Protein AF-0000000076885901 (afdb_homodimer)

Solvent-accessible surface area (backbone atoms only — not comparable to full-atom values): 23604 Å² total; per-residue (Å²): 139,82,88,79,82,77,79,57,79,85,94,65,83,49,26,58,53,30,36,16,6,56,40,52,34,79,44,59,99,44,94,60,94,70,81,85,70,75,46,32,21,29,68,31,76,44,76,75,45,66,92,39,36,32,51,44,74,39,58,19,16,53,26,50,41,38,37,37,26,27,72,83,10,44,47,25,21,27,24,39,12,82,37,6,32,51,25,73,66,45,50,65,64,31,70,52,60,34,73,29,66,90,49,65,91,44,43,37,73,46,65,28,55,16,36,42,26,29,40,36,27,34,79,86,13,44,35,34,16,19,4,40,13,78,28,6,30,45,18,59,54,50,59,85,52,48,53,32,24,37,72,38,67,31,69,64,58,48,37,78,45,63,29,25,13,32,54,24,28,38,38,29,22,74,44,83,71,36,42,38,29,22,20,7,50,21,72,34,2,34,52,24,71,67,43,28,48,69,44,67,76,40,93,90,46,94,39,80,44,53,57,56,32,19,50,60,38,58,30,69,90,49,40,89,53,82,74,78,45,67,47,27,24,43,51,26,29,39,33,36,140,82,87,79,78,79,77,58,80,80,89,73,81,49,25,57,54,29,36,16,5,56,40,53,35,77,43,61,100,44,93,57,93,64,80,86,69,74,46,31,21,29,68,32,75,44,76,75,44,65,93,38,36,32,53,45,75,38,59,19,15,50,27,52,41,39,40,38,26,27,72,84,9,46,46,24,23,27,23,39,12,83,37,5,31,49,25,74,66,46,48,67,64,30,72,50,59,35,73,28,67,90,49,64,91,43,43,37,74,47,65,28,55,15,38,43,27,30,40,36,29,31,81,85,13,43,34,36,17,19,4,41,13,78,29,5,31,45,19,59,53,50,58,86,52,47,53,30,24,37,70,38,65,30,68,63,58,47,37,77,45,63,28,24,14,32,54,24,30,37,38,29,20,73,44,84,71,38,43,40,29,23,19,7,50,22,70,36,3,34,52,24,71,67,44,28,47,70,46,68,77,39,93,89,47,95,39,81,43,54,55,56,31,21,50,60,38,59,29,68,91,49,39,89,54,82,74,78,46,68,45,26,24,43,52,27,30,38,32,37

Secondary structure (DSSP, 8-state):
----------S---B--EEEE---TTTTTS--SS---S-EEEEEE-GGGTT--EEEEE------EEEEEETTS-EEEEE--TTSTT-SSS---EEEEEE-GGGTTS-EEEEEE-SSEEEEEETTS-EEEEEE-TTSTT-SS--S-SEEEEEEE-S--SEEEEEE-SSEEEEEE-STT-SEEEEE--TTSTT-SS---EEES-SSS--EEE--EEEEEE-GGGTTS----EEE-SSEEEE-/----------S---B--EEEE---TTTTTS--SS---S-EEEEEE-GGGTT--EEEEE------EEEEEETTS-EEEEE--TTSTT-SSS---EEEEEE-GGGTTS-EEEEEE-SSEEEEEETTS-EEEEEE-TTSTT-SS--S-SEEEEEEE-S--SEEEEEE-SSEEEEEE-STT-SEEEEE--TTSTT-SS---EEES-SSS--EEE--EEEEEE-GGGTTS----EEE-SSEEEE-

pLDDT: mean 86.56, std 16.36, range [19.88, 98.81]

Sequence (480 aa):
MSASAAPEKAAGSGGELLYCGATNFDAINRKLAGGMQGNLVSPTRLRSLMGVDIVSVASGCTACHCVALGADGRCYTWGRNEKGQLGHGDTLQRNLPTVVSELSKYKIIKASVGKNHTVVVTDDGKSFAFGHNKFGQLGTGSLKNEIEASPVPCLVTEVTGVACGGDFTVWLSSVEGSTILSAGLPQYGQLGHGTDNEYNTKDSSVKLSYDPQPRPRAIAALSEKTIVKVACGTNHTGTFMSASAAPEKAAGSGGELLYCGATNFDAINRKLAGGMQGNLVSPTRLRSLMGVDIVSVASGCTACHCVALGADGRCYTWGRNEKGQLGHGDTLQRNLPTVVSELSKYKIIKASVGKNHTVVVTDDGKSFAFGHNKFGQLGTGSLKNEIEASPVPCLVTEVTGVACGGDFTVWLSSVEGSTILSAGLPQYGQLGHGTDNEYNTKDSSVKLSYDPQPRPRAIAALSEKTIVKVACGTNHTGTF

Foldseek 3Di:
DDPDDDDPPDQFFFDFKWKFFAPPVVPPPHPDDDARPDTGLAGDGDPVCVPPGGRDDDAAAQAQKDWDADPQQWIWIFGAFCFLQRAQQDRDGHPDTDTNVVCVVFRWDDKEDAHFKIKTAGPQWWMWMFGACCQQQRQCQDNPDRGGNHIDTHPDGQWPDKYYAHFKIKTAHPPQLQRIWMFGQLCGSQRRQRDRQWDAPDPVDRDIDHHGGNHIDGNNVCNPPDWDDWYYYNIMIMTD/DDDDPDDPPDAAFFDFKWKFFAPPPVPPPHPDPDARPDTGLAGDGDPVCVPPGGRDDDAAAAAQKDWDADPQQWIWIFGAFCFLQRAQQDRDGHPDTDTNVVCVVFRWDDKEDAHFKIKTAGPQWWMWMFGACCQQQRQCQDNPDRGGNHIDTHPDGQWPDKEYAHFKIKTAHPPQLQRIWMFGQLCGSQRRQRDRQWDAPDPVDRDIDHHGGNHIDGNNVCNPPDWRDWYYYNIMIMTD

Radius of gyration: 21.94 Å; Cα contacts (8 Å, |Δi|>4): 1513; chains: 2; bounding box: 50×62×83 Å

Nearest PDB structures (foldseek):
  5gwn-assembly1_A  TM=6.763E-01  e=5.620E-20  Homo sapiens
  4jhn-assembly4_D  TM=7.794E-01  e=2.306E-14  Homo sapiens
  7q40-assembly1_A  TM=5.316E-01  e=1.248E-15  Homo sapiens
  3kci-assembly1_A  TM=4.248E-01  e=5.372E-17  Homo sapiens
  4jhp-assembly1_C  TM=3.604E-01  e=1.459E-14  Homo sapiens

Organism: Aegilops tauschii subsp. strangulata (NCBI:txid200361)

InterPro domains:
  IPR000408 Regulator of 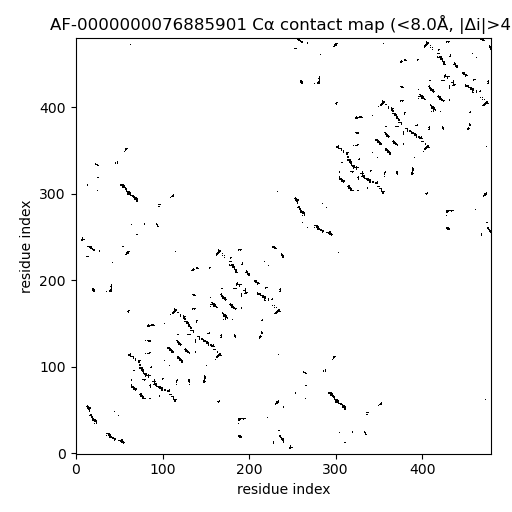chromosome condensation, RCC1 [PF00415] (72-121)
  IPR000408 Regulator of chromosome condensation, RCC1 [PF00415] (124-170)
  IPR000408 Regulator of chromosome condensation, RCC1 [PF00415] (182-237)
  IPR000408 Regulator of chromosome condensation, RCC1 [PR00633] (74-90)
  IPR000408 Regulator of chromosome condensation, RCC1 [PR00633] (108-121)
  IPR000408 Regulator of chromosome condensation, RCC1 [PR00633] (127-143)
  IPR000408 Regulator of chromosome condensation, RCC1 [PR00633] (230-240)
  IPR000408 Regulator of chromosome condensation, RCC1 [PS50012] (73-124)
  IPR000408 Regulator of chromosome condensation, RCC1 [PS50012] (125-175)
  IPR000408 Regulator of chromosome condensation, RCC1 [PS50012] (178-240)
  IPR009091 Regulator of chromosome condensation 1/beta-lactamase-inhibitor protein II [G3DSA:2.130.10.30] (4-239)
  IPR009091 Regulator of chromosome condensation 1/beta-lactamase-inhibitor protein II [SSF50985] (15-237)
  IPR028641 Protein RCC2 [PTHR46207] (8-237)

Structure (mmCIF, N/CA/C/O backbone):
data_AF-0000000076885901-model_v1
#
loop_
_entity.id
_entity.type
_entity.pdbx_description
1 polymer 'Protein RCC2'
#
loop_
_atom_site.group_PDB
_atom_site.id
_atom_site.type_symbol
_atom_site.label_atom_id
_atom_site.label_alt_id
_atom_site.label_comp_id
_atom_site.label_asym_id
_atom_site.label_entity_id
_atom_site.label_seq_id
_atom_site.pdbx_PDB_ins_code
_atom_site.Cartn_x
_atom_site.Cartn_y
_atom_site.Cartn_z
_atom_site.occupancy
_atom_site.B_iso_or_equiv
_atom_site.auth_seq_id
_atom_site.auth_comp_id
_atom_site.auth_asym_id
_atom_site.auth_atom_id
_atom_site.pdbx_PDB_model_num
ATOM 1 N N . MET A 1 1 ? -0.612 12.359 -48.312 1 21.69 1 MET A N 1
ATOM 2 C CA . MET A 1 1 ? -1.671 11.625 -47.625 1 21.69 1 MET A CA 1
ATOM 3 C C . MET A 1 1 ? -1.304 11.375 -46.156 1 21.69 1 MET A C 1
ATOM 5 O O . MET A 1 1 ? -0.338 10.664 -45.875 1 21.69 1 MET A O 1
ATOM 9 N N . SER A 1 2 ? -1.573 12.305 -45.188 1 19.88 2 SER A N 1
ATOM 10 C CA . SER A 1 2 ? -1.013 12.75 -43.906 1 19.88 2 SER A CA 1
ATOM 11 C C . SER A 1 2 ? -1.451 11.836 -42.75 1 19.88 2 SER A C 1
ATOM 13 O O . SER A 1 2 ? -2.646 11.594 -42.594 1 19.88 2 SER A O 1
ATOM 15 N N . ALA A 1 3 ? -0.723 10.828 -42.281 1 23.45 3 ALA A N 1
ATOM 16 C CA . ALA A 1 3 ? -1.012 9.734 -41.344 1 23.45 3 ALA A CA 1
ATOM 17 C C . ALA A 1 3 ? -1.466 10.273 -40 1 23.45 3 ALA A C 1
ATOM 19 O O . ALA A 1 3 ? -0.763 11.07 -39.375 1 23.45 3 ALA A O 1
ATOM 20 N N . SER A 1 4 ? -2.734 10.398 -39.5 1 21.67 4 SER A N 1
ATOM 21 C CA . SER A 1 4 ? -3.568 10.977 -38.469 1 21.67 4 SER A CA 1
ATOM 22 C C . SER A 1 4 ? -3.268 10.352 -37.094 1 21.67 4 SER A C 1
ATOM 24 O O . SER A 1 4 ? -3.258 9.125 -36.969 1 21.67 4 SER A O 1
ATOM 26 N N . ALA A 1 5 ? -2.602 11.039 -36.125 1 21.17 5 ALA A N 1
ATOM 27 C CA . ALA A 1 5 ? -2.035 10.75 -34.812 1 21.17 5 ALA A CA 1
ATOM 28 C C . ALA A 1 5 ? -3.1 10.219 -33.875 1 21.17 5 ALA A C 1
ATOM 30 O O . ALA A 1 5 ? -4.117 10.875 -33.625 1 21.17 5 ALA A O 1
ATOM 31 N N . ALA A 1 6 ? -3.328 8.961 -33.625 1 25.08 6 ALA A N 1
ATOM 32 C CA . ALA A 1 6 ? -4.41 8.406 -32.812 1 25.08 6 ALA A CA 1
ATOM 33 C C . ALA A 1 6 ? -4.387 8.969 -31.391 1 25.08 6 ALA A C 1
ATOM 35 O O . ALA A 1 6 ? -3.316 9.109 -30.797 1 25.08 6 ALA A O 1
ATOM 36 N N . PRO A 1 7 ? -5.43 9.695 -30.719 1 26.31 7 PRO A N 1
ATOM 37 C CA . PRO A 1 7 ? -5.5 10.477 -29.484 1 26.31 7 PRO A CA 1
ATOM 38 C C . PRO A 1 7 ? -5.074 9.68 -28.25 1 26.31 7 PRO A C 1
ATOM 40 O O . PRO A 1 7 ? -5.242 8.453 -28.219 1 26.31 7 PRO A O 1
ATOM 43 N N . GLU A 1 8 ? -3.941 9.914 -27.531 1 27.22 8 GLU A N 1
ATOM 44 C CA . GLU A 1 8 ? -3.523 9.469 -26.203 1 27.22 8 GLU A CA 1
ATOM 45 C C . GLU A 1 8 ? -4.711 9.383 -25.25 1 27.22 8 GLU A C 1
ATOM 47 O O . GLU A 1 8 ? -5.406 10.375 -25.016 1 27.22 8 GLU A O 1
ATOM 52 N N . LYS A 1 9 ? -5.574 8.508 -25.359 1 30.97 9 LYS A N 1
ATOM 53 C CA . LYS A 1 9 ? -6.75 8.406 -24.5 1 30.97 9 LYS A CA 1
ATOM 54 C C . LYS A 1 9 ? -6.438 8.891 -23.078 1 30.97 9 LYS A C 1
ATOM 56 O O . LYS A 1 9 ? -5.367 8.602 -22.547 1 30.97 9 LYS A O 1
ATOM 61 N N . ALA A 1 10 ? -7.016 10.047 -22.406 1 32.66 10 ALA A N 1
ATOM 62 C CA . ALA A 1 10 ? -7.07 10.781 -21.141 1 32.66 10 ALA A CA 1
ATOM 63 C C . ALA A 1 10 ? -6.852 9.844 -19.953 1 32.66 10 ALA A C 1
ATOM 65 O O . ALA A 1 10 ? -7.109 8.641 -20.047 1 32.66 10 ALA A O 1
ATOM 66 N N . ALA A 1 11 ? -6.289 10.031 -18.453 1 41.53 11 ALA A N 1
ATOM 67 C CA . ALA A 1 11 ? -6.109 9.766 -17.031 1 41.53 11 ALA A CA 1
ATOM 68 C C . ALA A 1 11 ? -7.145 8.758 -16.516 1 41.53 11 ALA A C 1
ATOM 70 O O . ALA A 1 11 ? -6.82 7.867 -15.734 1 41.53 11 ALA A O 1
ATOM 71 N N . GLY A 1 12 ? -8.516 8.555 -15.852 1 49.47 12 GLY A N 1
ATOM 72 C CA . GLY A 1 12 ? -9.094 7.488 -15.047 1 49.47 12 GLY A CA 1
ATOM 73 C C . GLY A 1 12 ? -10.484 7.086 -15.5 1 49.47 12 GLY A C 1
ATOM 74 O O . GLY A 1 12 ? -11.461 7.797 -15.242 1 49.47 12 GLY A O 1
ATOM 75 N N . SER A 1 13 ? -10.617 6.504 -16.469 1 64 13 SER A N 1
ATOM 76 C CA . SER A 1 13 ? -11.906 5.84 -16.656 1 64 13 SER A CA 1
ATOM 77 C C . SER A 1 13 ? -12.359 5.156 -15.367 1 64 13 SER A C 1
ATOM 79 O O . SER A 1 13 ? -11.555 4.516 -14.688 1 64 13 SER A O 1
ATOM 81 N N . GLY A 1 14 ? -13.547 5.625 -14.75 1 69.19 14 GLY A N 1
ATOM 82 C CA . GLY A 1 14 ? -14.164 5.062 -13.555 1 69.19 14 GLY A CA 1
ATOM 83 C C . GLY A 1 14 ? -15.086 3.898 -13.859 1 69.19 14 GLY A C 1
ATOM 84 O O . GLY A 1 14 ? -15.211 3.482 -15.016 1 69.19 14 GLY A O 1
ATOM 85 N N . GLY A 1 15 ? -15.43 3.117 -12.906 1 76.88 15 GLY A N 1
ATOM 86 C CA . GLY A 1 15 ? -16.344 1.999 -13 1 76.88 15 GLY A CA 1
ATOM 87 C C . GLY A 1 15 ? -16.953 1.604 -11.664 1 76.88 15 GLY A C 1
ATOM 88 O O . GLY A 1 15 ? -16.75 2.293 -10.664 1 76.88 15 GLY A O 1
ATOM 89 N N . GLU A 1 16 ? -17.719 0.614 -11.742 1 81.81 16 GLU A N 1
ATOM 90 C CA . GLU A 1 16 ? -18.344 0.084 -10.539 1 81.81 16 GLU A CA 1
ATOM 91 C C . GLU A 1 16 ? -17.359 -0.694 -9.688 1 81.81 16 GLU A C 1
ATOM 93 O O . GLU A 1 16 ? -16.609 -1.541 -10.203 1 81.81 16 GLU A O 1
ATOM 98 N N . LEU A 1 17 ? -17.391 -0.359 -8.406 1 81.81 17 LEU A N 1
ATOM 99 C CA . LEU A 1 17 ? -16.516 -1.102 -7.512 1 81.81 17 LEU A CA 1
ATOM 100 C C . LEU A 1 17 ? -17.125 -2.449 -7.145 1 81.81 17 LEU A C 1
ATOM 102 O O . LEU A 1 17 ? -18.266 -2.512 -6.688 1 81.81 17 LEU A O 1
ATOM 106 N N . LEU A 1 18 ? -16.469 -3.494 -7.406 1 85.5 18 LEU A N 1
ATOM 107 C CA . LEU A 1 18 ? -16.766 -4.828 -6.898 1 85.5 18 LEU A CA 1
ATOM 108 C C . LEU A 1 18 ? -15.742 -5.25 -5.844 1 85.5 18 LEU A C 1
ATOM 110 O O . LEU A 1 18 ? -14.547 -5.031 -6.016 1 85.5 18 LEU A O 1
ATOM 114 N N . TYR A 1 19 ? -16.312 -5.746 -4.734 1 84.75 19 TYR A N 1
ATOM 115 C CA . TYR A 1 19 ? -15.508 -6.004 -3.541 1 84.75 19 TYR A CA 1
ATOM 116 C C . TYR A 1 19 ? -15.68 -7.441 -3.066 1 84.75 19 TYR A C 1
ATOM 118 O O . TYR A 1 19 ? -16.797 -7.973 -3.068 1 84.75 19 TYR A O 1
ATOM 126 N N . CYS A 1 20 ? -14.602 -8.133 -2.746 1 85.94 20 CYS A N 1
ATOM 127 C CA . CYS A 1 20 ? -14.688 -9.414 -2.053 1 85.94 20 CYS A CA 1
ATOM 128 C C . CYS A 1 20 ? -13.602 -9.531 -0.99 1 85.94 20 CYS A C 1
ATOM 130 O O . CYS A 1 20 ? -12.578 -8.852 -1.062 1 85.94 20 CYS A O 1
ATOM 132 N N . GLY A 1 21 ? -13.906 -10.375 0.04 1 87.31 21 GLY A N 1
ATOM 133 C CA . GLY A 1 21 ? -12.977 -10.57 1.143 1 87.31 21 GLY A CA 1
ATOM 134 C C . GLY A 1 21 ? -13.555 -10.172 2.486 1 87.31 21 GLY A C 1
ATOM 135 O O . GLY A 1 21 ? -14.766 -10.242 2.693 1 87.31 21 GLY A O 1
ATOM 136 N N . ALA A 1 22 ? -12.625 -9.852 3.377 1 81.88 22 ALA A N 1
ATOM 137 C CA . ALA A 1 22 ? -12.961 -9.578 4.77 1 81.88 22 ALA A CA 1
ATOM 138 C C . ALA A 1 22 ? -13.805 -8.312 4.895 1 81.88 22 ALA A C 1
ATOM 140 O O . ALA A 1 22 ? -13.531 -7.309 4.223 1 81.88 22 ALA A O 1
ATOM 141 N N . THR A 1 23 ? -14.773 -8.461 5.715 1 78.69 23 THR A N 1
ATOM 142 C CA . THR A 1 23 ? -15.586 -7.289 6.012 1 78.69 23 THR A CA 1
ATOM 143 C C . THR A 1 23 ? -15.469 -6.906 7.484 1 78.69 23 THR A C 1
ATOM 145 O O . THR A 1 23 ? -15.891 -5.816 7.883 1 78.69 23 THR A O 1
ATOM 148 N N . ASN A 1 24 ? -14.914 -7.855 8.25 1 79.62 24 ASN A N 1
ATOM 149 C CA . ASN A 1 24 ? -14.648 -7.551 9.656 1 79.62 24 ASN A CA 1
ATOM 150 C C . ASN A 1 24 ? -13.258 -6.953 9.844 1 79.62 24 ASN A C 1
ATOM 152 O O . ASN A 1 24 ? -12.32 -7.664 10.203 1 79.62 24 ASN A O 1
ATOM 156 N N . PHE A 1 25 ? -13.125 -5.699 9.789 1 79.25 25 PHE A N 1
ATOM 157 C CA . PHE A 1 25 ? -11.844 -5.008 9.781 1 79.25 25 PHE A CA 1
ATOM 158 C C . PHE A 1 25 ? -11.242 -4.977 11.18 1 79.25 25 PHE A C 1
ATOM 160 O O . PHE A 1 25 ? -10.031 -4.785 11.336 1 79.25 25 PHE A O 1
ATOM 167 N N . ASP A 1 26 ? -12.031 -5.152 12.18 1 76.81 26 ASP A N 1
ATOM 168 C CA . ASP A 1 26 ? -11.508 -5.195 13.539 1 76.81 26 ASP A CA 1
ATOM 169 C C . ASP A 1 26 ? -10.594 -6.402 13.734 1 76.81 26 ASP A C 1
ATOM 171 O O . ASP A 1 26 ? -9.648 -6.348 14.523 1 76.81 26 ASP A O 1
ATOM 175 N N . ALA A 1 27 ? -10.891 -7.43 12.891 1 74.38 27 ALA A N 1
ATOM 176 C CA . ALA A 1 27 ? -10.156 -8.68 13.062 1 74.38 27 ALA A CA 1
ATOM 177 C C . ALA A 1 27 ? -8.867 -8.68 12.25 1 74.38 27 ALA A C 1
ATOM 179 O O . ALA A 1 27 ? -7.965 -9.477 12.508 1 74.38 27 ALA A O 1
ATOM 180 N N . ILE A 1 28 ? -8.773 -7.805 11.359 1 72.19 28 ILE A N 1
ATOM 181 C CA . ILE A 1 28 ? -7.621 -7.816 10.461 1 72.19 28 ILE A CA 1
ATOM 182 C C . ILE A 1 28 ? -6.352 -7.516 11.258 1 72.19 28 ILE A C 1
ATOM 184 O O . ILE A 1 28 ? -6.281 -6.52 11.984 1 72.19 28 ILE A O 1
ATOM 188 N N . ASN A 1 29 ? -5.301 -8.344 11.133 1 70.88 29 ASN A N 1
ATOM 189 C CA . ASN A 1 29 ? -3.99 -8.227 11.758 1 70.88 29 ASN A CA 1
ATOM 190 C C . ASN A 1 29 ? -4.078 -8.367 13.273 1 70.88 29 ASN A C 1
ATOM 192 O O . ASN A 1 29 ? -3.273 -7.785 14.008 1 70.88 29 ASN A O 1
ATOM 196 N N . ARG A 1 30 ? -5.238 -8.82 13.68 1 73.19 30 ARG A N 1
ATOM 197 C CA . ARG A 1 30 ? -5.387 -9.078 15.109 1 73.19 30 ARG A CA 1
ATOM 198 C C . ARG A 1 30 ? -5.781 -10.523 15.367 1 73.19 30 ARG A C 1
ATOM 200 O O . ARG A 1 30 ? -6.359 -11.18 14.5 1 73.19 30 ARG A O 1
ATOM 207 N N . LYS A 1 31 ? -5.219 -11.133 16.422 1 61.53 31 LYS A N 1
ATOM 208 C CA . LYS A 1 31 ? -5.598 -12.484 16.812 1 61.53 31 LYS A CA 1
ATOM 209 C C . LYS A 1 31 ? -6.977 -12.492 17.484 1 61.53 31 LYS A C 1
ATOM 211 O O . LYS A 1 31 ? -7.125 -12.047 18.625 1 61.53 31 LYS A O 1
ATOM 216 N N . LEU A 1 32 ? -8.078 -12.305 16.797 1 54.81 32 LEU A N 1
ATOM 217 C CA . LEU A 1 32 ? -9.375 -12.305 17.469 1 54.81 32 LEU A CA 1
ATOM 218 C C . LEU A 1 32 ? -9.914 -13.727 17.594 1 54.81 32 LEU A C 1
ATOM 220 O O . LEU A 1 32 ? -9.688 -14.562 16.719 1 54.81 32 LEU A O 1
ATOM 224 N N . ALA A 1 33 ? -10.344 -14.031 18.781 1 48.38 33 ALA A N 1
ATOM 225 C CA . ALA A 1 33 ? -11.117 -15.211 19.156 1 48.38 33 ALA A CA 1
ATOM 226 C C . ALA A 1 33 ? -12.484 -15.211 18.484 1 48.38 33 ALA A C 1
ATOM 228 O O . ALA A 1 33 ? -13.148 -14.172 18.406 1 48.38 33 ALA A O 1
ATOM 229 N N . GLY A 1 34 ? -12.727 -16.25 17.391 1 51.22 34 GLY A N 1
ATOM 230 C CA . GLY A 1 34 ? -14.016 -16.547 16.781 1 51.22 34 GLY A CA 1
ATOM 231 C C . GLY A 1 34 ? -14.016 -16.359 15.273 1 51.22 34 GLY A C 1
ATOM 232 O O . GLY A 1 34 ? -13.125 -15.719 14.719 1 51.22 34 GLY A O 1
ATOM 233 N N . GLY A 1 35 ? -14.609 -17.156 14.625 1 52.09 35 GLY A N 1
ATOM 234 C CA . GLY A 1 35 ? -14.742 -17.281 13.188 1 52.09 35 GLY A CA 1
ATOM 235 C C . GLY A 1 35 ? -15.156 -15.992 12.508 1 52.09 35 GLY A C 1
ATOM 236 O O . GLY A 1 35 ? -15.758 -15.117 13.141 1 52.09 35 GLY A O 1
ATOM 237 N N . MET A 1 36 ? -14.391 -15.547 11.531 1 56.75 36 MET A N 1
ATOM 238 C CA . MET A 1 36 ? -14.672 -14.352 10.75 1 56.75 36 MET A CA 1
ATOM 239 C C . MET A 1 36 ? -16.016 -14.477 10.031 1 56.75 36 MET A C 1
ATOM 241 O O . MET A 1 36 ? -16.203 -15.375 9.211 1 56.75 36 MET A O 1
ATOM 245 N N . GLN A 1 37 ? -17.203 -13.953 10.617 1 62.41 37 GLN A N 1
ATOM 246 C CA . GLN A 1 37 ? -18.5 -13.93 9.961 1 62.41 37 GLN A CA 1
ATOM 247 C C . GLN A 1 37 ? -18.625 -12.727 9.031 1 62.41 37 GLN A C 1
ATOM 249 O O . GLN A 1 37 ? -18 -11.688 9.273 1 62.41 37 GLN A O 1
ATOM 254 N N . GLY A 1 38 ? -19.25 -13.031 7.832 1 75.44 38 GLY A N 1
ATOM 255 C CA . GLY A 1 38 ? -19.719 -11.938 7 1 75.44 38 GLY A CA 1
ATOM 256 C C . GLY A 1 38 ? -18.797 -11.617 5.848 1 75.44 38 GLY A C 1
ATOM 257 O O . GLY A 1 38 ? -18.953 -10.586 5.184 1 75.44 38 GLY A O 1
ATOM 258 N N . ASN A 1 39 ? -17.859 -12.523 5.609 1 81.94 39 ASN A N 1
ATOM 259 C CA . ASN A 1 39 ? -16.953 -12.281 4.484 1 81.94 39 ASN A CA 1
ATOM 260 C C . ASN A 1 39 ? -17.672 -12.445 3.148 1 81.94 39 ASN A C 1
ATOM 262 O O . ASN A 1 39 ? -18.641 -13.211 3.043 1 81.94 39 ASN A O 1
ATOM 266 N N . LEU A 1 40 ? -17.297 -11.617 2.232 1 85.06 40 LEU A N 1
ATOM 267 C CA . LEU A 1 40 ? -17.812 -11.727 0.871 1 85.06 40 LEU A CA 1
ATOM 268 C C . LEU A 1 40 ? -16.891 -12.594 0.012 1 85.06 40 LEU A C 1
ATOM 270 O O . LEU A 1 40 ? -15.789 -12.164 -0.351 1 85.06 40 LEU A O 1
ATOM 274 N N . VAL A 1 41 ? -17.406 -13.766 -0.343 1 88.69 41 VAL A N 1
ATOM 275 C CA . VAL A 1 41 ? -16.516 -14.75 -0.956 1 88.69 41 VAL A CA 1
ATOM 276 C C . VAL A 1 41 ? -16.562 -14.609 -2.477 1 88.69 41 VAL A C 1
ATOM 278 O O . VAL A 1 41 ? -15.891 -15.352 -3.195 1 88.69 41 VAL A O 1
ATOM 281 N N . SER A 1 42 ? -17.344 -13.586 -3.002 1 87.94 42 SER A N 1
ATOM 282 C CA . SER A 1 42 ? -17.422 -13.25 -4.418 1 87.94 42 SER A CA 1
ATOM 283 C C . SER A 1 42 ? -17.453 -11.742 -4.625 1 87.94 42 SER A C 1
ATOM 285 O O . SER A 1 42 ? -17.922 -11 -3.75 1 87.94 42 SER A O 1
ATOM 287 N N . PRO A 1 43 ? -16.922 -11.43 -5.789 1 84.31 43 PRO A N 1
ATOM 288 C CA . PRO A 1 43 ? -17.094 -10 -6.074 1 84.31 43 PRO A CA 1
ATOM 289 C C . PRO A 1 43 ? -18.547 -9.539 -5.91 1 84.31 43 PRO A C 1
ATOM 291 O O . PRO A 1 43 ? -19.453 -10.117 -6.516 1 84.31 43 PRO A O 1
ATOM 294 N N . THR A 1 44 ? -18.703 -8.562 -5.062 1 87.19 44 THR A N 1
ATOM 295 C CA . THR A 1 44 ? -20.016 -8.102 -4.664 1 87.19 44 THR A CA 1
ATOM 296 C C . THR A 1 44 ? -20.141 -6.586 -4.82 1 87.19 44 THR A C 1
ATOM 298 O O . THR A 1 44 ? -19.219 -5.852 -4.469 1 87.19 44 THR A O 1
ATOM 301 N N . ARG A 1 45 ? -21.25 -6.242 -5.43 1 85.75 45 ARG A N 1
ATOM 302 C CA . ARG A 1 45 ? -21.562 -4.816 -5.445 1 85.75 45 ARG A CA 1
ATOM 303 C C . ARG A 1 45 ? -21.906 -4.32 -4.047 1 85.75 45 ARG A C 1
ATOM 305 O O . ARG A 1 45 ? -22.672 -4.961 -3.324 1 85.75 45 ARG A O 1
ATOM 312 N N . LEU A 1 46 ? -21.281 -3.283 -3.768 1 84.06 46 LEU A N 1
ATOM 313 C CA . LEU A 1 46 ? -21.609 -2.674 -2.484 1 84.06 46 LEU A CA 1
ATOM 314 C C . LEU A 1 46 ? -22.734 -1.661 -2.639 1 84.06 46 LEU A C 1
ATOM 316 O O . LEU A 1 46 ? -22.625 -0.724 -3.434 1 84.06 46 LEU A O 1
ATOM 320 N N . ARG A 1 47 ? -23.75 -1.925 -1.936 1 83.69 47 ARG A N 1
ATOM 321 C CA . ARG A 1 47 ? -24.969 -1.14 -2.082 1 83.69 47 ARG A CA 1
ATOM 322 C C . ARG A 1 47 ? -24.672 0.353 -1.982 1 83.69 47 ARG A C 1
ATOM 324 O O . ARG A 1 47 ? -25.219 1.15 -2.75 1 83.69 47 ARG A O 1
ATOM 331 N N . SER A 1 48 ? -23.812 0.714 -1.131 1 82.81 48 SER A N 1
ATOM 332 C CA . SER A 1 48 ? -23.516 2.115 -0.855 1 82.81 48 SER A CA 1
ATOM 333 C C . SER A 1 48 ? -22.812 2.771 -2.037 1 82.81 48 SER A C 1
ATOM 335 O O . SER A 1 48 ? -22.688 3.996 -2.098 1 82.81 48 SER A O 1
ATOM 337 N N . LEU A 1 49 ? -22.359 1.965 -2.963 1 83.88 49 LEU A N 1
ATOM 338 C CA . LEU A 1 49 ? -21.609 2.533 -4.078 1 83.88 49 LEU A CA 1
ATOM 339 C C . LEU A 1 49 ? -22.297 2.232 -5.406 1 83.88 49 LEU A C 1
ATOM 341 O O . LEU A 1 49 ? -21.703 2.4 -6.473 1 83.88 49 LEU A O 1
ATOM 345 N N . MET A 1 50 ? -23.516 1.699 -5.348 1 85.06 50 MET A N 1
ATOM 346 C CA . MET A 1 50 ? -24.25 1.453 -6.578 1 85.06 50 MET A CA 1
ATOM 347 C C . MET A 1 50 ? -24.469 2.75 -7.352 1 85.06 50 MET A C 1
ATOM 349 O O . MET A 1 50 ? -24.891 3.756 -6.781 1 85.06 50 MET A O 1
ATOM 353 N N . GLY A 1 51 ? -24.078 2.812 -8.617 1 82.69 51 GLY A N 1
ATOM 354 C CA . GLY A 1 51 ? -24.266 3.969 -9.484 1 82.69 51 GLY A CA 1
ATOM 355 C C . GLY A 1 51 ? -23.125 4.969 -9.391 1 82.69 51 GLY A C 1
ATOM 356 O O . GLY A 1 51 ? -23.156 6.02 -10.031 1 82.69 51 GLY A O 1
ATOM 357 N N . VAL A 1 52 ? -22.25 4.625 -8.5 1 82.94 52 VAL A N 1
ATOM 358 C CA . VAL A 1 52 ? -21.094 5.516 -8.359 1 82.94 52 VAL A CA 1
ATOM 359 C C . VAL A 1 52 ? -19.984 5.074 -9.297 1 82.94 52 VAL A C 1
ATOM 361 O O . VAL A 1 52 ? -19.625 3.895 -9.344 1 82.94 52 VAL A O 1
ATOM 364 N N . ASP A 1 53 ? -19.531 5.977 -10 1 86.94 53 ASP A N 1
ATOM 365 C CA . ASP A 1 53 ? -18.375 5.73 -10.859 1 86.94 53 ASP A CA 1
ATOM 366 C C . ASP A 1 53 ? -17.062 5.961 -10.102 1 86.94 53 ASP A C 1
ATOM 368 O O . ASP A 1 53 ? -16.641 7.105 -9.906 1 86.94 53 ASP A O 1
ATOM 372 N N . ILE A 1 54 ? -16.422 4.824 -9.695 1 80.25 54 ILE A N 1
ATOM 373 C CA . ILE A 1 54 ? -15.203 4.883 -8.891 1 80.25 54 ILE A CA 1
ATOM 374 C C . ILE A 1 54 ? -13.992 5.105 -9.797 1 80.25 54 ILE A C 1
ATOM 376 O O . ILE A 1 54 ? -13.852 4.445 -10.828 1 80.25 54 ILE A O 1
ATOM 380 N N . VAL A 1 55 ? -13.062 6.035 -9.352 1 80.06 55 VAL A N 1
ATOM 381 C CA . VAL A 1 55 ? -11.906 6.352 -10.18 1 80.06 55 VAL A CA 1
ATOM 382 C C . VAL A 1 55 ? -10.617 6.031 -9.43 1 80.06 55 VAL A C 1
ATOM 384 O O . VAL A 1 55 ? -9.539 5.953 -10.023 1 80.06 55 VAL A O 1
ATOM 387 N N . SER A 1 56 ? -10.797 5.832 -8.094 1 78.31 56 SER A N 1
ATOM 388 C CA . SER A 1 56 ? -9.617 5.527 -7.285 1 78.31 56 SER A CA 1
ATOM 389 C C . SER A 1 56 ? -10 4.758 -6.027 1 78.31 56 SER A C 1
ATOM 391 O O . SER A 1 56 ? -11.062 4.996 -5.441 1 78.31 56 SER A O 1
ATOM 393 N N . VAL A 1 57 ? -9.148 3.768 -5.691 1 78.69 57 VAL A N 1
ATOM 394 C CA . VAL A 1 57 ? -9.234 3.057 -4.422 1 78.69 57 VAL A CA 1
ATOM 395 C C . VAL A 1 57 ? -7.875 3.049 -3.734 1 78.69 57 VAL A C 1
ATOM 397 O O . VAL A 1 57 ? -6.848 2.846 -4.387 1 78.69 57 VAL A O 1
ATOM 400 N N . ALA A 1 58 ? -7.785 3.387 -2.49 1 76.62 58 ALA A N 1
ATOM 401 C CA . ALA A 1 58 ? -6.559 3.312 -1.704 1 76.62 58 ALA A CA 1
ATOM 402 C C . ALA A 1 58 ? -6.723 2.367 -0.517 1 76.62 58 ALA A C 1
ATOM 404 O O . ALA A 1 58 ? -7.727 2.422 0.194 1 76.62 58 ALA A O 1
ATOM 405 N N . SER A 1 59 ? -5.891 1.394 -0.476 1 73.62 59 SER A N 1
ATOM 406 C CA . SER A 1 59 ? -5.715 0.453 0.626 1 73.62 59 SER A CA 1
ATOM 407 C C . SER A 1 59 ? -4.273 -0.035 0.715 1 73.62 59 SER A C 1
ATOM 409 O O . SER A 1 59 ? -3.43 0.356 -0.094 1 73.62 59 SER A O 1
ATOM 411 N N . GLY A 1 60 ? -3.85 -0.745 1.707 1 75.25 60 GLY A N 1
ATOM 412 C CA . GLY A 1 60 ? -2.479 -1.222 1.768 1 75.25 60 GLY A CA 1
ATOM 413 C C . GLY A 1 60 ? -2.324 -2.494 2.58 1 75.25 60 GLY A C 1
ATOM 414 O O . GLY A 1 60 ? -3.098 -2.742 3.506 1 75.25 60 GLY A O 1
ATOM 415 N N . CYS A 1 61 ? -1.284 -3.225 2.189 1 72.94 61 CYS A N 1
ATOM 416 C CA . CYS A 1 61 ? -0.911 -4.414 2.947 1 72.94 61 CYS A CA 1
ATOM 417 C C . CYS A 1 61 ? 0.276 -4.129 3.859 1 72.94 61 CYS A C 1
ATOM 419 O O . CYS A 1 61 ? 0.818 -3.021 3.852 1 72.94 61 CYS A O 1
ATOM 421 N N . THR A 1 62 ? 0.579 -5.047 4.727 1 79.81 62 THR A N 1
ATOM 422 C CA . THR A 1 62 ? 1.695 -4.895 5.652 1 79.81 62 THR A CA 1
ATOM 423 C C . THR A 1 62 ? 3 -5.352 5.008 1 79.81 62 THR A C 1
ATOM 425 O O . THR A 1 62 ? 3.412 -6.5 5.168 1 79.81 62 THR A O 1
ATOM 428 N N . ALA A 1 63 ? 3.592 -4.535 4.113 1 84.75 63 ALA A N 1
ATOM 429 C CA . ALA A 1 63 ? 4.852 -4.914 3.48 1 84.75 63 ALA A CA 1
ATOM 430 C C . ALA A 1 63 ? 6.043 -4.34 4.242 1 84.75 63 ALA A C 1
ATOM 432 O O . ALA A 1 63 ? 5.992 -3.201 4.715 1 84.75 63 ALA A O 1
ATOM 433 N N . CYS A 1 64 ? 7.129 -5.172 4.402 1 87.38 64 CYS A N 1
ATOM 434 C CA . CYS A 1 64 ? 8.375 -4.719 5.016 1 87.38 64 CYS A CA 1
ATOM 435 C C . CYS A 1 64 ? 9.531 -4.805 4.031 1 87.38 64 CYS A C 1
ATOM 437 O O . CYS A 1 64 ? 10.656 -5.117 4.418 1 87.38 64 CYS A O 1
ATOM 439 N N . HIS A 1 65 ? 9.25 -4.68 2.762 1 90.75 65 HIS A N 1
ATOM 440 C CA . HIS A 1 65 ? 10.227 -4.648 1.678 1 90.75 65 HIS A CA 1
ATOM 441 C C . HIS A 1 65 ? 9.758 -3.744 0.542 1 90.75 65 HIS A C 1
ATOM 443 O O . HIS A 1 65 ? 8.602 -3.326 0.514 1 90.75 65 HIS A O 1
ATOM 449 N N . CYS A 1 66 ? 10.742 -3.424 -0.35 1 89.5 66 CYS A N 1
ATOM 450 C CA . CYS A 1 66 ? 10.5 -2.451 -1.408 1 89.5 66 CYS A CA 1
ATOM 451 C C . CYS A 1 66 ? 11 -2.971 -2.752 1 89.5 66 CYS A C 1
ATOM 453 O O . CYS A 1 66 ? 11.906 -3.797 -2.805 1 89.5 66 CYS A O 1
ATOM 455 N N . VAL A 1 67 ? 10.391 -2.453 -3.758 1 92.5 67 VAL A N 1
ATOM 456 C CA . VAL A 1 67 ? 10.797 -2.691 -5.137 1 92.5 67 VAL A CA 1
ATOM 457 C C . VAL A 1 67 ? 10.922 -1.362 -5.879 1 92.5 67 VAL A C 1
ATOM 459 O O . VAL A 1 67 ? 10.078 -0.477 -5.723 1 92.5 67 VAL A O 1
ATOM 462 N N . ALA A 1 68 ? 11.953 -1.172 -6.609 1 89.88 68 ALA A N 1
ATOM 463 C CA . ALA A 1 68 ? 12.117 -0.062 -7.547 1 89.88 68 ALA A CA 1
ATOM 464 C C . ALA A 1 68 ? 12.398 -0.571 -8.961 1 89.88 68 ALA A C 1
ATOM 466 O O . ALA A 1 68 ? 13.156 -1.523 -9.141 1 89.88 68 ALA A O 1
ATOM 467 N N . LEU A 1 69 ? 11.789 0.029 -9.906 1 91.38 69 LEU A N 1
ATOM 468 C CA . LEU A 1 69 ? 11.984 -0.337 -11.305 1 91.38 69 LEU A CA 1
ATOM 469 C C . LEU A 1 69 ? 12.664 0.792 -12.07 1 91.38 69 LEU A C 1
ATOM 471 O O . LEU A 1 69 ? 12.219 1.939 -12.023 1 91.38 69 LEU A O 1
ATOM 475 N N . GLY A 1 70 ? 13.758 0.437 -12.719 1 89.69 70 GLY A N 1
ATOM 476 C CA . GLY A 1 70 ? 14.438 1.383 -13.594 1 89.69 70 GLY A CA 1
ATOM 477 C C . GLY A 1 70 ? 13.789 1.503 -14.961 1 89.69 70 GLY A C 1
ATOM 478 O O . GLY A 1 70 ? 13.141 0.565 -15.43 1 89.69 70 GLY A O 1
ATOM 479 N N . ALA A 1 71 ? 14.047 2.625 -15.586 1 88.62 71 ALA A N 1
ATOM 480 C CA . ALA A 1 71 ? 13.562 2.84 -16.938 1 88.62 71 ALA A CA 1
ATOM 481 C C . ALA A 1 71 ? 14.148 1.811 -17.906 1 88.62 71 ALA A C 1
ATOM 483 O O . ALA A 1 71 ? 13.531 1.475 -18.922 1 88.62 71 ALA A O 1
ATOM 484 N N . ASP A 1 72 ? 15.258 1.248 -17.578 1 89.62 72 ASP A N 1
ATOM 485 C CA . ASP A 1 72 ? 15.922 0.24 -18.406 1 89.62 72 ASP A CA 1
ATOM 486 C C . ASP A 1 72 ? 15.312 -1.142 -18.172 1 89.62 72 ASP A C 1
ATOM 488 O O . ASP A 1 72 ? 15.719 -2.119 -18.812 1 89.62 72 ASP A O 1
ATOM 492 N N . GLY A 1 73 ? 14.398 -1.205 -17.219 1 92.25 73 GLY A N 1
ATOM 493 C CA . GLY A 1 73 ? 13.703 -2.461 -17 1 92.25 73 GLY A CA 1
ATOM 494 C C . GLY A 1 73 ? 14.289 -3.281 -15.867 1 92.25 73 GLY A C 1
ATOM 495 O O . GLY A 1 73 ? 13.766 -4.34 -15.523 1 92.25 73 GLY A O 1
ATOM 496 N N . ARG A 1 74 ? 15.305 -2.803 -15.258 1 93.31 74 ARG A N 1
ATOM 497 C CA . ARG A 1 74 ? 15.906 -3.535 -14.148 1 93.31 74 ARG A CA 1
ATOM 498 C C . ARG A 1 74 ? 15.055 -3.422 -12.891 1 93.31 74 ARG A C 1
ATOM 500 O O . ARG A 1 74 ? 14.43 -2.387 -12.648 1 93.31 74 ARG A O 1
ATOM 507 N N . CYS A 1 75 ? 15.109 -4.461 -12.148 1 95.69 75 CYS A N 1
ATOM 508 C CA . CYS A 1 75 ? 14.352 -4.551 -10.906 1 95.69 75 CYS A CA 1
ATOM 509 C C . CYS A 1 75 ? 15.281 -4.551 -9.695 1 95.69 75 CYS A C 1
ATOM 511 O O . CYS A 1 75 ? 16.234 -5.332 -9.641 1 95.69 75 CYS A O 1
ATOM 513 N N . TYR A 1 76 ? 14.984 -3.66 -8.75 1 93.62 76 TYR A N 1
ATOM 514 C CA . TYR A 1 76 ? 15.734 -3.568 -7.5 1 93.62 76 TYR A CA 1
ATOM 515 C C . TYR A 1 76 ? 14.828 -3.848 -6.305 1 93.62 76 TYR A C 1
ATOM 517 O O . TYR A 1 76 ? 13.688 -3.381 -6.258 1 93.62 76 TYR A O 1
ATOM 525 N N . THR A 1 77 ? 15.391 -4.625 -5.352 1 95.31 77 THR A N 1
ATOM 526 C CA . THR A 1 77 ? 14.633 -4.898 -4.137 1 95.31 77 THR A CA 1
ATOM 527 C C . THR A 1 77 ? 15.5 -4.688 -2.898 1 95.31 77 THR A C 1
ATOM 529 O O . THR A 1 77 ? 16.719 -4.828 -2.959 1 95.31 77 THR A O 1
ATOM 532 N N . TRP A 1 78 ? 14.883 -4.27 -1.794 1 91.62 78 TRP A N 1
ATOM 533 C CA . TRP A 1 78 ? 15.555 -4.168 -0.5 1 91.62 78 TRP A CA 1
ATOM 534 C C . TRP A 1 78 ? 14.539 -4.258 0.64 1 91.62 78 TRP A C 1
ATOM 536 O O . TRP A 1 78 ? 13.336 -4.109 0.423 1 91.62 78 TRP A O 1
ATOM 546 N N . GLY A 1 79 ? 15.133 -4.539 1.81 1 91.38 79 GLY A N 1
ATOM 547 C CA . GLY A 1 79 ? 14.312 -4.719 2.996 1 91.38 79 GLY A CA 1
ATOM 548 C C . GLY A 1 79 ? 14.422 -6.109 3.592 1 91.38 79 GLY A C 1
ATOM 549 O O . GLY A 1 79 ? 15.453 -6.766 3.459 1 91.38 79 GLY A O 1
ATOM 550 N N . ARG A 1 80 ? 13.328 -6.508 4.344 1 93.06 80 ARG A N 1
ATOM 551 C CA . ARG A 1 80 ? 13.273 -7.828 4.965 1 93.06 80 ARG A CA 1
ATOM 552 C C . ARG A 1 80 ? 13.258 -8.93 3.91 1 93.06 80 ARG A C 1
ATOM 554 O O . ARG A 1 80 ? 12.664 -8.773 2.844 1 93.06 80 ARG A O 1
ATOM 561 N N . ASN A 1 81 ? 13.898 -10.086 4.285 1 95.5 81 ASN A N 1
ATOM 562 C CA . ASN A 1 81 ? 14.023 -11.141 3.285 1 95.5 81 ASN A CA 1
ATOM 563 C C . ASN A 1 81 ? 13.914 -12.523 3.916 1 95.5 81 ASN A C 1
ATOM 565 O O . ASN A 1 81 ? 14.391 -13.508 3.344 1 95.5 81 ASN A O 1
ATOM 569 N N . GLU A 1 82 ? 13.258 -12.656 5.016 1 96.31 82 GLU A N 1
ATOM 570 C CA . GLU A 1 82 ? 13.203 -13.922 5.742 1 96.31 82 GLU A CA 1
ATOM 571 C C . GLU A 1 82 ? 12.445 -14.984 4.945 1 96.31 82 GLU A C 1
ATOM 573 O O . GLU A 1 82 ? 12.602 -16.172 5.203 1 96.31 82 GLU A O 1
ATOM 578 N N . LYS A 1 83 ? 11.68 -14.539 3.986 1 97.75 83 LYS A N 1
ATOM 579 C CA . LYS A 1 83 ? 10.906 -15.484 3.176 1 97.75 83 LYS A CA 1
ATOM 580 C C . LYS A 1 83 ? 11.344 -15.438 1.716 1 97.75 83 LYS A C 1
ATOM 582 O O . LYS A 1 83 ? 10.633 -15.922 0.833 1 97.75 83 LYS A O 1
ATOM 587 N N . GLY A 1 84 ? 12.438 -14.758 1.422 1 98.25 84 GLY A N 1
ATOM 588 C CA . GLY A 1 84 ? 12.953 -14.695 0.062 1 98.25 84 GLY A CA 1
ATOM 589 C C . GLY A 1 84 ? 12.234 -13.68 -0.801 1 98.25 84 GLY A C 1
ATOM 590 O O . GLY A 1 84 ? 12.289 -13.75 -2.029 1 98.25 84 GLY A O 1
ATOM 591 N N . GLN A 1 85 ? 11.57 -12.812 -0.159 1 97.75 85 GLN A N 1
ATOM 592 C CA . GLN A 1 85 ? 10.688 -11.898 -0.875 1 97.75 85 GLN A CA 1
ATOM 593 C C . GLN A 1 85 ? 11.484 -10.852 -1.643 1 97.75 85 GLN A C 1
ATOM 595 O O . GLN A 1 85 ? 10.922 -10.078 -2.424 1 97.75 85 GLN A O 1
ATOM 600 N N . LEU A 1 86 ? 12.797 -10.867 -1.611 1 97.25 86 LEU A N 1
ATOM 601 C CA . LEU A 1 86 ? 13.617 -9.938 -2.381 1 97.25 86 LEU A CA 1
ATOM 602 C C . LEU A 1 86 ? 14.094 -10.578 -3.68 1 97.25 86 LEU A C 1
ATOM 604 O O . LEU A 1 86 ? 14.531 -9.883 -4.594 1 97.25 86 LEU A O 1
ATOM 608 N N . GLY A 1 87 ? 14.195 -11.898 -3.803 1 98.69 87 GLY A N 1
ATOM 609 C CA . GLY A 1 87 ? 14.469 -12.57 -5.062 1 98.69 87 GLY A CA 1
ATOM 610 C C . GLY A 1 87 ? 15.953 -12.734 -5.348 1 98.69 87 GLY A C 1
ATOM 611 O O . GLY A 1 87 ? 16.359 -12.844 -6.508 1 98.69 87 GLY A O 1
ATOM 612 N N . HIS A 1 88 ? 16.781 -12.812 -4.34 1 98.56 88 HIS A N 1
ATOM 613 C CA . HIS A 1 88 ? 18.219 -12.82 -4.562 1 98.56 88 HIS A CA 1
ATOM 614 C C . HIS A 1 88 ? 18.797 -14.219 -4.395 1 98.56 88 HIS A C 1
ATOM 616 O O . HIS A 1 88 ? 20.016 -14.383 -4.316 1 98.56 88 HIS A O 1
ATOM 622 N N . GLY A 1 89 ? 18 -15.227 -4.184 1 98.5 89 GLY A N 1
ATOM 623 C CA . GLY A 1 89 ? 18.469 -16.594 -4.055 1 98.5 89 GLY A CA 1
ATOM 624 C C . GLY A 1 89 ? 18.812 -16.984 -2.625 1 98.5 89 GLY A C 1
ATOM 625 O O . GLY A 1 89 ? 19.391 -18.031 -2.381 1 98.5 89 GLY A O 1
ATOM 626 N N . ASP A 1 90 ? 18.516 -16.062 -1.7 1 98.19 90 ASP A N 1
ATOM 627 C CA . ASP A 1 90 ? 18.734 -16.297 -0.276 1 98.19 90 ASP A CA 1
ATOM 628 C C . ASP A 1 90 ? 17.656 -15.641 0.566 1 98.19 90 ASP A C 1
ATOM 630 O O . ASP A 1 90 ? 16.641 -15.164 0.031 1 98.19 90 ASP A O 1
ATOM 634 N N . THR A 1 91 ? 17.812 -15.664 1.881 1 97.62 91 THR A N 1
ATOM 635 C CA . THR A 1 91 ? 16.828 -15.078 2.781 1 97.62 91 THR A CA 1
ATOM 636 C C . THR A 1 91 ? 17.453 -13.984 3.641 1 97.62 91 THR A C 1
ATOM 638 O O . THR A 1 91 ? 16.969 -13.688 4.734 1 97.62 91 THR A O 1
ATOM 641 N N . LEU A 1 92 ? 18.578 -13.422 3.115 1 95.44 92 LEU A N 1
ATOM 642 C CA . LEU A 1 92 ? 19.281 -12.375 3.854 1 95.44 92 LEU A CA 1
ATOM 643 C C . LEU A 1 92 ? 18.688 -11.008 3.559 1 95.44 92 LEU A C 1
ATOM 645 O O . LEU A 1 92 ? 18.422 -10.68 2.402 1 95.44 92 LEU A O 1
ATOM 649 N N . GLN A 1 93 ? 18.594 -10.273 4.527 1 93.5 93 GLN A N 1
ATOM 650 C CA . GLN A 1 93 ? 18.094 -8.914 4.395 1 93.5 93 GLN A CA 1
ATOM 651 C C . GLN A 1 93 ? 19.031 -8.055 3.561 1 93.5 93 GLN A C 1
ATOM 653 O O . GLN A 1 93 ? 20.25 -8.273 3.568 1 93.5 93 GLN A O 1
ATOM 658 N N . ARG A 1 94 ? 18.484 -7.156 2.756 1 91.06 94 ARG A N 1
ATOM 659 C CA . ARG A 1 94 ? 19.234 -6.113 2.066 1 91.06 94 ARG A CA 1
ATOM 660 C C . ARG A 1 94 ? 18.828 -4.727 2.559 1 91.06 94 ARG A C 1
ATOM 662 O O . ARG A 1 94 ? 17.656 -4.363 2.508 1 91.06 94 ARG A O 1
ATOM 669 N N . ASN A 1 95 ? 19.781 -3.955 2.982 1 84.94 95 ASN A N 1
ATOM 670 C CA . ASN A 1 95 ? 19.484 -2.615 3.477 1 84.94 95 ASN A CA 1
ATOM 671 C C . ASN A 1 95 ? 19.516 -1.583 2.354 1 84.94 95 ASN A C 1
ATOM 673 O O . ASN A 1 95 ? 19.047 -0.453 2.527 1 84.94 95 ASN A O 1
ATOM 677 N N . LEU A 1 96 ? 20.062 -2.014 1.179 1 83.75 96 LEU A N 1
ATOM 678 C CA . LEU A 1 96 ? 20.125 -1.164 -0.006 1 83.75 96 LEU A CA 1
ATOM 679 C C . LEU A 1 96 ? 19.5 -1.859 -1.208 1 83.75 96 LEU A C 1
ATOM 681 O O . LEU A 1 96 ? 19.562 -3.086 -1.325 1 83.75 96 LEU A O 1
ATOM 685 N N . PRO A 1 97 ? 18.969 -0.996 -2.092 1 88.81 97 PRO A N 1
ATOM 686 C CA . PRO A 1 97 ? 18.453 -1.627 -3.309 1 88.81 97 PRO A CA 1
ATOM 687 C C . PRO A 1 97 ? 19.5 -2.484 -4.02 1 88.81 97 PRO A C 1
ATOM 689 O O . PRO A 1 97 ? 20.625 -2.039 -4.23 1 88.81 97 PRO A O 1
ATOM 692 N N . THR A 1 98 ? 19.062 -3.629 -4.25 1 95 98 THR A N 1
ATOM 693 C CA . THR A 1 98 ? 19.906 -4.605 -4.918 1 95 98 THR A CA 1
ATOM 694 C C . THR A 1 98 ? 19.234 -5.168 -6.156 1 95 98 THR A C 1
ATOM 696 O O . THR A 1 98 ? 18.047 -5.512 -6.117 1 95 98 THR A O 1
ATOM 699 N N . VAL A 1 99 ? 20 -5.195 -7.262 1 95.44 99 VAL A N 1
ATOM 700 C CA . VAL A 1 99 ? 19.453 -5.68 -8.523 1 95.44 99 VAL A CA 1
ATOM 701 C C . VAL A 1 99 ? 19.125 -7.168 -8.398 1 95.44 99 VAL A C 1
ATOM 703 O O . VAL A 1 99 ? 19.906 -7.941 -7.848 1 95.44 99 VAL A O 1
ATOM 706 N N . VAL A 1 100 ? 17.938 -7.48 -8.836 1 98.19 100 VAL A N 1
ATOM 707 C CA . VAL A 1 100 ? 17.578 -8.891 -8.922 1 98.19 100 VAL A CA 1
ATOM 708 C C . VAL A 1 100 ? 18.156 -9.5 -10.195 1 98.19 100 VAL A C 1
ATOM 710 O O . VAL A 1 100 ? 17.516 -9.492 -11.242 1 98.19 100 VAL A O 1
ATOM 713 N N . SER A 1 101 ? 19.188 -10.148 -10.055 1 97.94 101 SER A N 1
ATOM 714 C CA . SER A 1 101 ? 20.031 -10.531 -11.195 1 97.94 101 SER A CA 1
ATOM 715 C C . SER A 1 101 ? 19.312 -11.531 -12.094 1 97.94 101 SER A C 1
ATOM 717 O O . SER A 1 101 ? 19.469 -11.5 -13.312 1 97.94 101 SER A O 1
ATOM 719 N N . GLU A 1 102 ? 18.531 -12.398 -11.539 1 98.38 102 GLU A N 1
ATOM 720 C CA . GLU A 1 102 ? 17.891 -13.445 -12.328 1 98.38 102 GLU A CA 1
ATOM 721 C C . GLU A 1 102 ? 16.797 -12.867 -13.227 1 98.38 102 GLU A C 1
ATOM 723 O O . GLU A 1 102 ? 16.312 -13.555 -14.133 1 98.38 102 GLU A O 1
ATOM 728 N N . LEU A 1 103 ? 16.516 -11.633 -13.062 1 98.44 103 LEU A N 1
ATOM 729 C CA . LEU A 1 103 ? 15.508 -10.977 -13.898 1 98.44 103 LEU A CA 1
ATOM 730 C C . LEU A 1 103 ? 16.172 -10.086 -14.945 1 98.44 103 LEU A C 1
ATOM 732 O O . LEU A 1 103 ? 15.492 -9.391 -15.695 1 98.44 103 LEU A O 1
ATOM 736 N N . SER A 1 104 ? 17.5 -10.125 -15.086 1 96.81 104 SER A N 1
ATOM 737 C CA . SER A 1 104 ? 18.25 -9.172 -15.891 1 96.81 104 SER A CA 1
ATOM 738 C C . SER A 1 104 ? 17.953 -9.344 -17.375 1 96.81 104 SER A C 1
ATOM 740 O O . SER A 1 104 ? 18.156 -8.414 -18.172 1 96.81 104 SER A O 1
ATOM 742 N N . LYS A 1 105 ? 17.438 -10.477 -17.797 1 97.44 105 LYS A N 1
ATOM 743 C CA . LYS A 1 105 ? 17.156 -10.711 -19.203 1 97.44 105 LYS A CA 1
ATOM 744 C C . LYS A 1 105 ? 15.789 -10.172 -19.594 1 97.44 105 LYS A C 1
ATOM 746 O O . LYS A 1 105 ? 15.406 -10.227 -20.766 1 97.44 105 LYS A O 1
ATOM 751 N N . TYR A 1 106 ? 15.07 -9.672 -18.641 1 97.94 106 TYR A N 1
ATOM 752 C CA . TYR A 1 106 ? 13.719 -9.18 -18.875 1 97.94 106 TYR A CA 1
ATOM 753 C C . TYR A 1 106 ? 13.633 -7.68 -18.625 1 97.94 106 TYR A C 1
ATOM 755 O O . TYR A 1 106 ? 14.406 -7.133 -17.828 1 97.94 106 TYR A O 1
ATOM 763 N N . LYS A 1 107 ? 12.758 -7.055 -19.312 1 97.56 107 LYS A N 1
ATOM 764 C CA . LYS A 1 107 ? 12.359 -5.688 -18.984 1 97.56 107 LYS A CA 1
ATOM 765 C C . LYS A 1 107 ? 11.148 -5.672 -18.062 1 97.56 107 LYS A C 1
ATOM 767 O O . LYS A 1 107 ? 10.023 -5.91 -18.5 1 97.56 107 LYS A O 1
ATOM 772 N N . ILE A 1 108 ? 11.359 -5.363 -16.812 1 96.19 108 ILE A N 1
ATOM 773 C CA . ILE A 1 108 ? 10.281 -5.328 -15.836 1 96.19 108 ILE A CA 1
ATOM 774 C C . ILE A 1 108 ? 9.578 -3.977 -15.883 1 96.19 108 ILE A C 1
ATOM 776 O O . ILE A 1 108 ? 10.227 -2.93 -15.852 1 96.19 108 ILE A O 1
ATOM 780 N N . ILE A 1 109 ? 8.203 -3.996 -15.844 1 93.75 109 ILE A N 1
ATOM 781 C CA . ILE A 1 109 ? 7.5 -2.736 -16.062 1 93.75 109 ILE A CA 1
ATOM 782 C C . ILE A 1 109 ? 6.5 -2.508 -14.93 1 93.75 109 ILE A C 1
ATOM 784 O O . ILE A 1 109 ? 5.996 -1.396 -14.75 1 93.75 109 ILE A O 1
ATOM 788 N N . LYS A 1 110 ? 6.145 -3.529 -14.203 1 93.56 110 LYS A N 1
ATOM 789 C CA . LYS A 1 110 ? 5.25 -3.42 -13.055 1 93.56 110 LYS A CA 1
ATOM 790 C C . LYS A 1 110 ? 5.703 -4.328 -11.922 1 93.56 110 LYS A C 1
ATOM 792 O O . LYS A 1 110 ? 6.367 -5.34 -12.148 1 93.56 110 LYS A O 1
ATOM 797 N N . ALA A 1 111 ? 5.352 -3.916 -10.719 1 94.25 111 ALA A N 1
ATOM 798 C CA . ALA A 1 111 ? 5.633 -4.723 -9.531 1 94.25 111 ALA A CA 1
ATOM 799 C C . ALA A 1 111 ? 4.566 -4.512 -8.461 1 94.25 111 ALA A C 1
ATOM 801 O O . ALA A 1 111 ? 3.943 -3.449 -8.398 1 94.25 111 ALA A O 1
ATOM 802 N N . SER A 1 112 ? 4.344 -5.457 -7.688 1 94.38 112 SER A N 1
ATOM 803 C CA . SER A 1 112 ? 3.502 -5.402 -6.496 1 94.38 112 SER A CA 1
ATOM 804 C C . SER A 1 112 ? 4.082 -6.25 -5.371 1 94.38 112 SER A C 1
ATOM 806 O O . SER A 1 112 ? 4.703 -7.285 -5.621 1 94.38 112 SER A O 1
ATOM 808 N N . VAL A 1 113 ? 3.881 -5.73 -4.129 1 93.75 113 VAL A N 1
ATOM 809 C CA . VAL A 1 113 ? 4.441 -6.434 -2.98 1 93.75 113 VAL A CA 1
ATOM 810 C C . VAL A 1 113 ? 3.324 -6.832 -2.02 1 93.75 113 VAL A C 1
ATOM 812 O O . VAL A 1 113 ? 2.389 -6.059 -1.794 1 93.75 113 VAL A O 1
ATOM 815 N N . GLY A 1 114 ? 3.348 -8.031 -1.532 1 94.06 114 GLY A N 1
ATOM 816 C CA . GLY A 1 114 ? 2.5 -8.5 -0.448 1 94.06 114 GLY A CA 1
ATOM 817 C C . GLY A 1 114 ? 3.188 -8.469 0.904 1 94.06 114 GLY A C 1
ATOM 818 O O . GLY A 1 114 ? 4.16 -7.738 1.094 1 94.06 114 GLY A O 1
ATOM 819 N N . LYS A 1 115 ? 2.648 -9.258 1.791 1 92.75 115 LYS A N 1
ATOM 820 C CA . LYS A 1 115 ? 3.262 -9.305 3.115 1 92.75 115 LYS A CA 1
ATOM 821 C C . LYS A 1 115 ? 4.68 -9.867 3.045 1 92.75 115 LYS A C 1
ATOM 823 O O . LYS A 1 115 ? 5.613 -9.273 3.58 1 92.75 115 LYS A O 1
ATOM 828 N N . ASN A 1 116 ? 4.824 -10.992 2.338 1 96.38 116 ASN A N 1
ATOM 829 C CA . ASN A 1 116 ? 6.117 -11.672 2.266 1 96.38 116 ASN A CA 1
ATOM 830 C C . ASN A 1 116 ? 6.391 -12.211 0.865 1 96.38 116 ASN A C 1
ATOM 832 O O . ASN A 1 116 ? 7.031 -13.25 0.709 1 96.38 116 ASN A O 1
ATOM 836 N N . HIS A 1 117 ? 5.832 -11.523 -0.135 1 97.44 117 HIS A N 1
ATOM 837 C CA . HIS A 1 117 ? 6.07 -11.938 -1.512 1 97.44 117 HIS A CA 1
ATOM 838 C C . HIS A 1 117 ? 6.035 -10.75 -2.465 1 97.44 117 HIS A C 1
ATOM 840 O O . HIS A 1 117 ? 5.516 -9.688 -2.119 1 97.44 117 HIS A O 1
ATOM 846 N N . THR A 1 118 ? 6.641 -10.969 -3.584 1 97.75 118 THR A N 1
ATOM 847 C CA . THR A 1 118 ? 6.727 -9.969 -4.645 1 97.75 118 THR A CA 1
ATOM 848 C C . THR A 1 118 ? 6.348 -10.578 -5.992 1 97.75 118 THR A C 1
ATOM 850 O O . THR A 1 118 ? 6.73 -11.711 -6.301 1 97.75 118 THR A O 1
ATOM 853 N N . VAL A 1 119 ? 5.598 -9.82 -6.762 1 98.06 119 VAL A N 1
ATOM 854 C CA . VAL A 1 119 ? 5.289 -10.203 -8.133 1 98.06 119 VAL A CA 1
ATOM 855 C C . VAL A 1 119 ? 5.656 -9.062 -9.086 1 98.06 119 VAL A C 1
ATOM 857 O O . VAL A 1 119 ? 5.383 -7.898 -8.797 1 98.06 119 VAL A O 1
ATOM 860 N N . VAL A 1 120 ? 6.34 -9.43 -10.172 1 97.56 120 VAL A N 1
ATOM 861 C CA . VAL A 1 120 ? 6.719 -8.445 -11.18 1 97.56 120 VAL A CA 1
ATOM 862 C C . VAL A 1 120 ? 6.172 -8.859 -12.547 1 97.56 120 VAL A C 1
ATOM 864 O O . VAL A 1 120 ? 5.898 -10.039 -12.773 1 97.56 120 VAL A O 1
ATOM 867 N N . VAL A 1 121 ? 5.992 -7.887 -13.422 1 98.06 121 VAL A N 1
ATOM 868 C CA . VAL A 1 121 ? 5.445 -8.094 -14.758 1 98.06 121 VAL A CA 1
ATOM 869 C C . VAL A 1 121 ? 6.43 -7.578 -15.805 1 98.06 121 VAL A C 1
ATOM 871 O O . VAL A 1 121 ? 6.996 -6.492 -15.648 1 98.06 121 VAL A O 1
ATOM 874 N N . THR A 1 122 ? 6.617 -8.375 -16.859 1 98.19 122 THR A N 1
ATOM 875 C CA . THR A 1 122 ? 7.508 -7.996 -17.953 1 98.19 122 THR A CA 1
ATOM 876 C C . THR A 1 122 ? 6.734 -7.262 -19.047 1 98.19 122 THR A C 1
ATOM 878 O O . THR A 1 122 ? 5.504 -7.301 -19.078 1 98.19 122 THR A O 1
ATOM 881 N N . ASP A 1 123 ? 7.469 -6.598 -19.984 1 96.25 123 ASP A N 1
ATOM 882 C CA . ASP A 1 123 ? 6.867 -5.812 -21.062 1 96.25 123 ASP A CA 1
ATOM 883 C C . ASP A 1 123 ? 6.234 -6.723 -22.109 1 96.25 123 ASP A C 1
ATOM 885 O O . ASP A 1 123 ? 5.422 -6.27 -22.922 1 96.25 123 ASP A O 1
ATOM 889 N N . ASP A 1 124 ? 6.594 -8.008 -22.078 1 97.38 124 ASP A N 1
ATOM 890 C CA . ASP A 1 124 ? 6 -8.922 -23.047 1 97.38 124 ASP A CA 1
ATOM 891 C C . ASP A 1 124 ? 4.887 -9.75 -22.406 1 97.38 124 ASP A C 1
ATOM 893 O O . ASP A 1 124 ? 4.473 -10.773 -22.953 1 97.38 124 ASP A O 1
ATOM 897 N N . GLY A 1 125 ? 4.488 -9.422 -21.156 1 97.5 125 GLY A N 1
ATOM 898 C CA . GLY A 1 125 ? 3.268 -9.969 -20.578 1 97.5 125 GLY A CA 1
ATOM 899 C C . GLY A 1 125 ? 3.51 -11.188 -19.703 1 97.5 125 GLY A C 1
ATOM 900 O O . GLY A 1 125 ? 2.562 -11.859 -19.297 1 97.5 125 GLY A O 1
ATOM 901 N N . LYS A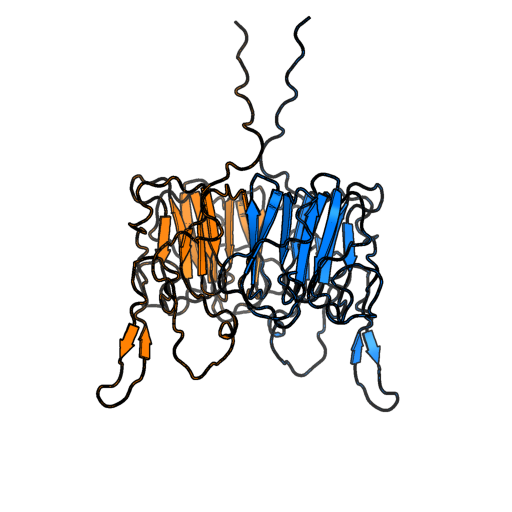 1 126 ? 4.707 -11.477 -19.406 1 98.38 126 LYS A N 1
ATOM 902 C CA . LYS A 1 126 ? 5.027 -12.492 -18.422 1 98.38 126 LYS A CA 1
ATOM 903 C C . LYS A 1 126 ? 5.023 -11.914 -17 1 98.38 126 LYS A C 1
ATOM 905 O O . LYS A 1 126 ? 5.066 -10.695 -16.828 1 98.38 126 LYS A O 1
ATOM 910 N N . SER A 1 127 ? 4.914 -12.82 -16.031 1 98.56 127 SER A N 1
ATOM 911 C CA . SER A 1 127 ? 5.09 -12.414 -14.648 1 98.56 127 SER A CA 1
ATOM 912 C C . SER A 1 127 ? 5.941 -13.422 -13.883 1 98.56 127 SER A C 1
ATOM 914 O O . SER A 1 127 ? 5.949 -14.609 -14.203 1 98.56 127 SER A O 1
ATOM 916 N N . PHE A 1 128 ? 6.688 -12.898 -12.969 1 98.81 128 PHE A N 1
ATOM 917 C CA . PHE A 1 128 ? 7.512 -13.68 -12.055 1 98.81 128 PHE A CA 1
ATOM 918 C C . PHE A 1 128 ? 7.191 -13.336 -10.609 1 98.81 128 PHE A C 1
ATOM 920 O O . PHE A 1 128 ? 6.793 -12.211 -10.305 1 98.81 128 PHE A O 1
ATOM 927 N N . ALA A 1 129 ? 7.387 -14.328 -9.75 1 98.81 129 ALA A N 1
ATOM 928 C CA . ALA A 1 129 ? 7.102 -14.141 -8.336 1 98.81 129 ALA A CA 1
ATOM 929 C C . ALA A 1 129 ? 8.188 -14.758 -7.465 1 98.81 129 ALA A C 1
ATOM 931 O O . ALA A 1 129 ? 8.852 -15.711 -7.879 1 98.81 129 ALA A O 1
ATOM 932 N N . PHE A 1 130 ? 8.359 -14.211 -6.336 1 98.81 130 PHE A N 1
ATOM 933 C CA . PHE A 1 130 ? 9.305 -14.742 -5.359 1 98.81 130 PHE A CA 1
ATOM 934 C C . PHE A 1 130 ? 8.875 -14.383 -3.943 1 98.81 130 PHE A C 1
ATOM 936 O O . PHE A 1 130 ? 8.117 -13.43 -3.742 1 98.81 130 PHE A O 1
ATOM 943 N N . GLY A 1 131 ? 9.414 -15.227 -2.984 1 98.62 131 GLY A N 1
ATOM 944 C CA . GLY A 1 131 ? 9.047 -15.062 -1.587 1 98.62 131 GLY A CA 1
ATOM 945 C C . GLY A 1 131 ? 8.242 -16.234 -1.044 1 98.62 131 GLY A C 1
ATOM 946 O O . GLY A 1 131 ? 8.477 -17.375 -1.424 1 98.62 131 GLY A O 1
ATOM 947 N N . HIS A 1 132 ? 7.395 -15.844 -0.043 1 98.56 132 HIS A N 1
ATOM 948 C CA . HIS A 1 132 ? 6.57 -16.812 0.658 1 98.56 132 HIS A CA 1
ATOM 949 C C . HIS A 1 132 ? 5.516 -17.406 -0.268 1 98.56 132 HIS A C 1
ATOM 951 O O . HIS A 1 132 ? 4.898 -16.688 -1.057 1 98.56 132 HIS A O 1
ATOM 957 N N . ASN A 1 133 ? 5.332 -18.797 -0.153 1 98.56 133 ASN A N 1
ATOM 958 C CA . ASN A 1 133 ? 4.406 -19.469 -1.054 1 98.56 133 ASN A CA 1
ATOM 959 C C . ASN A 1 133 ? 3.588 -20.531 -0.322 1 98.56 133 ASN A C 1
ATOM 961 O O . ASN A 1 133 ? 3.08 -21.469 -0.941 1 98.56 133 ASN A O 1
ATOM 965 N N . LYS A 1 134 ? 3.455 -20.422 0.949 1 98 134 LYS A N 1
ATOM 966 C CA . LYS A 1 134 ? 2.752 -21.391 1.784 1 98 134 LYS A CA 1
ATOM 967 C C . LYS A 1 134 ? 1.325 -21.609 1.289 1 98 134 LYS A C 1
ATOM 969 O O . LYS A 1 134 ? 0.792 -22.719 1.386 1 98 134 LYS A O 1
ATOM 974 N N . PHE A 1 135 ? 0.725 -20.609 0.699 1 97.94 135 PHE A N 1
ATOM 975 C CA . PHE A 1 135 ? -0.677 -20.703 0.311 1 97.94 135 PHE A CA 1
ATOM 976 C C . PHE A 1 135 ? -0.827 -20.625 -1.204 1 97.94 135 PHE A C 1
ATOM 978 O O . PHE A 1 135 ? -1.942 -20.516 -1.718 1 97.94 135 PHE A O 1
ATOM 985 N N . GLY A 1 136 ? 0.301 -20.547 -1.932 1 98.56 136 GLY A N 1
ATOM 986 C CA . GLY A 1 136 ? 0.251 -20.531 -3.385 1 98.56 136 GLY A CA 1
ATOM 987 C C . GLY A 1 136 ? 0.14 -19.125 -3.961 1 98.56 136 GLY A C 1
ATOM 988 O O . GLY A 1 136 ? -0.249 -18.953 -5.117 1 98.56 136 GLY A O 1
ATOM 989 N N . GLN A 1 137 ? 0.46 -18.141 -3.15 1 98.19 137 GLN A N 1
ATOM 990 C CA . GLN A 1 137 ? 0.273 -16.75 -3.572 1 98.19 137 GLN A CA 1
ATOM 991 C C . GLN A 1 137 ? 1.235 -16.391 -4.699 1 98.19 137 GLN A C 1
ATOM 993 O O . GLN A 1 137 ? 1.067 -15.359 -5.352 1 98.19 137 GLN A O 1
ATOM 998 N N . LEU A 1 138 ? 2.193 -17.188 -5.043 1 98.75 138 LEU A N 1
ATOM 999 C CA . LEU A 1 138 ? 3.098 -16.906 -6.152 1 98.75 138 LEU A CA 1
ATOM 1000 C C . LEU A 1 138 ? 2.475 -17.312 -7.484 1 98.75 138 LEU A C 1
ATOM 1002 O O . LEU A 1 138 ? 2.963 -16.922 -8.547 1 98.75 138 LEU A O 1
ATOM 1006 N N . GLY A 1 139 ? 1.483 -18.156 -7.527 1 98.69 139 GLY A N 1
ATOM 1007 C CA . GLY A 1 139 ? 0.762 -18.484 -8.742 1 98.69 139 GLY A CA 1
ATOM 1008 C C . GLY A 1 139 ? 1.514 -19.469 -9.633 1 98.69 139 GLY A C 1
ATOM 1009 O O . GLY A 1 139 ? 1.337 -19.469 -10.852 1 98.69 139 GLY A O 1
ATOM 1010 N N . THR A 1 140 ? 2.309 -20.281 -9.078 1 98.38 140 THR A N 1
ATOM 1011 C CA . THR A 1 140 ? 3.092 -21.25 -9.852 1 98.38 140 THR A CA 1
ATOM 1012 C C . THR A 1 140 ? 2.307 -22.531 -10.07 1 98.38 140 THR A C 1
ATOM 1014 O O . THR A 1 140 ? 2.688 -23.375 -10.898 1 98.38 140 THR A O 1
ATOM 1017 N N . GLY A 1 141 ? 1.321 -22.734 -9.305 1 98.12 141 GLY A N 1
ATOM 1018 C CA . GLY A 1 141 ? 0.535 -23.969 -9.375 1 98.12 141 GLY A CA 1
ATOM 1019 C C . GLY A 1 141 ? 1.017 -25.031 -8.414 1 98.12 141 GLY A C 1
ATOM 1020 O O . GLY A 1 141 ? 0.463 -26.141 -8.375 1 98.12 141 GLY A O 1
ATOM 1021 N N . SER A 1 142 ? 1.995 -24.641 -7.613 1 97 142 SER A N 1
ATOM 1022 C CA . SER A 1 142 ? 2.598 -25.656 -6.746 1 97 142 SER A CA 1
ATOM 1023 C C . SER A 1 142 ? 2.824 -25.094 -5.34 1 97 142 SER A C 1
ATOM 1025 O O . SER A 1 142 ? 3.105 -23.906 -5.172 1 97 142 SER A O 1
ATOM 1027 N N . LEU A 1 143 ? 2.674 -25.984 -4.371 1 96.56 143 LEU A N 1
ATOM 1028 C CA . LEU A 1 143 ? 2.977 -25.656 -2.982 1 96.56 143 LEU A CA 1
ATOM 1029 C C . LEU A 1 143 ? 4.238 -26.391 -2.518 1 96.56 143 LEU A C 1
ATOM 1031 O O . LEU A 1 143 ? 4.516 -26.438 -1.318 1 96.56 143 LEU A O 1
ATOM 1035 N N . LYS A 1 144 ? 4.895 -26.969 -3.445 1 95.25 144 LYS A N 1
ATOM 1036 C CA . LYS A 1 144 ? 6.027 -27.812 -3.098 1 95.25 144 LYS A CA 1
ATOM 1037 C C . LYS A 1 144 ? 7.055 -27.047 -2.268 1 95.25 144 LYS A C 1
ATOM 1039 O O . LYS A 1 144 ? 7.543 -27.547 -1.256 1 95.25 144 LYS A O 1
ATOM 1044 N N . ASN A 1 145 ? 7.414 -25.844 -2.684 1 94.25 145 ASN A N 1
ATOM 1045 C CA . ASN A 1 145 ? 8.336 -25 -1.945 1 94.25 145 ASN A CA 1
ATOM 1046 C C . ASN A 1 145 ? 7.602 -23.875 -1.222 1 94.25 145 ASN A C 1
ATOM 1048 O O . ASN A 1 145 ? 7.004 -23 -1.859 1 94.25 145 ASN A O 1
ATOM 1052 N N . GLU A 1 146 ? 7.715 -23.859 0.099 1 97.31 146 GLU A N 1
ATOM 1053 C CA . GLU A 1 146 ? 7.062 -22.828 0.885 1 97.31 146 GLU A CA 1
ATOM 1054 C C . GLU A 1 146 ? 7.715 -21.469 0.65 1 97.31 146 GLU A C 1
ATOM 1056 O O . GLU A 1 146 ? 7.105 -20.422 0.908 1 97.31 146 GLU A O 1
ATOM 1061 N N . ILE A 1 147 ? 8.938 -21.547 0.257 1 98.19 147 ILE A N 1
ATOM 1062 C CA . ILE A 1 147 ? 9.688 -20.328 -0.031 1 98.19 147 ILE A CA 1
ATOM 1063 C C . ILE A 1 147 ? 10.383 -20.453 -1.387 1 98.19 147 ILE A C 1
ATOM 1065 O O . ILE A 1 147 ? 11.016 -21.484 -1.673 1 98.19 147 ILE A O 1
ATOM 1069 N N . GLU A 1 148 ? 10.18 -19.5 -2.221 1 98.62 148 GLU A N 1
ATOM 1070 C CA . GLU A 1 148 ? 10.961 -19.328 -3.443 1 98.62 148 GLU A CA 1
ATOM 1071 C C . GLU A 1 148 ? 11.859 -18.094 -3.355 1 98.62 148 GLU A C 1
ATOM 1073 O O . GLU A 1 148 ? 11.398 -16.969 -3.508 1 98.62 148 GLU A O 1
ATOM 1078 N N . ALA A 1 149 ? 13.148 -18.359 -3.186 1 98.56 149 ALA A N 1
ATOM 1079 C CA . ALA A 1 149 ? 14.07 -17.25 -2.924 1 98.56 149 ALA A CA 1
ATOM 1080 C C . ALA A 1 149 ? 14.539 -16.609 -4.227 1 98.56 149 ALA A C 1
ATOM 1082 O O . ALA A 1 149 ? 15.156 -15.547 -4.215 1 98.56 149 ALA A O 1
ATOM 1083 N N . SER A 1 150 ? 14.258 -17.219 -5.324 1 98.75 150 SER A N 1
ATOM 1084 C CA . SER A 1 150 ? 14.531 -16.703 -6.66 1 98.75 150 SER A CA 1
ATOM 1085 C C . SER A 1 150 ? 13.242 -16.578 -7.477 1 98.75 150 SER A C 1
ATOM 1087 O O . SER A 1 150 ? 12.266 -17.281 -7.223 1 98.75 150 SER A O 1
ATOM 1089 N N . PRO A 1 151 ? 13.305 -15.703 -8.461 1 98.81 151 PRO A N 1
ATOM 1090 C CA . PRO A 1 151 ? 12.102 -15.531 -9.281 1 98.81 151 PRO A CA 1
ATOM 1091 C C . PRO A 1 151 ? 11.672 -16.828 -9.969 1 98.81 151 PRO A C 1
ATOM 1093 O O . PRO A 1 151 ? 12.508 -17.531 -10.539 1 98.81 151 PRO A O 1
ATOM 1096 N N . VAL A 1 152 ? 10.359 -17.094 -9.883 1 98.81 152 VAL A N 1
ATOM 1097 C CA . VAL A 1 152 ? 9.766 -18.219 -10.586 1 98.81 152 VAL A CA 1
ATOM 1098 C C . VAL A 1 152 ? 8.641 -17.719 -11.5 1 98.81 152 VAL A C 1
ATOM 1100 O O . VAL A 1 152 ? 7.938 -16.766 -11.164 1 98.81 152 VAL A O 1
ATOM 1103 N N . PRO A 1 153 ? 8.5 -18.344 -12.617 1 98.62 153 PRO A N 1
ATOM 1104 C CA . PRO A 1 153 ? 7.422 -17.938 -13.516 1 98.62 153 PRO A CA 1
ATOM 1105 C C . PRO A 1 153 ? 6.039 -18.234 -12.953 1 98.62 153 PRO A C 1
ATOM 1107 O O . PRO A 1 153 ? 5.824 -19.297 -12.367 1 98.62 153 PRO A O 1
ATOM 1110 N N . CYS A 1 154 ? 5.16 -17.281 -13.07 1 98.44 154 CYS A N 1
ATOM 1111 C CA . CYS A 1 154 ? 3.75 -17.516 -12.781 1 98.44 154 CYS A CA 1
ATOM 1112 C C . CYS A 1 154 ? 3.051 -18.188 -13.961 1 98.44 154 CYS A C 1
ATOM 1114 O O . CYS A 1 154 ? 3.506 -18.078 -15.094 1 98.44 154 CYS A O 1
ATOM 1116 N N . LEU A 1 155 ? 1.927 -18.766 -13.68 1 98.5 155 LEU A N 1
ATOM 1117 C CA . LEU A 1 155 ? 1.192 -19.469 -14.727 1 98.5 155 LEU A CA 1
ATOM 1118 C C . LEU A 1 155 ? 0.363 -18.484 -15.562 1 98.5 155 LEU A C 1
ATOM 1120 O O . LEU A 1 155 ? -0.027 -18.812 -16.688 1 98.5 155 LEU A O 1
ATOM 1124 N N . VAL A 1 156 ? 0.024 -17.359 -15.055 1 98 156 VAL A N 1
ATOM 1125 C CA . VAL A 1 156 ? -0.839 -16.406 -15.734 1 98 156 VAL A CA 1
ATOM 1126 C C . VAL A 1 156 ? -0.108 -15.82 -16.938 1 98 156 VAL A C 1
ATOM 1128 O O . VAL A 1 156 ? 1.062 -15.438 -16.844 1 98 156 VAL A O 1
ATOM 1131 N N . THR A 1 157 ? -0.829 -15.703 -18.109 1 97 157 THR A N 1
ATOM 1132 C CA . THR A 1 157 ? -0.235 -15.188 -19.328 1 97 157 THR A CA 1
ATOM 1133 C C . THR A 1 157 ? -0.864 -13.852 -19.719 1 97 157 THR A C 1
ATOM 1135 O O . THR A 1 157 ? -1.938 -13.5 -19.219 1 97 157 THR A O 1
ATOM 1138 N N . GLU A 1 158 ? -0.172 -13.125 -20.594 1 97.38 158 GLU A N 1
ATOM 1139 C CA . GLU A 1 158 ? -0.617 -11.836 -21.109 1 97.38 158 GLU A CA 1
ATOM 1140 C C . GLU A 1 158 ? -1.015 -10.891 -19.969 1 97.38 158 GLU A C 1
ATOM 1142 O O . GLU A 1 158 ? -2.102 -10.312 -20 1 97.38 158 GLU A O 1
ATOM 1147 N N . VAL A 1 159 ? -0.176 -10.859 -19.016 1 97.38 159 VAL A N 1
ATOM 1148 C CA . VAL A 1 159 ? -0.44 -10.086 -17.797 1 97.38 159 VAL A CA 1
ATOM 1149 C C . VAL A 1 159 ? -0.345 -8.594 -18.109 1 97.38 159 VAL A C 1
ATOM 1151 O O . VAL A 1 159 ? 0.635 -8.141 -18.719 1 97.38 159 VAL A O 1
ATOM 1154 N N . THR A 1 160 ? -1.374 -7.824 -17.688 1 94.44 160 THR A N 1
ATOM 1155 C CA . THR A 1 160 ? -1.412 -6.383 -17.906 1 94.44 160 THR A CA 1
ATOM 1156 C C . THR A 1 160 ? -1.354 -5.633 -16.578 1 94.44 160 THR A C 1
ATOM 1158 O O . THR A 1 160 ? -1.104 -4.426 -16.547 1 94.44 160 THR A O 1
ATOM 1161 N N . GLY A 1 161 ? -1.545 -6.352 -15.445 1 93.12 161 GLY A N 1
ATOM 1162 C CA . GLY A 1 161 ? -1.521 -5.762 -14.109 1 93.12 161 GLY A CA 1
ATOM 1163 C C . GLY A 1 161 ? -1.43 -6.793 -13 1 93.12 161 GLY A C 1
ATOM 1164 O O . GLY A 1 161 ? -1.703 -7.973 -13.227 1 93.12 161 GLY A O 1
ATOM 1165 N N . VAL A 1 162 ? -1.066 -6.285 -11.828 1 95.19 162 VAL A N 1
ATOM 1166 C CA . VAL A 1 162 ? -0.957 -7.184 -10.68 1 95.19 162 VAL A CA 1
ATOM 1167 C C . VAL A 1 162 ? -1.176 -6.402 -9.391 1 95.19 162 VAL A C 1
ATOM 1169 O O . VAL A 1 162 ? -0.794 -5.234 -9.289 1 95.19 162 VAL A O 1
ATOM 1172 N N . ALA A 1 163 ? -1.791 -7.051 -8.422 1 92.69 163 ALA A N 1
ATOM 1173 C CA . ALA A 1 163 ? -1.957 -6.551 -7.062 1 92.69 163 ALA A CA 1
ATOM 1174 C C . ALA A 1 163 ? -1.787 -7.6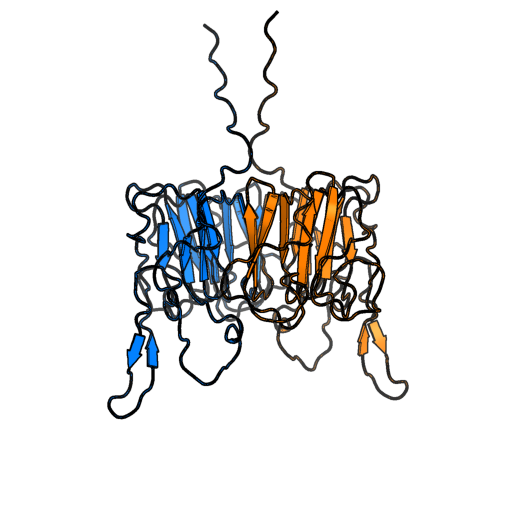72 -6.039 1 92.69 163 ALA A C 1
ATOM 1176 O O . ALA A 1 163 ? -2.41 -8.727 -6.16 1 92.69 163 ALA A O 1
ATOM 1177 N N . CYS A 1 164 ? -0.923 -7.375 -5.031 1 95.44 164 CYS A N 1
ATOM 1178 C CA . CYS A 1 164 ? -0.694 -8.367 -3.984 1 95.44 164 CYS A CA 1
ATOM 1179 C C . CYS A 1 164 ? -1.41 -7.973 -2.697 1 95.44 164 CYS A C 1
ATOM 1181 O O . CYS A 1 164 ? -1.347 -6.816 -2.275 1 95.44 164 CYS A O 1
ATOM 1183 N N . GLY A 1 165 ? -2.109 -8.922 -2.082 1 93.38 165 GLY A N 1
ATOM 1184 C CA . GLY A 1 165 ? -2.564 -8.797 -0.706 1 93.38 165 GLY A CA 1
ATOM 1185 C C . GLY A 1 165 ? -1.604 -9.398 0.299 1 93.38 165 GLY A C 1
ATOM 1186 O O . GLY A 1 165 ? -0.408 -9.523 0.025 1 93.38 165 GLY A O 1
ATOM 1187 N N . GLY A 1 166 ? -2.105 -9.68 1.505 1 92.81 166 GLY A N 1
ATOM 1188 C CA . GLY A 1 166 ? -1.233 -10.266 2.51 1 92.81 166 GLY A CA 1
ATOM 1189 C C . GLY A 1 166 ? -0.63 -11.586 2.078 1 92.81 166 GLY A C 1
ATOM 1190 O O . GLY A 1 166 ? 0.592 -11.711 1.972 1 92.81 166 GLY A O 1
ATOM 1191 N N . ASP A 1 167 ? -1.489 -12.547 1.742 1 96 167 ASP A N 1
ATOM 1192 C CA . ASP A 1 167 ? -1.058 -13.898 1.384 1 96 167 ASP A CA 1
ATOM 1193 C C . ASP A 1 167 ? -1.759 -14.383 0.116 1 96 167 ASP A C 1
ATOM 1195 O O . ASP A 1 167 ? -2.141 -15.547 0.017 1 96 167 ASP A O 1
ATOM 1199 N N . PHE A 1 168 ? -2.006 -13.414 -0.827 1 95.94 168 PHE A N 1
ATOM 1200 C CA . PHE A 1 168 ? -2.643 -13.719 -2.102 1 95.94 168 PHE A CA 1
ATOM 1201 C C . PHE A 1 168 ? -2.254 -12.695 -3.164 1 95.94 168 PHE A C 1
ATOM 1203 O O . PHE A 1 168 ? -1.681 -11.656 -2.848 1 95.94 168 PHE A O 1
ATOM 1210 N N . THR A 1 169 ? -2.514 -13.078 -4.371 1 97.69 169 THR A N 1
ATOM 1211 C CA . THR A 1 169 ? -2.203 -12.219 -5.512 1 97.69 169 THR A CA 1
ATOM 1212 C C . THR A 1 169 ? -3.354 -12.219 -6.516 1 97.69 169 THR A C 1
ATOM 1214 O O . THR A 1 169 ? -3.998 -13.242 -6.73 1 97.69 169 THR A O 1
ATOM 1217 N N . VAL A 1 170 ? -3.602 -11.102 -7.121 1 95.12 170 VAL A N 1
ATOM 1218 C CA . VAL A 1 170 ? -4.566 -10.938 -8.203 1 95.12 170 VAL A CA 1
ATOM 1219 C C . VAL A 1 170 ? -3.863 -10.398 -9.445 1 95.12 170 VAL A C 1
ATOM 1221 O O . VAL A 1 170 ? -3.117 -9.422 -9.375 1 95.12 170 VAL A O 1
ATOM 1224 N N . TRP A 1 171 ? -4.062 -11.062 -10.547 1 97 171 TRP A N 1
ATOM 1225 C CA . TRP A 1 171 ? -3.521 -10.641 -11.828 1 97 171 TRP A CA 1
ATOM 1226 C C . TRP A 1 171 ? -4.629 -10.125 -12.75 1 97 171 TRP A C 1
ATOM 1228 O O . TRP A 1 171 ? -5.734 -10.68 -12.766 1 97 171 TRP A O 1
ATOM 1238 N N . LEU A 1 172 ? -4.352 -9.148 -13.531 1 94.25 172 LEU A N 1
ATOM 1239 C CA . LEU A 1 172 ? -5.129 -8.789 -14.711 1 94.25 172 LEU A CA 1
ATOM 1240 C C . LEU A 1 172 ? -4.48 -9.336 -15.977 1 94.25 172 LEU A C 1
ATOM 1242 O O . LEU A 1 172 ? -3.256 -9.305 -16.109 1 94.25 172 LEU A O 1
ATOM 1246 N N . SER A 1 173 ? -5.242 -9.836 -16.844 1 95.81 173 SER A N 1
ATOM 1247 C CA . SER A 1 173 ? -4.773 -10.438 -18.094 1 95.81 173 SER A CA 1
ATOM 1248 C C . SER A 1 173 ? -5.617 -9.977 -19.281 1 95.81 173 SER A C 1
ATOM 1250 O O . SER A 1 173 ? -6.812 -9.711 -19.125 1 95.81 173 SER A O 1
ATOM 1252 N N . SER A 1 174 ? -5.023 -9.898 -20.469 1 93.69 174 SER A N 1
ATOM 1253 C CA . SER A 1 174 ? -5.75 -9.531 -21.688 1 93.69 174 SER A CA 1
ATOM 1254 C C . SER A 1 174 ? -6.34 -10.758 -22.375 1 93.69 174 SER A C 1
ATOM 1256 O O . SER A 1 174 ? -6.969 -10.641 -23.422 1 93.69 174 SER A O 1
ATOM 1258 N N . VAL A 1 175 ? -6.094 -11.875 -21.797 1 91.88 175 VAL A N 1
ATOM 1259 C CA . VAL A 1 175 ? -6.68 -13.078 -22.375 1 91.88 175 VAL A CA 1
ATOM 1260 C C . VAL A 1 175 ? -8.203 -13.016 -22.266 1 91.88 175 VAL A C 1
ATOM 1262 O O . VAL A 1 175 ? -8.75 -12.789 -21.188 1 91.88 175 VAL A O 1
ATOM 1265 N N . GLU A 1 176 ? -8.844 -13.203 -23.344 1 86.44 176 GLU A N 1
ATOM 1266 C CA . GLU A 1 176 ? -10.305 -13.164 -23.375 1 86.44 176 GLU A CA 1
ATOM 1267 C C . GLU A 1 176 ? -10.906 -14.18 -22.422 1 86.44 176 GLU A C 1
ATOM 1269 O O . GLU A 1 176 ? -10.461 -15.328 -22.359 1 86.44 176 GLU A O 1
ATOM 1274 N N . GLY A 1 177 ? -11.867 -13.781 -21.641 1 81.56 177 GLY A N 1
ATOM 1275 C CA . GLY A 1 177 ? -12.539 -14.656 -20.703 1 81.56 177 GLY A CA 1
ATOM 1276 C C . GLY A 1 177 ? -11.773 -14.852 -19.406 1 81.56 177 GLY A C 1
ATOM 1277 O O . GLY A 1 177 ? -12.258 -15.508 -18.484 1 81.56 177 GLY A O 1
ATOM 1278 N N . SER A 1 178 ? -10.578 -14.367 -19.328 1 84.81 178 SER A N 1
ATOM 1279 C CA . SER A 1 178 ? -9.719 -14.484 -18.156 1 84.81 178 SER A CA 1
ATOM 1280 C C . SER A 1 178 ? -9.016 -13.164 -17.844 1 84.81 178 SER A C 1
ATOM 1282 O O . SER A 1 178 ? -7.797 -13.133 -17.688 1 84.81 178 SER A O 1
ATOM 1284 N N . THR A 1 179 ? -9.867 -12.219 -17.609 1 89.5 179 THR A N 1
ATOM 1285 C CA . THR A 1 179 ? -9.312 -10.875 -17.547 1 89.5 179 THR A CA 1
ATOM 1286 C C . THR A 1 179 ? -8.766 -10.578 -16.156 1 89.5 179 THR A C 1
ATOM 1288 O O . THR A 1 179 ? -7.988 -9.648 -15.969 1 89.5 179 THR A O 1
ATOM 1291 N N . ILE A 1 180 ? -9.234 -11.469 -15.141 1 94.25 180 ILE A N 1
ATOM 1292 C CA . ILE A 1 180 ? -8.758 -11.312 -13.766 1 94.25 180 ILE A CA 1
ATOM 1293 C C . ILE A 1 180 ? -8.648 -12.688 -13.102 1 94.25 180 ILE A C 1
ATOM 1295 O O . ILE A 1 180 ? -9.562 -13.5 -13.195 1 94.25 180 ILE A O 1
ATOM 1299 N N . LEU A 1 181 ? -7.445 -12.969 -12.539 1 97.19 181 LEU A N 1
ATOM 1300 C CA . LEU A 1 181 ? -7.156 -14.234 -11.883 1 97.19 181 LEU A CA 1
ATOM 1301 C C . LEU A 1 181 ? -6.602 -14.016 -10.484 1 97.19 181 LEU A C 1
ATOM 1303 O O . LEU A 1 181 ? -5.938 -13.008 -10.227 1 97.19 181 LEU A O 1
ATOM 1307 N N . SER A 1 182 ? -6.887 -14.969 -9.602 1 97.19 182 SER A N 1
ATOM 1308 C CA . SER A 1 182 ? -6.367 -14.859 -8.242 1 97.19 182 SER A CA 1
ATOM 1309 C C . SER A 1 182 ? -5.797 -16.188 -7.758 1 97.19 182 SER A C 1
ATOM 1311 O O . SER A 1 182 ? -6.16 -17.25 -8.273 1 97.19 182 SER A O 1
ATOM 1313 N N . ALA A 1 183 ? -4.848 -16.125 -6.828 1 98.62 183 ALA A N 1
ATOM 1314 C CA . ALA A 1 183 ? -4.25 -17.281 -6.168 1 98.62 183 ALA A CA 1
ATOM 1315 C C . ALA A 1 183 ? -3.812 -16.938 -4.746 1 98.62 183 ALA A C 1
ATOM 1317 O O . ALA A 1 183 ? -3.574 -15.773 -4.43 1 98.62 183 ALA A O 1
ATOM 1318 N N . GLY A 1 184 ? -3.727 -18 -3.885 1 98.25 184 GLY A N 1
ATOM 1319 C CA . GLY A 1 184 ? -3.236 -17.812 -2.529 1 98.25 184 GLY A CA 1
ATOM 1320 C C . GLY A 1 184 ? -4.219 -18.281 -1.471 1 98.25 184 GLY A C 1
ATOM 1321 O O . GLY A 1 184 ? -4.883 -19.297 -1.64 1 98.25 184 GLY A O 1
ATOM 1322 N N . LEU A 1 185 ? -4.164 -17.609 -0.332 1 95.25 185 LEU A N 1
ATOM 1323 C CA . LEU A 1 185 ? -5.02 -17.938 0.808 1 95.25 185 LEU A CA 1
ATOM 1324 C C . LEU A 1 185 ? -6.438 -17.422 0.586 1 95.25 185 LEU A C 1
ATOM 1326 O O . LEU A 1 185 ? -6.648 -16.219 0.415 1 95.25 185 LEU A O 1
ATOM 1330 N N . PRO A 1 186 ? -7.438 -18.297 0.632 1 94 186 PRO A N 1
ATOM 1331 C CA . PRO A 1 186 ? -8.82 -17.906 0.346 1 94 186 PRO A CA 1
ATOM 1332 C C . PRO A 1 186 ? -9.594 -17.5 1.603 1 94 186 PRO A C 1
ATOM 1334 O O . PRO A 1 186 ? -10.773 -17.156 1.522 1 94 186 PRO A O 1
ATOM 1337 N N . GLN A 1 187 ? -9.117 -17.5 2.742 1 89.88 187 GLN A N 1
ATOM 1338 C CA . GLN A 1 187 ? -9.68 -17.578 4.09 1 89.88 187 GLN A CA 1
ATOM 1339 C C . GLN A 1 187 ? -10.805 -16.562 4.27 1 89.88 187 GLN A C 1
ATOM 1341 O O . GLN A 1 187 ? -11.781 -16.828 4.969 1 89.88 187 GLN A O 1
ATOM 1346 N N . TYR A 1 188 ? -10.781 -15.438 3.617 1 88.44 188 TYR A N 1
ATOM 1347 C CA . TYR A 1 188 ? -11.781 -14.406 3.846 1 88.44 188 TYR A CA 1
ATOM 1348 C C . TYR A 1 188 ? -12.57 -14.117 2.572 1 88.44 188 TYR A C 1
ATOM 1350 O O . TYR A 1 188 ? -13.297 -13.125 2.492 1 88.44 188 TYR A O 1
ATOM 1358 N N . GLY A 1 189 ? -12.359 -14.945 1.55 1 91.06 189 GLY A N 1
ATOM 1359 C CA . GLY A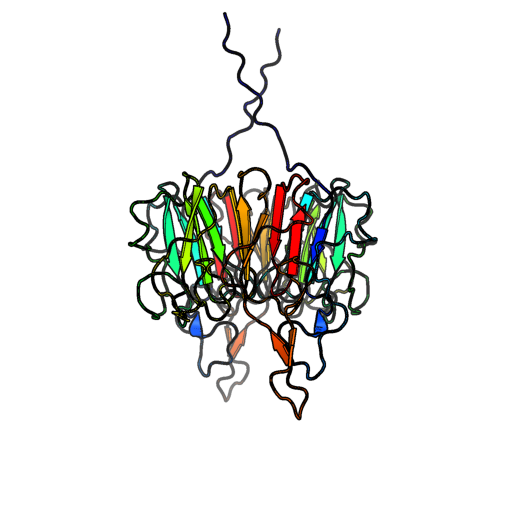 1 189 ? -13.094 -14.789 0.303 1 91.06 189 GLY A CA 1
ATOM 1360 C C . GLY A 1 189 ? -12.438 -13.805 -0.652 1 91.06 189 GLY A C 1
ATOM 1361 O O . GLY A 1 189 ? -13 -13.492 -1.706 1 91.06 189 GLY A O 1
ATOM 1362 N N . GLN A 1 190 ? -11.281 -13.414 -0.319 1 89.75 190 GLN A N 1
ATOM 1363 C CA . GLN A 1 190 ? -10.617 -12.359 -1.081 1 89.75 190 GLN A CA 1
ATOM 1364 C C . GLN A 1 190 ? -10.25 -12.836 -2.482 1 89.75 190 GLN A C 1
ATOM 1366 O O . GLN A 1 190 ? -9.969 -12.023 -3.369 1 89.75 190 GLN A O 1
ATOM 1371 N N . LEU A 1 191 ? -10.266 -14.117 -2.711 1 94.81 191 LEU A N 1
ATOM 1372 C CA . LEU A 1 191 ? -9.922 -14.617 -4.039 1 94.81 191 LEU A CA 1
ATOM 1373 C C . LEU A 1 191 ? -11.109 -14.484 -4.988 1 94.81 191 LEU A C 1
ATOM 1375 O O . LEU A 1 191 ? -10.945 -14.57 -6.207 1 94.81 191 LEU A O 1
ATOM 1379 N N . GLY A 1 192 ? -12.352 -14.43 -4.512 1 92.88 192 GLY A N 1
ATOM 1380 C CA . GLY A 1 192 ? -13.508 -14.055 -5.316 1 92.88 192 GLY A CA 1
ATOM 1381 C C . GLY A 1 192 ? -14.156 -15.234 -6.012 1 92.88 192 GLY A C 1
ATOM 1382 O O . GLY A 1 192 ? -14.852 -15.062 -7.016 1 92.88 192 GLY A O 1
ATOM 1383 N N . HIS A 1 193 ? -13.945 -16.406 -5.488 1 95.06 193 HIS A N 1
ATOM 1384 C CA . HIS A 1 193 ? -14.414 -17.594 -6.211 1 95.06 193 HIS A CA 1
ATOM 1385 C C . HIS A 1 193 ? -15.672 -18.156 -5.574 1 95.06 193 HIS A C 1
ATOM 1387 O O . HIS A 1 193 ? -16 -19.328 -5.781 1 95.06 193 HIS A O 1
ATOM 1393 N N . GLY A 1 194 ? -16.328 -17.438 -4.711 1 91.94 194 GLY A N 1
ATOM 1394 C CA . GLY A 1 194 ? -17.578 -17.875 -4.129 1 91.94 194 GLY A CA 1
ATOM 1395 C C . GLY A 1 194 ? -17.391 -18.797 -2.936 1 91.94 194 GLY A C 1
ATOM 1396 O O . GLY A 1 194 ? -18.344 -19.375 -2.436 1 91.94 194 GLY A O 1
ATOM 1397 N N . THR A 1 195 ? -16.125 -18.938 -2.547 1 90.44 195 THR A N 1
ATOM 1398 C CA . THR A 1 195 ? -15.805 -19.797 -1.401 1 90.44 195 THR A CA 1
ATOM 1399 C C . THR A 1 195 ? -14.555 -19.281 -0.682 1 90.44 195 THR A C 1
ATOM 1401 O O . THR A 1 195 ? -13.734 -18.578 -1.275 1 90.44 195 THR A O 1
ATOM 1404 N N . ASP A 1 196 ? -14.523 -19.609 0.585 1 87.88 196 ASP A N 1
ATOM 1405 C CA . ASP A 1 196 ? -13.297 -19.359 1.336 1 87.88 196 ASP A CA 1
ATOM 1406 C C . ASP A 1 196 ? -12.484 -20.641 1.51 1 87.88 196 ASP A C 1
ATOM 1408 O O . ASP A 1 196 ? -11.445 -20.641 2.178 1 87.88 196 ASP A O 1
ATOM 1412 N N . ASN A 1 197 ? -12.953 -21.75 0.983 1 92.12 197 ASN A N 1
ATOM 1413 C CA . ASN A 1 197 ? -12.32 -23.062 1.014 1 92.12 197 ASN A CA 1
ATOM 1414 C C . ASN A 1 197 ? -12.109 -23.562 2.443 1 92.12 197 ASN A C 1
ATOM 1416 O O . ASN A 1 197 ? -11.078 -24.141 2.76 1 92.12 197 ASN A O 1
ATOM 1420 N N . GLU A 1 198 ? -12.992 -23.219 3.256 1 89.06 198 GLU A N 1
ATOM 1421 C CA . GLU A 1 198 ? -12.93 -23.641 4.656 1 89.06 198 GLU A CA 1
ATOM 1422 C C . GLU A 1 198 ? -13.211 -25.125 4.809 1 89.06 198 GLU A C 1
ATOM 1424 O O . GLU A 1 198 ? -14.078 -25.672 4.121 1 89.06 198 GLU A O 1
ATOM 1429 N N . TYR A 1 199 ? -12.438 -25.828 5.715 1 89.19 199 TYR A N 1
ATOM 1430 C CA . TYR A 1 199 ? -12.711 -27.219 6.07 1 89.19 199 TYR A CA 1
ATOM 1431 C C . TYR A 1 199 ? -12.305 -27.5 7.512 1 89.19 199 TYR A C 1
ATOM 1433 O O . TYR A 1 199 ? -11.492 -26.766 8.086 1 89.19 199 TYR A O 1
ATOM 1441 N N . ASN A 1 200 ? -12.922 -28.438 8.117 1 89 200 ASN A N 1
ATOM 1442 C CA . ASN A 1 200 ? -12.594 -28.844 9.477 1 89 200 ASN A CA 1
ATOM 1443 C C . ASN A 1 200 ? -11.469 -29.875 9.492 1 89 200 ASN A C 1
ATOM 1445 O O . ASN A 1 200 ? -11.523 -30.875 8.773 1 89 200 ASN A O 1
ATOM 1449 N N . THR A 1 201 ? -10.445 -29.578 10.219 1 86.38 201 THR A N 1
ATOM 1450 C CA . THR A 1 201 ? -9.281 -30.469 10.227 1 86.38 201 THR A CA 1
ATOM 1451 C C . THR A 1 201 ? -9.484 -31.609 11.211 1 86.38 201 THR A C 1
ATOM 1453 O O . THR A 1 201 ? -8.75 -32.594 11.18 1 86.38 201 THR A O 1
ATOM 1456 N N . LYS A 1 202 ? -10.305 -31.438 12.195 1 85.62 202 LYS A N 1
ATOM 1457 C CA . LYS A 1 202 ? -10.539 -32.469 13.203 1 85.62 202 LYS A CA 1
ATOM 1458 C C . LYS A 1 202 ? -11.977 -32.969 13.156 1 85.62 202 LYS A C 1
ATOM 1460 O O . LYS A 1 202 ? -12.906 -32.188 12.961 1 85.62 202 LYS A O 1
ATOM 1465 N N . ASP A 1 203 ? -12.102 -34.219 13.32 1 83.31 203 ASP A N 1
ATOM 1466 C CA . ASP A 1 203 ? -13.43 -34.844 13.312 1 83.31 203 ASP A CA 1
ATOM 1467 C C . ASP A 1 203 ? -14.156 -34.562 14.625 1 83.31 203 ASP A C 1
ATOM 1469 O O . ASP A 1 203 ? -15.375 -34.344 14.633 1 83.31 203 ASP A O 1
ATOM 1473 N N . SER A 1 204 ? -13.312 -34.562 15.648 1 84.44 204 SER A N 1
ATOM 1474 C CA . SER A 1 204 ? -13.953 -34.531 16.953 1 84.44 204 SER A CA 1
ATOM 1475 C C . SER A 1 204 ? -14.07 -33.094 17.484 1 84.44 204 SER A C 1
ATOM 1477 O O . SER A 1 204 ? -14.711 -32.875 18.516 1 84.44 204 SER A O 1
ATOM 1479 N N . SER A 1 205 ? -13.266 -32.156 16.891 1 82.75 205 SER A N 1
ATOM 1480 C CA . SER A 1 205 ? -13.32 -30.75 17.328 1 82.75 205 SER A CA 1
ATOM 1481 C C . SER A 1 205 ? -13.336 -29.812 16.141 1 82.75 205 SER A C 1
ATOM 1483 O O . SER A 1 205 ? -13.023 -30.203 15.008 1 82.75 205 SER A O 1
ATOM 1485 N N . VAL A 1 206 ? -13.914 -28.672 16.453 1 80.5 206 VAL A N 1
ATOM 1486 C CA . VAL A 1 206 ? -13.961 -27.672 15.398 1 80.5 206 VAL A CA 1
ATOM 1487 C C . VAL A 1 206 ? -12.617 -26.969 15.297 1 80.5 206 VAL A C 1
ATOM 1489 O O . VAL A 1 206 ? -12.234 -26.219 16.203 1 80.5 206 VAL A O 1
ATOM 1492 N N . LYS A 1 207 ? -11.812 -27.438 14.398 1 85.69 207 LYS A N 1
ATOM 1493 C CA . LYS A 1 207 ? -10.602 -26.719 14.016 1 85.69 207 LYS A CA 1
ATOM 1494 C C . LYS A 1 207 ? -10.633 -26.344 12.531 1 85.69 207 LYS A C 1
ATOM 1496 O O . LYS A 1 207 ? -10.375 -27.188 11.672 1 85.69 207 LYS A O 1
ATOM 1501 N N . LEU A 1 208 ? -10.914 -25.125 12.32 1 83.38 208 LEU A N 1
ATOM 1502 C CA . LEU A 1 208 ? -11.141 -24.672 10.953 1 83.38 208 LEU A CA 1
ATOM 1503 C C . LEU A 1 208 ? -9.82 -24.344 10.258 1 83.38 208 LEU A C 1
ATOM 1505 O O . LEU A 1 208 ? -8.914 -23.781 10.875 1 83.38 208 LEU A O 1
ATOM 1509 N N . SER A 1 209 ? -9.688 -24.875 9.016 1 90.31 209 SER A N 1
ATOM 1510 C CA . SER A 1 209 ? -8.586 -24.547 8.117 1 90.31 209 SER A CA 1
ATOM 1511 C C . SER A 1 209 ? -9.102 -24.188 6.723 1 90.31 209 SER A C 1
ATOM 1513 O O . SER A 1 209 ? -10.297 -24.281 6.457 1 90.31 209 SER A O 1
ATOM 1515 N N . TYR A 1 210 ? -8.234 -23.641 5.91 1 91.25 210 TYR A N 1
ATOM 1516 C CA . TYR A 1 210 ? -8.594 -23.188 4.57 1 91.25 210 TYR A CA 1
ATOM 1517 C C . TYR A 1 210 ? -7.664 -23.797 3.521 1 91.25 210 TYR A C 1
ATOM 1519 O O . TYR A 1 210 ? -6.438 -23.719 3.654 1 91.25 210 TYR A O 1
ATOM 1527 N N . ASP A 1 211 ? -8.219 -24.406 2.545 1 95.06 211 ASP A N 1
ATOM 1528 C CA . ASP A 1 211 ? -7.414 -25.016 1.5 1 95.06 211 ASP A CA 1
ATOM 1529 C C . ASP A 1 211 ? -6.777 -23.969 0.597 1 95.06 211 ASP A C 1
ATOM 1531 O O . ASP A 1 211 ? -7.48 -23.172 -0.031 1 95.06 211 ASP A O 1
ATOM 1535 N N . PRO A 1 212 ? -5.469 -23.984 0.543 1 97.19 212 PRO A N 1
ATOM 1536 C CA . PRO A 1 212 ? -4.785 -23.016 -0.318 1 97.19 212 PRO A CA 1
ATOM 1537 C C . PRO A 1 212 ? -5.109 -23.203 -1.797 1 97.19 212 PRO A C 1
ATOM 1539 O O . PRO A 1 212 ? -5.551 -24.281 -2.199 1 97.19 212 PRO A O 1
ATOM 1542 N N . GLN A 1 213 ? -4.945 -22.141 -2.586 1 97.62 213 GLN A N 1
ATOM 1543 C CA . GLN A 1 213 ? -5.172 -22.172 -4.027 1 97.62 213 GLN A CA 1
ATOM 1544 C C . GLN A 1 213 ? -3.914 -21.781 -4.793 1 97.62 213 GLN A C 1
ATOM 1546 O O . GLN A 1 213 ? -3.727 -20.609 -5.117 1 97.62 213 GLN A O 1
ATOM 1551 N N . PRO A 1 214 ? -3.088 -22.75 -5.16 1 98.06 214 PRO A N 1
ATOM 1552 C CA . PRO A 1 214 ? -1.809 -22.406 -5.785 1 98.06 214 PRO A CA 1
ATOM 1553 C C . PRO A 1 214 ? -1.938 -22.125 -7.281 1 98.06 214 PRO A C 1
ATOM 1555 O O . PRO A 1 214 ? -1.093 -21.438 -7.859 1 98.06 214 PRO A O 1
ATOM 1558 N N . ARG A 1 215 ? -2.92 -22.656 -7.922 1 98.31 215 ARG A N 1
ATOM 1559 C CA . ARG A 1 215 ? -3.143 -22.375 -9.336 1 98.31 215 ARG A CA 1
ATOM 1560 C C . ARG A 1 215 ? -4.023 -21.141 -9.516 1 98.31 215 ARG A C 1
ATOM 1562 O O . ARG A 1 215 ? -5.16 -21.109 -9.039 1 98.31 215 ARG A O 1
ATOM 1569 N N . PRO A 1 216 ? -3.486 -20.172 -10.203 1 98.19 216 PRO A N 1
ATOM 1570 C CA . PRO A 1 216 ? -4.359 -19.031 -10.484 1 98.19 216 PRO A CA 1
ATOM 1571 C C . PRO A 1 216 ? -5.645 -19.422 -11.203 1 98.19 216 PRO A C 1
ATOM 1573 O O . PRO A 1 216 ? -5.605 -20.219 -12.148 1 98.19 216 PRO A O 1
ATOM 1576 N N . ARG A 1 217 ? -6.738 -18.875 -10.711 1 97.5 217 ARG A N 1
ATOM 1577 C CA . ARG A 1 217 ? -8.047 -19.141 -11.297 1 97.5 217 ARG A CA 1
ATOM 1578 C C . ARG A 1 217 ? -8.742 -17.859 -11.711 1 97.5 217 ARG A C 1
ATOM 1580 O O . ARG A 1 217 ? -8.719 -16.859 -10.977 1 97.5 217 ARG A O 1
ATOM 1587 N N . ALA A 1 218 ? -9.336 -17.938 -12.883 1 96.12 218 ALA A N 1
ATOM 1588 C CA . ALA A 1 218 ? -10.133 -16.812 -13.336 1 96.12 218 ALA A CA 1
ATOM 1589 C C . ALA A 1 218 ? -11.352 -16.594 -12.445 1 96.12 218 ALA A C 1
ATOM 1591 O O . ALA A 1 218 ? -12.016 -17.562 -12.055 1 96.12 218 ALA A O 1
ATOM 1592 N N . ILE A 1 219 ? -11.609 -15.375 -12.109 1 94.75 219 ILE A N 1
ATOM 1593 C CA . ILE A 1 219 ? -12.805 -15.047 -11.344 1 94.75 219 ILE A CA 1
ATOM 1594 C C . ILE A 1 219 ? -14.016 -14.984 -12.266 1 94.75 219 ILE A C 1
ATOM 1596 O O . ILE A 1 219 ? -14.258 -13.961 -12.914 1 94.75 219 ILE A O 1
ATOM 1600 N N . ALA A 1 220 ? -14.789 -15.961 -12.258 1 91.81 220 ALA A N 1
ATOM 1601 C CA . ALA A 1 220 ? -15.875 -16.172 -13.219 1 91.81 220 ALA A CA 1
ATOM 1602 C C . ALA A 1 220 ? -16.891 -15.031 -13.156 1 91.81 220 ALA A C 1
ATOM 1604 O O . ALA A 1 220 ? -17.406 -14.594 -14.195 1 91.81 220 ALA A O 1
ATOM 1605 N N . ALA A 1 221 ? -17.141 -14.57 -12.008 1 88.56 221 ALA A N 1
ATOM 1606 C CA . ALA A 1 221 ? -18.156 -13.531 -11.797 1 88.56 221 ALA A CA 1
ATOM 1607 C C . ALA A 1 221 ? -17.781 -12.25 -12.539 1 88.56 221 ALA A C 1
ATOM 1609 O O . ALA A 1 221 ? -18.625 -11.375 -12.75 1 88.56 221 ALA A O 1
ATOM 1610 N N . LEU A 1 222 ? -16.531 -12.203 -12.938 1 89.31 222 LEU A N 1
ATOM 1611 C CA . LEU A 1 222 ? -16.062 -10.977 -13.578 1 89.31 222 LEU A CA 1
ATOM 1612 C C . LEU A 1 222 ? -15.688 -11.227 -15.031 1 89.31 222 LEU A C 1
ATOM 1614 O O . LEU A 1 222 ? -15.094 -10.359 -15.68 1 89.31 222 LEU A O 1
ATOM 1618 N N . SER A 1 223 ? -16 -12.289 -15.617 1 86.69 223 SER A N 1
ATOM 1619 C CA . SER A 1 223 ? -15.562 -12.703 -16.938 1 86.69 223 SER A CA 1
ATOM 1620 C C . SER A 1 223 ? -16.094 -11.766 -18.016 1 86.69 223 SER A C 1
ATOM 1622 O O . SER A 1 223 ? -15.438 -11.562 -19.047 1 86.69 223 SER A O 1
ATOM 1624 N N . GLU A 1 224 ? -17.234 -11.062 -17.812 1 82.5 224 GLU A N 1
ATOM 1625 C CA . GLU A 1 224 ? -17.828 -10.227 -18.844 1 82.5 224 GLU A CA 1
ATOM 1626 C C . GLU A 1 224 ? -17.594 -8.742 -18.562 1 82.5 224 GLU A C 1
ATOM 1628 O O . GLU A 1 224 ? -18.141 -7.879 -19.25 1 82.5 224 GLU A O 1
ATOM 1633 N N . LYS A 1 225 ? -16.812 -8.539 -17.562 1 81.69 225 LYS A N 1
ATOM 1634 C CA . LYS A 1 225 ? -16.578 -7.152 -17.188 1 81.69 225 LYS A CA 1
ATOM 1635 C C . LYS A 1 225 ? -15.219 -6.676 -17.703 1 81.69 225 LYS A C 1
ATOM 1637 O O . LYS A 1 225 ? -14.273 -7.465 -17.812 1 81.69 225 LYS A O 1
ATOM 1642 N N . THR A 1 226 ? -15.242 -5.418 -18.031 1 80.38 226 THR A N 1
ATOM 1643 C CA . THR A 1 226 ? -13.969 -4.762 -18.297 1 80.38 226 THR A CA 1
ATOM 1644 C C . THR A 1 226 ? -13.359 -4.227 -17 1 80.38 226 THR A C 1
ATOM 1646 O O . THR A 1 226 ? -13.93 -3.336 -16.359 1 80.38 226 THR A O 1
ATOM 1649 N N . ILE A 1 227 ? -12.312 -4.84 -16.609 1 83.56 227 ILE A N 1
ATOM 1650 C CA . ILE A 1 227 ? -11.648 -4.422 -15.383 1 83.56 227 ILE A CA 1
ATOM 1651 C C . ILE A 1 227 ? -10.531 -3.432 -15.711 1 83.56 227 ILE A C 1
ATOM 1653 O O . ILE A 1 227 ? -9.656 -3.723 -16.531 1 83.56 227 ILE A O 1
ATOM 1657 N N . VAL A 1 228 ? -10.617 -2.303 -15.07 1 76.94 228 VAL A N 1
ATOM 1658 C CA . VAL A 1 228 ? -9.656 -1.24 -15.352 1 76.94 228 VAL A CA 1
ATOM 1659 C C . VAL A 1 228 ? -8.57 -1.227 -14.273 1 76.94 228 VAL A C 1
ATOM 1661 O O . VAL A 1 228 ? -7.41 -0.927 -14.555 1 76.94 228 VAL A O 1
ATOM 1664 N N . LYS A 1 229 ? -8.992 -1.571 -13.07 1 83.31 229 LYS A N 1
ATOM 1665 C CA . LYS A 1 229 ? -8.062 -1.487 -11.945 1 83.31 229 LYS A CA 1
ATOM 1666 C C . LYS A 1 229 ? -8.398 -2.52 -10.875 1 83.31 229 LYS A C 1
ATOM 1668 O O . LYS A 1 229 ? -9.562 -2.898 -10.711 1 83.31 229 LYS A O 1
ATOM 1673 N N . VAL A 1 230 ? -7.383 -2.969 -10.258 1 86.88 230 VAL A N 1
ATOM 1674 C CA . VAL A 1 230 ? -7.508 -3.857 -9.109 1 86.88 230 VAL A CA 1
ATOM 1675 C C . VAL A 1 230 ? -6.645 -3.346 -7.961 1 86.88 230 VAL A C 1
ATOM 1677 O O . VAL A 1 230 ? -5.543 -2.836 -8.18 1 86.88 230 VAL A O 1
ATOM 1680 N N . ALA A 1 231 ? -7.152 -3.389 -6.809 1 84.62 231 ALA A N 1
ATOM 1681 C CA . ALA A 1 231 ? -6.426 -3.086 -5.574 1 84.62 231 ALA A CA 1
ATOM 1682 C C . ALA A 1 231 ? -6.703 -4.141 -4.504 1 84.62 231 ALA A C 1
ATOM 1684 O O . ALA A 1 231 ? -7.832 -4.617 -4.371 1 84.62 231 ALA A O 1
ATOM 1685 N N . CYS A 1 232 ? -5.617 -4.418 -3.77 1 88.5 232 CYS A N 1
ATOM 1686 C CA . CYS A 1 232 ? -5.762 -5.402 -2.703 1 88.5 232 CYS A CA 1
ATOM 1687 C C . CYS A 1 232 ? -5.34 -4.82 -1.36 1 88.5 232 CYS A C 1
ATOM 1689 O O . CYS A 1 232 ? -4.352 -4.086 -1.279 1 88.5 232 CYS A O 1
ATOM 1691 N N . GLY A 1 233 ? -6.152 -5.012 -0.327 1 85 233 GLY A N 1
ATOM 1692 C CA . GLY A 1 233 ? -5.684 -4.898 1.045 1 85 233 GLY A CA 1
ATOM 1693 C C . GLY A 1 233 ? -5.117 -6.191 1.595 1 85 233 GLY A C 1
ATOM 1694 O O . GLY A 1 233 ? -4.77 -7.098 0.833 1 85 233 GLY A O 1
ATOM 1695 N N . THR A 1 234 ? -4.965 -6.246 2.906 1 87.06 234 THR A N 1
ATOM 1696 C CA . THR A 1 234 ? -4.398 -7.441 3.516 1 87.06 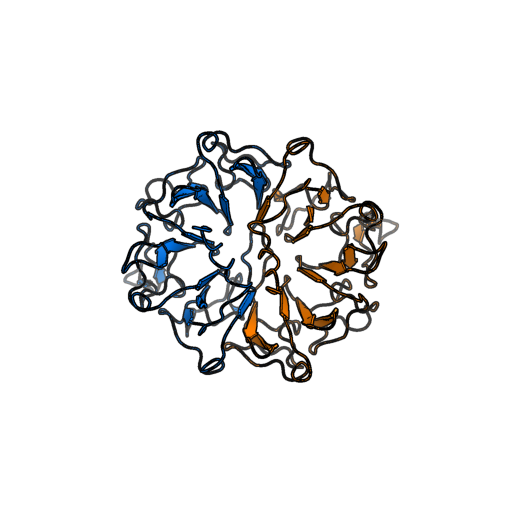234 THR A CA 1
ATOM 1697 C C . THR A 1 234 ? -5.246 -8.672 3.193 1 87.06 234 THR A C 1
ATOM 1699 O O . THR A 1 234 ? -4.715 -9.711 2.812 1 87.06 234 THR A O 1
ATOM 1702 N N . ASN A 1 235 ? -6.594 -8.5 3.297 1 89.44 235 ASN A N 1
ATOM 1703 C CA . ASN A 1 235 ? -7.484 -9.648 3.182 1 89.44 235 ASN A CA 1
ATOM 1704 C C . ASN A 1 235 ? -8.672 -9.352 2.273 1 89.44 235 ASN A C 1
ATOM 1706 O O . ASN A 1 235 ? -9.75 -9.93 2.439 1 89.44 235 ASN A O 1
ATOM 1710 N N . HIS A 1 236 ? -8.555 -8.445 1.313 1 86.06 236 HIS A N 1
ATOM 1711 C CA . HIS A 1 236 ? -9.664 -8.078 0.439 1 86.06 236 HIS A CA 1
ATOM 1712 C C . HIS A 1 236 ? -9.156 -7.57 -0.908 1 86.06 236 HIS A C 1
ATOM 1714 O O . HIS A 1 236 ? -7.996 -7.176 -1.033 1 86.06 236 HIS A O 1
ATOM 1720 N N . THR A 1 237 ? -10.07 -7.617 -1.808 1 82.94 237 THR A N 1
ATOM 1721 C CA . THR A 1 237 ? -9.828 -7.18 -3.178 1 82.94 237 THR A CA 1
ATOM 1722 C C . THR A 1 237 ? -10.922 -6.223 -3.641 1 82.94 237 THR A C 1
ATOM 1724 O O . THR A 1 237 ? -12.102 -6.457 -3.389 1 82.94 237 THR A O 1
ATOM 1727 N N . GLY A 1 238 ? -10.547 -5.125 -4.23 1 84.25 238 GLY A N 1
ATOM 1728 C CA . GLY A 1 238 ? -11.43 -4.203 -4.93 1 84.25 238 GLY A CA 1
ATOM 1729 C C . GLY A 1 238 ? -11.07 -4.031 -6.395 1 84.25 238 GLY A C 1
ATOM 1730 O O . GLY A 1 238 ? -9.891 -3.932 -6.742 1 84.25 238 GLY A O 1
ATOM 1731 N N . THR A 1 239 ? -12.156 -4.133 -7.195 1 81.75 239 THR A N 1
ATOM 1732 C CA . THR A 1 239 ? -11.945 -3.957 -8.633 1 81.75 239 THR A CA 1
ATOM 1733 C C . THR A 1 239 ? -12.969 -2.988 -9.211 1 81.75 239 THR A C 1
ATOM 1735 O O . THR A 1 239 ? -14.078 -2.865 -8.695 1 81.75 239 THR A O 1
ATOM 1738 N N . PHE A 1 240 ? -12.539 -2.254 -10.266 1 79.75 240 PHE A N 1
ATOM 1739 C CA . PHE A 1 240 ? -13.492 -1.429 -11 1 79.75 240 PHE A CA 1
ATOM 1740 C C . PHE A 1 240 ? -13.055 -1.252 -12.445 1 79.75 240 PHE A C 1
ATOM 1742 O O . PHE A 1 240 ? -11.891 -1.494 -12.781 1 79.75 240 PHE A O 1
ATOM 1749 N N . MET B 1 1 ? -7.527 27.234 -41.125 1 21.88 1 MET B N 1
ATOM 1750 C CA . MET B 1 1 ? -6.551 27.531 -40.094 1 21.88 1 MET B CA 1
ATOM 1751 C C . MET B 1 1 ? -6.688 26.578 -38.906 1 21.88 1 MET B C 1
ATOM 1753 O O . MET B 1 1 ? -7.641 26.672 -38.125 1 21.88 1 MET B O 1
ATOM 1757 N N . SER B 1 2 ? -6.227 25.297 -39 1 20.44 2 SER B N 1
ATOM 1758 C CA . SER B 1 2 ? -6.547 23.969 -38.469 1 20.44 2 SER B CA 1
ATOM 1759 C C . SER B 1 2 ? -5.992 23.766 -37.062 1 20.44 2 SER B C 1
ATOM 1761 O O . SER B 1 2 ? -4.812 24.016 -36.812 1 20.44 2 SER B O 1
ATOM 1763 N N . ALA B 1 3 ? -6.75 23.922 -35.969 1 23.55 3 ALA B N 1
ATOM 1764 C CA . ALA B 1 3 ? -6.445 23.969 -34.531 1 23.55 3 ALA B CA 1
ATOM 1765 C C . ALA B 1 3 ? -5.684 22.703 -34.094 1 23.55 3 ALA B C 1
ATOM 1767 O O . ALA B 1 3 ? -6.156 21.594 -34.312 1 23.55 3 ALA B O 1
ATOM 1768 N N . SER B 1 4 ? -4.297 22.562 -33.938 1 21.91 4 SER B N 1
ATOM 1769 C CA . SER B 1 4 ? -3.211 21.609 -33.719 1 21.91 4 SER B CA 1
ATOM 1770 C C . SER B 1 4 ? -3.299 20.969 -32.344 1 21.91 4 SER B C 1
ATOM 1772 O O . SER B 1 4 ? -3.287 21.672 -31.312 1 21.91 4 SER B O 1
ATOM 1774 N N . ALA B 1 5 ? -3.955 19.828 -32.125 1 21.61 5 ALA B N 1
ATOM 1775 C CA . ALA B 1 5 ? -4.309 19.078 -30.922 1 21.61 5 ALA B CA 1
ATOM 1776 C C . ALA B 1 5 ? -3.068 18.734 -30.094 1 21.61 5 ALA B C 1
ATOM 1778 O O . ALA B 1 5 ? -2.119 18.141 -30.609 1 21.61 5 ALA B O 1
ATOM 1779 N N . ALA B 1 6 ? -2.688 19.391 -29.016 1 25.62 6 ALA B N 1
ATOM 1780 C CA . ALA B 1 6 ? -1.46 19.266 -28.234 1 25.62 6 ALA B CA 1
ATOM 1781 C C . ALA B 1 6 ? -1.294 17.844 -27.719 1 25.62 6 ALA B C 1
ATOM 1783 O O . ALA B 1 6 ? -2.258 17.219 -27.25 1 25.62 6 ALA B O 1
ATOM 1784 N N . PRO B 1 7 ? -0.208 16.922 -28 1 26.17 7 PRO B N 1
ATOM 1785 C CA . PRO B 1 7 ? 0.023 15.492 -27.812 1 26.17 7 PRO B CA 1
ATOM 1786 C C . PRO B 1 7 ? -0.119 15.07 -26.344 1 26.17 7 PRO B C 1
ATOM 1788 O O . PRO B 1 7 ? 0.124 15.867 -25.438 1 26.17 7 PRO B O 1
ATOM 1791 N N . GLU B 1 8 ? -1.118 14.25 -25.891 1 27.25 8 GLU B N 1
ATOM 1792 C CA . GLU B 1 8 ? -1.267 13.508 -24.641 1 27.25 8 GLU B CA 1
ATOM 1793 C C . GLU B 1 8 ? 0.078 12.969 -24.156 1 27.25 8 GLU B C 1
ATOM 1795 O O . GLU B 1 8 ? 0.731 12.195 -24.844 1 27.25 8 GLU B O 1
ATOM 1800 N N . LYS B 1 9 ? 1.024 13.727 -23.781 1 31.34 9 LYS B N 1
ATOM 1801 C CA . LYS B 1 9 ? 2.352 13.297 -23.359 1 31.34 9 LYS B CA 1
ATOM 1802 C C . LYS B 1 9 ? 2.289 11.93 -22.672 1 31.34 9 LYS B C 1
ATOM 1804 O O . LYS B 1 9 ? 1.471 11.719 -21.766 1 31.34 9 LYS B O 1
ATOM 1809 N N . ALA B 1 10 ? 2.715 10.695 -23.312 1 33.41 10 ALA B N 1
ATOM 1810 C CA . ALA B 1 10 ? 2.896 9.266 -23.078 1 33.41 10 ALA B CA 1
ATOM 1811 C C . ALA B 1 10 ? 3.084 8.984 -21.578 1 33.41 10 ALA B C 1
ATOM 1813 O O . ALA B 1 10 ? 3.412 9.891 -20.812 1 33.41 10 ALA B O 1
ATOM 1814 N N . ALA B 1 11 ? 3.768 7.66 -21.047 1 40.91 11 ALA B N 1
ATOM 1815 C CA . ALA B 1 11 ? 4.414 6.914 -19.969 1 40.91 11 ALA B CA 1
ATOM 1816 C C . ALA B 1 11 ? 5.422 7.789 -19.219 1 40.91 11 ALA B C 1
ATOM 1818 O O . ALA B 1 11 ? 6.066 8.648 -19.812 1 40.91 11 ALA B O 1
ATOM 1819 N N . GLY B 1 12 ? 5.723 7.566 -17.547 1 48.62 12 GLY B N 1
ATOM 1820 C CA . GLY B 1 12 ? 6.234 8.188 -16.344 1 48.62 12 GLY B CA 1
ATOM 1821 C C . GLY B 1 12 ? 7.684 8.625 -16.453 1 48.62 12 GLY B C 1
ATOM 1822 O O . GLY B 1 12 ? 8.531 7.852 -16.906 1 48.62 12 GLY B O 1
ATOM 1823 N N . SER B 1 13 ? 7.855 9.828 -16.656 1 63.97 13 SER B N 1
ATOM 1824 C CA . SER B 1 13 ? 9.172 10.438 -16.453 1 63.97 13 SER B CA 1
ATOM 1825 C C . SER B 1 13 ? 9.852 9.859 -15.211 1 63.97 13 SER B C 1
ATOM 1827 O O . SER B 1 13 ? 9.227 9.695 -14.164 1 63.97 13 SER B O 1
ATOM 1829 N N . GLY B 1 14 ? 11.023 9.07 -15.398 1 69.56 14 GLY B N 1
ATOM 1830 C CA . GLY B 1 14 ? 11.844 8.523 -14.336 1 69.56 14 GLY B CA 1
ATOM 1831 C C . GLY B 1 14 ? 12.82 9.539 -13.758 1 69.56 14 GLY B C 1
ATOM 1832 O O . GLY B 1 14 ? 12.812 10.703 -14.148 1 69.56 14 GLY B O 1
ATOM 1833 N N . GLY B 1 15 ? 13.352 9.281 -12.633 1 76.94 15 GLY B N 1
ATOM 1834 C CA . GLY B 1 15 ? 14.344 10.117 -11.969 1 76.94 15 GLY B CA 1
ATOM 1835 C C . GLY B 1 15 ? 15.156 9.359 -10.93 1 76.94 15 GLY B C 1
ATOM 1836 O O . GLY B 1 15 ? 15.055 8.141 -10.82 1 76.94 15 GLY B O 1
ATOM 1837 N N . GLU B 1 16 ? 15.969 10.086 -10.328 1 82.31 16 GLU B N 1
ATOM 1838 C CA . GLU B 1 16 ? 16.812 9.523 -9.273 1 82.31 16 GLU B CA 1
ATOM 1839 C C . GLU B 1 16 ? 16 9.266 -8 1 82.31 16 GLU B C 1
ATOM 1841 O O . GLU B 1 16 ? 15.258 10.141 -7.547 1 82.31 16 GLU B O 1
ATOM 1846 N N . LEU B 1 17 ? 16.203 8.055 -7.488 1 81.81 17 LEU B N 1
ATOM 1847 C CA . LEU B 1 17 ? 15.523 7.754 -6.234 1 81.81 17 LEU B CA 1
ATOM 1848 C C . LEU B 1 17 ? 16.281 8.344 -5.051 1 81.81 17 LEU B C 1
ATOM 1850 O O . LEU B 1 17 ? 17.484 8.102 -4.895 1 81.81 17 LEU B O 1
ATOM 1854 N N . LEU B 1 18 ? 15.68 9.156 -4.301 1 85.56 18 LEU B N 1
ATOM 1855 C CA . LEU B 1 18 ? 16.141 9.617 -2.996 1 85.56 18 LEU B CA 1
ATOM 1856 C C . LEU B 1 18 ? 15.328 8.984 -1.874 1 85.56 18 LEU B C 1
ATOM 1858 O O . LEU B 1 18 ? 14.109 8.891 -1.97 1 85.56 18 LEU B O 1
ATOM 1862 N N . TYR B 1 19 ? 16.078 8.461 -0.9 1 85.19 19 TYR B N 1
ATOM 1863 C CA . TYR B 1 19 ? 15.492 7.633 0.144 1 85.19 19 TYR B CA 1
ATOM 1864 C C . TYR B 1 19 ? 15.844 8.164 1.527 1 85.19 19 TYR B C 1
ATOM 1866 O O . TYR B 1 19 ? 16.984 8.578 1.772 1 85.19 19 TYR B O 1
ATOM 1874 N N . CYS B 1 20 ? 14.883 8.273 2.43 1 86.19 20 CYS B N 1
ATOM 1875 C CA . CYS B 1 20 ? 15.172 8.531 3.836 1 86.19 20 CYS B CA 1
ATOM 1876 C C . CYS B 1 20 ? 14.273 7.699 4.738 1 86.19 20 CYS B C 1
ATOM 1878 O O . CYS B 1 20 ? 13.203 7.25 4.316 1 86.19 20 CYS B O 1
ATOM 1880 N N . GLY B 1 21 ? 14.789 7.441 5.988 1 87.31 21 GLY B N 1
ATOM 1881 C CA . GLY B 1 21 ? 14.055 6.633 6.949 1 87.31 21 GLY B CA 1
ATOM 1882 C C . GLY B 1 21 ? 14.797 5.379 7.363 1 87.31 21 GLY B C 1
ATOM 1883 O O . GLY B 1 21 ? 16.031 5.344 7.352 1 87.31 21 GLY B O 1
ATOM 1884 N N . ALA B 1 22 ? 14 4.426 7.793 1 82 22 ALA B N 1
ATOM 1885 C CA . ALA B 1 22 ? 14.516 3.189 8.375 1 82 22 ALA B CA 1
ATOM 1886 C C . ALA B 1 22 ? 15.273 2.369 7.332 1 82 22 ALA B C 1
ATOM 1888 O O . ALA B 1 22 ? 14.836 2.256 6.184 1 82 22 ALA B O 1
ATOM 1889 N N . THR B 1 23 ? 16.359 1.88 7.812 1 78.5 23 THR B N 1
ATOM 1890 C CA . THR B 1 23 ? 17.125 0.981 6.953 1 78.5 23 THR B CA 1
ATOM 1891 C C . THR B 1 23 ? 17.188 -0.415 7.566 1 78.5 23 THR B C 1
ATOM 1893 O O . THR B 1 23 ? 17.594 -1.371 6.895 1 78.5 23 THR B O 1
ATOM 1896 N N . ASN B 1 24 ? 16.828 -0.462 8.852 1 79.44 24 ASN B N 1
ATOM 1897 C CA . ASN B 1 24 ? 16.766 -1.766 9.5 1 79.44 24 ASN B CA 1
ATOM 1898 C C . ASN B 1 24 ? 15.383 -2.393 9.359 1 79.44 24 ASN B C 1
ATOM 1900 O O . ASN B 1 24 ? 14.555 -2.299 10.273 1 79.44 24 ASN B O 1
ATOM 1904 N N . PHE B 1 25 ? 15.156 -3.125 8.359 1 79.25 25 PHE B N 1
ATOM 1905 C CA . PHE B 1 25 ? 13.836 -3.645 8.008 1 79.25 25 PHE B CA 1
ATOM 1906 C C . PHE B 1 25 ? 13.453 -4.801 8.922 1 79.25 25 PHE B C 1
ATOM 1908 O O . PHE B 1 25 ? 12.266 -5.121 9.055 1 79.25 25 PHE B O 1
ATOM 1915 N N . ASP B 1 26 ? 14.406 -5.41 9.547 1 77 26 ASP B N 1
ATOM 1916 C CA . ASP B 1 26 ? 14.094 -6.48 10.484 1 77 26 ASP B CA 1
ATOM 1917 C C . ASP B 1 26 ? 13.312 -5.953 11.688 1 77 26 ASP B C 1
ATOM 1919 O O . ASP B 1 26 ? 12.492 -6.668 12.258 1 77 26 ASP B O 1
ATOM 1923 N N . ALA B 1 27 ? 13.562 -4.652 11.938 1 74.5 27 ALA B N 1
ATOM 1924 C CA . ALA B 1 27 ? 12.961 -4.062 13.133 1 74.5 27 ALA B CA 1
ATOM 1925 C C . ALA B 1 27 ? 11.562 -3.521 12.836 1 74.5 27 ALA B C 1
ATOM 1927 O O . ALA B 1 27 ? 10.773 -3.289 13.758 1 74.5 27 ALA B O 1
ATOM 1928 N N . ILE B 1 28 ? 11.273 -3.357 11.633 1 72.19 28 ILE B N 1
ATOM 1929 C CA . ILE B 1 28 ? 10 -2.734 11.281 1 72.19 28 ILE B CA 1
ATOM 1930 C C . ILE B 1 28 ? 8.844 -3.627 11.727 1 72.19 28 ILE B C 1
ATOM 1932 O O . ILE B 1 28 ? 8.812 -4.816 11.406 1 72.19 28 ILE B O 1
ATOM 1936 N N . ASN B 1 29 ? 7.867 -3.072 12.461 1 70.69 29 ASN B N 1
ATOM 1937 C CA . ASN B 1 29 ? 6.66 -3.721 12.953 1 70.69 29 ASN B CA 1
ATOM 1938 C C . ASN B 1 29 ? 6.984 -4.805 13.977 1 70.69 29 ASN B C 1
ATOM 1940 O O . ASN B 1 29 ? 6.246 -5.785 14.109 1 70.69 29 ASN B O 1
ATOM 1944 N N . ARG B 1 30 ? 8.234 -4.746 14.398 1 73.12 30 ARG B N 1
ATOM 1945 C CA . ARG B 1 30 ? 8.617 -5.684 15.445 1 73.12 30 ARG B CA 1
ATOM 1946 C C . ARG B 1 30 ? 9.148 -4.949 16.672 1 73.12 30 ARG B C 1
ATOM 1948 O O . ARG B 1 30 ? 9.633 -3.818 16.562 1 73.12 30 ARG B O 1
ATOM 1955 N N . LYS B 1 31 ? 8.812 -5.387 17.891 1 61.47 31 LYS B N 1
ATOM 1956 C CA . LYS B 1 31 ? 9.344 -4.82 19.125 1 61.47 31 LYS B CA 1
ATOM 1957 C C . LYS B 1 31 ? 10.805 -5.199 19.328 1 61.47 31 LYS B C 1
ATOM 1959 O O . LYS B 1 31 ? 11.117 -6.352 19.641 1 61.47 31 LYS B O 1
ATOM 1964 N N . LEU B 1 32 ? 11.719 -4.527 18.656 1 55.69 32 LEU B N 1
ATOM 1965 C CA . LEU B 1 32 ? 13.109 -4.914 18.891 1 55.69 32 LEU B CA 1
ATOM 1966 C C . LEU B 1 32 ? 13.742 -4.055 19.969 1 55.69 32 LEU B C 1
ATOM 1968 O O . LEU B 1 32 ? 13.43 -2.869 20.094 1 55.69 32 LEU B O 1
ATOM 1972 N N . ALA B 1 33 ? 14.203 -4.543 21.078 1 50.78 33 ALA B N 1
ATOM 1973 C CA . ALA B 1 33 ? 14.812 -3.957 22.266 1 50.78 33 ALA B CA 1
ATOM 1974 C C . ALA B 1 33 ? 15.891 -2.953 21.891 1 50.78 33 ALA B C 1
ATOM 1976 O O . ALA B 1 33 ? 16.188 -2.027 22.656 1 50.78 33 ALA B O 1
ATOM 1977 N N . GLY B 1 34 ? 16.547 -3.033 20.719 1 51.56 34 GLY B N 1
ATOM 1978 C CA . GLY B 1 34 ? 17.75 -2.242 20.469 1 51.56 34 GLY B CA 1
ATOM 1979 C C . GLY B 1 34 ? 17.531 -1.107 19.5 1 51.56 34 GLY B C 1
ATOM 1980 O O . GLY B 1 34 ? 16.547 -1.103 18.75 1 51.56 34 GLY B O 1
ATOM 1981 N N . GLY B 1 35 ? 18.031 0.117 19.891 1 52.44 35 GLY B N 1
ATOM 1982 C CA . GLY B 1 35 ? 17.984 1.351 19.125 1 52.44 35 GLY B CA 1
ATOM 1983 C C . GLY B 1 35 ? 18.219 1.137 17.641 1 52.44 35 GLY B C 1
ATOM 1984 O O . GLY B 1 35 ? 18.844 0.152 17.234 1 52.44 35 GLY B O 1
ATOM 1985 N N . MET B 1 36 ? 17.312 1.636 16.844 1 57 36 MET B N 1
ATOM 1986 C CA . MET B 1 36 ? 17.406 1.521 15.391 1 57 36 MET B CA 1
ATOM 1987 C C . MET B 1 36 ? 18.625 2.279 14.867 1 57 36 MET B C 1
ATOM 1989 O O . MET B 1 36 ? 18.734 3.49 15.062 1 57 36 MET B O 1
ATOM 1993 N N . GLN B 1 37 ? 19.891 1.619 14.672 1 62.66 37 GLN B N 1
ATOM 1994 C CA . GLN B 1 37 ? 21.062 2.232 14.055 1 62.66 37 GLN B CA 1
ATOM 1995 C C . GLN B 1 37 ? 20.953 2.215 12.531 1 62.66 37 GLN B C 1
ATOM 1997 O O . GLN B 1 37 ? 20.297 1.336 11.961 1 62.66 37 GLN B O 1
ATOM 2002 N N . GLY B 1 38 ? 21.406 3.393 11.961 1 75.88 38 GLY B N 1
ATOM 2003 C CA . GLY B 1 38 ? 21.672 3.393 10.531 1 75.88 38 GLY B CA 1
ATOM 2004 C C . GLY B 1 38 ? 20.562 4.023 9.719 1 75.88 38 GLY B C 1
ATOM 2005 O O . GLY B 1 38 ? 20.547 3.92 8.484 1 75.88 38 GLY B O 1
ATOM 2006 N N . ASN B 1 39 ? 19.688 4.711 10.43 1 82.31 39 ASN B N 1
ATOM 2007 C CA . ASN B 1 39 ? 18.609 5.371 9.695 1 82.31 39 ASN B CA 1
ATOM 2008 C C . ASN B 1 39 ? 19.125 6.562 8.898 1 82.31 39 ASN B C 1
ATOM 2010 O O . ASN B 1 39 ? 20.109 7.191 9.281 1 82.31 39 ASN B O 1
ATOM 2014 N N . LEU B 1 40 ? 18.547 6.742 7.754 1 85.25 40 LEU B N 1
ATOM 2015 C CA . LEU B 1 40 ? 18.859 7.906 6.934 1 85.25 40 LEU B CA 1
ATOM 2016 C C . LEU B 1 40 ? 17.891 9.047 7.227 1 85.25 40 LEU B C 1
ATOM 2018 O O . LEU B 1 40 ? 16.719 8.984 6.844 1 85.25 40 LEU B O 1
ATOM 2022 N N . VAL B 1 41 ? 18.422 10.094 7.848 1 88.62 41 VAL B N 1
ATOM 2023 C CA . VAL B 1 41 ? 17.531 11.117 8.375 1 88.62 41 VAL B CA 1
ATOM 2024 C C . VAL B 1 41 ? 17.328 12.219 7.328 1 88.62 41 VAL B C 1
ATOM 2026 O O . VAL B 1 41 ? 16.609 13.195 7.574 1 88.62 41 VAL B O 1
ATOM 2029 N N . SER B 1 42 ? 17.938 12.055 6.098 1 88.12 42 SER B N 1
ATOM 2030 C CA . SER B 1 42 ? 17.781 12.953 4.961 1 88.12 42 SER B CA 1
ATOM 2031 C C . SER B 1 42 ? 17.672 12.18 3.652 1 88.12 42 SER B C 1
ATOM 2033 O O . SER B 1 42 ? 18.219 11.07 3.535 1 88.12 42 SER B O 1
ATOM 2035 N N . PRO B 1 43 ? 16.938 12.852 2.789 1 84.38 43 PRO B N 1
ATOM 2036 C CA . PRO B 1 43 ? 16.969 12.203 1.477 1 84.38 43 PRO B CA 1
ATOM 2037 C C . PRO B 1 43 ? 18.391 11.898 0.998 1 84.38 43 PRO B C 1
ATOM 2039 O O . PRO B 1 43 ? 19.234 12.797 0.938 1 84.38 43 PRO B O 1
ATOM 2042 N N . THR B 1 44 ? 18.594 10.641 0.727 1 87.19 44 THR B N 1
ATOM 2043 C CA . THR B 1 44 ? 19.922 10.141 0.405 1 87.19 44 THR B CA 1
ATOM 2044 C C . THR B 1 44 ? 19.906 9.32 -0.884 1 87.19 44 THR B C 1
ATOM 2046 O O . THR B 1 44 ? 18.984 8.523 -1.101 1 87.19 44 THR B O 1
ATOM 2049 N N . ARG B 1 45 ? 20.875 9.672 -1.692 1 85.69 45 ARG B N 1
ATOM 2050 C CA . ARG B 1 45 ? 21.078 8.812 -2.857 1 85.69 45 ARG B CA 1
ATOM 2051 C C . ARG B 1 45 ? 21.594 7.441 -2.447 1 85.69 45 ARG B C 1
ATOM 2053 O O . ARG B 1 45 ? 22.516 7.34 -1.633 1 85.69 45 ARG B O 1
ATOM 2060 N N . LEU B 1 46 ? 20.938 6.523 -2.988 1 84 46 LEU B N 1
ATOM 2061 C CA . LEU B 1 46 ? 21.422 5.172 -2.732 1 84 46 LEU B CA 1
ATOM 2062 C C . LEU B 1 46 ? 22.438 4.746 -3.787 1 84 46 LEU B C 1
ATOM 2064 O O . LEU B 1 46 ? 22.141 4.777 -4.984 1 84 46 LEU B O 1
ATOM 2068 N N . ARG B 1 47 ? 23.562 4.441 -3.303 1 83.56 47 ARG B N 1
ATOM 2069 C CA . ARG B 1 47 ? 24.688 4.156 -4.188 1 83.56 47 ARG B CA 1
ATOM 2070 C C . ARG B 1 47 ? 24.297 3.129 -5.25 1 83.56 47 ARG B C 1
ATOM 2072 O O . ARG B 1 47 ? 24.656 3.271 -6.418 1 83.56 47 ARG B O 1
ATOM 2079 N N . SER B 1 48 ? 23.562 2.18 -4.879 1 82.62 48 SER B N 1
ATOM 2080 C CA . SER B 1 48 ? 23.203 1.07 -5.758 1 82.62 48 SER B CA 1
ATOM 2081 C C . SER B 1 48 ? 22.266 1.53 -6.875 1 82.62 48 SER B C 1
ATOM 2083 O O . SER B 1 48 ? 22.062 0.805 -7.852 1 82.62 48 SER B O 1
ATOM 2085 N N . LEU B 1 49 ? 21.734 2.719 -6.746 1 83.88 49 LEU B N 1
ATOM 2086 C CA . LEU B 1 49 ? 20.781 3.182 -7.754 1 83.88 49 LEU B CA 1
ATOM 2087 C C . LEU B 1 49 ? 21.281 4.453 -8.43 1 83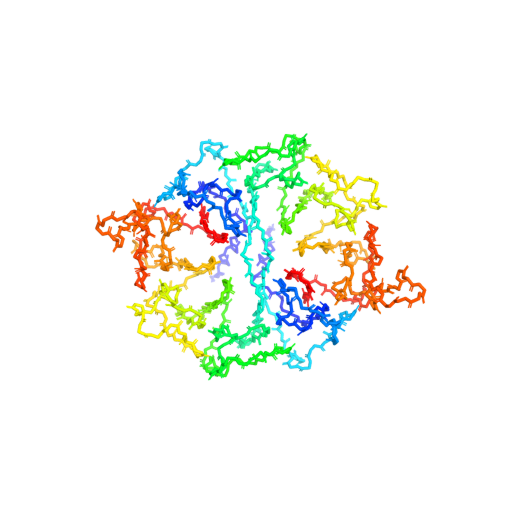.88 49 LEU B C 1
ATOM 2089 O O . LEU B 1 49 ? 20.516 5.137 -9.117 1 83.88 49 LEU B O 1
ATOM 2093 N N . MET B 1 50 ? 22.531 4.828 -8.156 1 85 50 MET B N 1
ATOM 2094 C CA . MET B 1 50 ? 23.094 5.996 -8.82 1 85 50 MET B CA 1
ATOM 2095 C C . MET B 1 50 ? 23.109 5.809 -10.336 1 85 50 MET B C 1
ATOM 2097 O O . MET B 1 50 ? 23.531 4.77 -10.836 1 85 50 MET B O 1
ATOM 2101 N N . GLY B 1 51 ? 22.531 6.734 -11.102 1 82.56 51 GLY B N 1
ATOM 2102 C CA . GLY B 1 51 ? 22.5 6.699 -12.555 1 82.56 51 GLY B CA 1
ATOM 2103 C C . GLY B 1 51 ? 21.328 5.918 -13.109 1 82.56 51 GLY B C 1
ATOM 2104 O O . GLY B 1 51 ? 21.188 5.77 -14.32 1 82.56 51 GLY B O 1
ATOM 2105 N N . VAL B 1 52 ? 20.609 5.375 -12.164 1 83.31 52 VAL B N 1
ATOM 2106 C CA . VAL B 1 52 ? 19.438 4.625 -12.602 1 83.31 52 VAL B CA 1
ATOM 2107 C C . VAL B 1 52 ? 18.234 5.551 -12.664 1 83.31 52 VAL B C 1
ATOM 2109 O O . VAL B 1 52 ? 17.953 6.289 -11.719 1 83.31 52 VAL B O 1
ATOM 2112 N N . ASP B 1 53 ? 17.609 5.512 -13.727 1 87 53 ASP B N 1
ATOM 2113 C CA . ASP B 1 53 ? 16.359 6.25 -13.891 1 87 53 ASP B CA 1
ATOM 2114 C C . ASP B 1 53 ? 15.172 5.422 -13.406 1 87 53 ASP B C 1
ATOM 2116 O O . ASP B 1 53 ? 14.711 4.523 -14.117 1 87 53 ASP B O 1
ATOM 2120 N N . ILE B 1 54 ? 14.68 5.766 -12.18 1 80.19 54 ILE B N 1
ATOM 2121 C CA . ILE B 1 54 ? 13.602 5.012 -11.547 1 80.19 54 ILE B CA 1
ATOM 2122 C C . ILE B 1 54 ? 12.258 5.488 -12.094 1 80.19 54 ILE B C 1
ATOM 2124 O O . ILE B 1 54 ? 12.008 6.691 -12.18 1 80.19 54 ILE B O 1
ATOM 2128 N N . VAL B 1 55 ? 11.344 4.496 -12.406 1 80.06 55 VAL B N 1
ATOM 2129 C CA . VAL B 1 55 ? 10.055 4.863 -12.992 1 80.06 55 VAL B CA 1
ATOM 2130 C C . VAL B 1 55 ? 8.922 4.379 -12.086 1 80.06 55 VAL B C 1
ATOM 2132 O O . VAL B 1 55 ? 7.777 4.816 -12.227 1 80.06 55 VAL B O 1
ATOM 2135 N N . SER B 1 56 ? 9.312 3.475 -11.133 1 78.5 56 SER B N 1
ATOM 2136 C CA . SER B 1 56 ? 8.297 2.951 -10.227 1 78.5 56 SER B CA 1
ATOM 2137 C C . SER B 1 56 ? 8.922 2.471 -8.922 1 78.5 56 SER B C 1
ATOM 2139 O O . SER B 1 56 ? 10.031 1.942 -8.914 1 78.5 56 SER B O 1
ATOM 2141 N N . VAL B 1 57 ? 8.195 2.762 -7.824 1 78.81 57 VAL B N 1
ATOM 2142 C CA . VAL B 1 57 ? 8.531 2.221 -6.512 1 78.81 57 VAL B CA 1
ATOM 2143 C C . VAL B 1 57 ? 7.289 1.591 -5.879 1 78.81 57 VAL B C 1
ATOM 2145 O O . VAL B 1 57 ? 6.191 2.148 -5.961 1 78.81 57 VAL B O 1
ATOM 2148 N N . ALA B 1 58 ? 7.367 0.407 -5.371 1 76.69 58 ALA B N 1
ATOM 2149 C CA . ALA B 1 58 ? 6.281 -0.247 -4.648 1 76.69 58 ALA B CA 1
ATOM 2150 C C . ALA B 1 58 ? 6.695 -0.568 -3.213 1 76.69 58 ALA B C 1
ATOM 2152 O O . ALA B 1 58 ? 7.793 -1.076 -2.977 1 76.69 58 ALA B O 1
ATOM 2153 N N . SER B 1 59 ? 5.949 -0.053 -2.309 1 73.44 59 SER B N 1
ATOM 2154 C CA . SER B 1 59 ? 6.02 -0.334 -0.879 1 73.44 59 SER B CA 1
ATOM 2155 C C . SER B 1 59 ? 4.648 -0.217 -0.224 1 73.44 59 SER B C 1
ATOM 2157 O O . SER B 1 59 ? 3.658 0.088 -0.893 1 73.44 59 SER B O 1
ATOM 2159 N N . GLY B 1 60 ? 4.445 -0.566 1.008 1 75.06 60 GLY B N 1
ATOM 2160 C CA . GLY B 1 60 ? 3.139 -0.423 1.63 1 75.06 60 GLY B CA 1
ATOM 2161 C C . GLY B 1 60 ? 3.209 -0.27 3.137 1 75.06 60 GLY B C 1
ATOM 2162 O O . GLY B 1 60 ? 4.148 -0.753 3.771 1 75.06 60 GLY B O 1
ATOM 2163 N N . CYS B 1 61 ? 2.17 0.412 3.633 1 72.56 61 CYS B N 1
ATOM 2164 C CA . CYS B 1 61 ? 2.006 0.533 5.078 1 72.56 61 CYS B CA 1
ATOM 2165 C C . CYS B 1 61 ? 0.934 -0.424 5.586 1 72.56 61 CYS B C 1
ATOM 2167 O O . CYS B 1 61 ? 0.271 -1.098 4.793 1 72.56 61 CYS B O 1
ATOM 2169 N N . THR B 1 62 ? 0.874 -0.574 6.852 1 79.62 62 THR B N 1
ATOM 2170 C CA . THR B 1 62 ? -0.137 -1.437 7.449 1 79.62 62 THR B CA 1
ATOM 2171 C C . THR B 1 62 ? -1.463 -0.695 7.594 1 79.62 62 THR B C 1
ATOM 2173 O O . THR B 1 62 ? -1.592 0.198 8.438 1 79.62 62 THR B O 1
ATOM 2176 N N . ALA B 1 63 ? -2.311 -0.696 6.547 1 84.88 63 ALA B N 1
ATOM 2177 C CA . ALA B 1 63 ? -3.615 -0.046 6.652 1 84.88 63 ALA B CA 1
ATOM 2178 C C . ALA B 1 63 ? -4.727 -1.074 6.852 1 84.88 63 ALA B C 1
ATOM 2180 O O . ALA B 1 63 ? -4.699 -2.148 6.246 1 84.88 63 ALA B O 1
ATOM 2181 N N . CYS B 1 64 ? -5.691 -0.752 7.77 1 87.81 64 CYS B N 1
ATOM 2182 C CA . CYS B 1 64 ? -6.859 -1.597 7.98 1 87.81 64 CYS B CA 1
ATOM 2183 C C . CYS B 1 64 ? -8.141 -0.85 7.629 1 87.81 64 CYS B C 1
ATOM 2185 O O . CYS B 1 64 ? -9.172 -1.023 8.289 1 87.81 64 CYS B O 1
ATOM 2187 N N . HIS B 1 65 ? -8.07 0.072 6.707 1 91 65 HIS B N 1
ATOM 2188 C CA . HIS B 1 65 ? -9.195 0.827 6.172 1 91 65 HIS B CA 1
ATOM 2189 C C . HIS B 1 65 ? -8.969 1.189 4.707 1 91 65 HIS B C 1
ATOM 2191 O O . HIS B 1 65 ? -7.859 1.044 4.191 1 91 65 HIS B O 1
ATOM 2197 N N . CYS B 1 66 ? -10.094 1.614 4.059 1 89.56 66 CYS B N 1
ATOM 2198 C CA . CYS B 1 66 ? -10.086 1.853 2.619 1 89.56 66 CYS B CA 1
ATOM 2199 C C . CYS B 1 66 ? -10.734 3.189 2.283 1 89.56 66 CYS B C 1
ATOM 2201 O O . CYS B 1 66 ? -11.586 3.674 3.027 1 89.56 66 CYS B O 1
ATOM 2203 N N . VAL B 1 67 ? -10.32 3.691 1.178 1 92.56 67 VAL B N 1
ATOM 2204 C CA . VAL B 1 67 ? -10.914 4.883 0.587 1 92.56 67 VAL B CA 1
ATOM 2205 C C . VAL B 1 67 ? -11.242 4.625 -0.88 1 92.56 67 VAL B C 1
ATOM 2207 O O . VAL B 1 67 ? -10.453 4.012 -1.603 1 92.56 67 VAL B O 1
ATOM 2210 N N . ALA B 1 68 ? -12.391 5 -1.323 1 89.88 68 ALA B N 1
ATOM 2211 C CA . ALA B 1 68 ? -12.766 5.023 -2.732 1 89.88 68 ALA B CA 1
ATOM 2212 C C . ALA B 1 68 ? -13.227 6.422 -3.152 1 89.88 68 ALA B C 1
ATOM 2214 O O . ALA B 1 68 ? -13.938 7.098 -2.408 1 89.88 68 ALA B O 1
ATOM 2215 N N . LEU B 1 69 ? -12.805 6.832 -4.289 1 91.56 69 LEU B N 1
ATOM 2216 C CA . LEU B 1 69 ? -13.18 8.133 -4.824 1 91.56 69 LEU B CA 1
ATOM 2217 C C . LEU B 1 69 ? -14.055 7.98 -6.066 1 91.56 69 LEU B C 1
ATOM 2219 O O . LEU B 1 69 ? -13.688 7.258 -6.996 1 91.56 69 LEU B O 1
ATOM 2223 N N . GLY B 1 70 ? -15.211 8.633 -6.02 1 89.88 70 GLY B N 1
ATOM 2224 C CA . GLY B 1 70 ? -16.078 8.672 -7.184 1 89.88 70 GLY B CA 1
ATOM 2225 C C . GLY B 1 70 ? -15.656 9.711 -8.203 1 89.88 70 GLY B C 1
ATOM 2226 O O . GLY B 1 70 ? -15.016 10.711 -7.859 1 89.88 70 GLY B O 1
ATOM 2227 N N . ALA B 1 71 ? -16.078 9.484 -9.43 1 88.69 71 ALA B N 1
ATOM 2228 C CA . ALA B 1 71 ? -15.828 10.445 -10.5 1 88.69 71 ALA B CA 1
ATOM 2229 C C . ALA B 1 71 ? -16.469 11.797 -10.188 1 88.69 71 ALA B C 1
ATOM 2231 O O . ALA B 1 71 ? -15.992 12.836 -10.641 1 88.69 71 ALA B O 1
ATOM 2232 N N . ASP B 1 72 ? -17.484 11.812 -9.375 1 89.69 72 ASP B N 1
ATOM 2233 C CA . ASP B 1 72 ? -18.188 13.031 -8.992 1 89.69 72 ASP B CA 1
ATOM 2234 C C . ASP B 1 72 ? -17.453 13.758 -7.863 1 89.69 72 ASP B C 1
ATOM 2236 O O . ASP B 1 72 ? -17.875 14.82 -7.422 1 89.69 72 ASP B O 1
ATOM 2240 N N . GLY B 1 73 ? -16.406 13.109 -7.375 1 92.25 73 GLY B N 1
ATOM 2241 C CA . GLY B 1 73 ? -15.586 13.766 -6.367 1 92.25 73 GLY B CA 1
ATOM 2242 C C . GLY B 1 73 ? -15.938 13.352 -4.949 1 92.25 73 GLY B C 1
ATOM 2243 O O . GLY B 1 73 ? -15.289 13.773 -3.992 1 92.25 73 GLY B O 1
ATOM 2244 N N . ARG B 1 74 ? -16.891 12.508 -4.797 1 93.44 74 ARG B N 1
ATOM 2245 C CA . ARG B 1 74 ? -17.25 12.055 -3.463 1 93.44 74 ARG B CA 1
ATOM 2246 C C . ARG B 1 74 ? -16.234 11.062 -2.916 1 93.44 74 ARG B C 1
ATOM 2248 O O . ARG B 1 74 ? -15.648 10.281 -3.674 1 93.44 74 ARG B O 1
ATOM 2255 N N . CYS B 1 75 ? -16.094 11.117 -1.651 1 95.75 75 CYS B N 1
ATOM 2256 C CA . CYS B 1 75 ? -15.156 10.266 -0.938 1 95.75 75 CYS B CA 1
ATOM 2257 C C . CYS B 1 75 ? -15.891 9.25 -0.067 1 95.75 75 CYS B C 1
ATOM 2259 O O . CYS B 1 75 ? -16.766 9.617 0.717 1 95.75 75 CYS B O 1
ATOM 2261 N N . TYR B 1 76 ? -15.523 7.992 -0.229 1 93.62 76 TYR B N 1
ATOM 2262 C CA . TYR B 1 76 ? -16.078 6.902 0.571 1 93.62 76 TYR B CA 1
ATOM 2263 C C . TYR B 1 76 ? -14.984 6.215 1.381 1 93.62 76 TYR B C 1
ATOM 2265 O O . TYR B 1 76 ? -13.883 5.969 0.875 1 93.62 76 TYR B O 1
ATOM 2273 N N . THR B 1 77 ? -15.336 5.914 2.65 1 95.38 77 THR B N 1
ATOM 2274 C CA . THR B 1 77 ? -14.391 5.191 3.488 1 95.38 77 THR B CA 1
ATOM 2275 C C . THR B 1 77 ? -15.07 4.031 4.203 1 95.38 77 THR B C 1
ATOM 2277 O O . THR B 1 77 ? -16.281 4.074 4.461 1 95.38 77 THR B O 1
ATOM 2280 N N . TRP B 1 78 ? -14.328 2.961 4.473 1 91.81 78 TRP B N 1
ATOM 2281 C CA . TRP B 1 78 ? -14.797 1.839 5.277 1 91.81 78 TRP B CA 1
ATOM 2282 C C . TRP B 1 78 ? -13.617 1.078 5.887 1 91.81 78 TRP B C 1
ATOM 2284 O O . TRP B 1 78 ? -12.477 1.247 5.457 1 91.81 78 TRP B O 1
ATOM 2294 N N . GLY B 1 79 ? -14.016 0.287 6.902 1 91.38 79 GLY B N 1
ATOM 2295 C CA . GLY B 1 79 ? -13.008 -0.463 7.641 1 91.38 79 GLY B CA 1
ATOM 2296 C C . GLY B 1 79 ? -12.922 -0.066 9.102 1 91.38 79 GLY B C 1
ATOM 2297 O O . GLY B 1 79 ? -13.914 0.374 9.695 1 91.38 79 GLY B O 1
ATOM 2298 N N . ARG B 1 80 ? -11.703 -0.316 9.703 1 93.12 80 ARG B N 1
ATOM 2299 C CA . ARG B 1 80 ? -11.453 0.027 11.102 1 93.12 80 ARG B CA 1
ATOM 2300 C C . ARG B 1 80 ? -11.523 1.535 11.312 1 93.12 80 ARG B C 1
ATOM 2302 O O . ARG B 1 80 ? -11.094 2.309 10.453 1 93.12 80 ARG B O 1
ATOM 2309 N N . ASN B 1 81 ? -12.016 1.904 12.539 1 95.62 81 ASN B N 1
ATOM 2310 C CA . ASN B 1 81 ? -12.211 3.33 12.773 1 95.62 81 ASN B CA 1
ATOM 2311 C C . ASN B 1 81 ? -11.906 3.707 14.219 1 95.62 81 ASN B C 1
ATOM 2313 O O . ASN B 1 81 ? -12.391 4.73 14.711 1 95.62 81 ASN B O 1
ATOM 2317 N N . GLU B 1 82 ? -11.086 2.996 14.906 1 96.31 82 GLU B N 1
ATOM 2318 C CA . GLU B 1 82 ? -10.828 3.215 16.328 1 96.31 82 GLU B CA 1
ATOM 2319 C C . GLU B 1 82 ? -10.125 4.551 16.562 1 96.31 82 GLU B C 1
ATOM 2321 O O . GLU B 1 82 ? -10.148 5.082 17.672 1 96.31 82 GLU B O 1
ATOM 2326 N N . LYS B 1 83 ? -9.539 5.086 15.508 1 97.75 83 LYS B N 1
ATOM 2327 C CA . LYS B 1 83 ? -8.844 6.359 15.641 1 97.75 83 LYS B CA 1
ATOM 2328 C C . LYS B 1 83 ? -9.5 7.438 14.781 1 97.75 83 LYS B C 1
ATOM 2330 O O . LYS B 1 83 ? -8.898 8.477 14.516 1 97.75 83 LYS B O 1
ATOM 2335 N N . GLY B 1 84 ? -10.664 7.156 14.234 1 98.25 84 GLY B N 1
ATOM 2336 C CA . GLY B 1 84 ? -11.383 8.141 13.438 1 98.25 84 GLY B CA 1
ATOM 2337 C C . GLY B 1 84 ? -10.875 8.234 12.008 1 98.25 84 GLY B C 1
ATOM 2338 O O . GLY B 1 84 ? -11.117 9.234 11.32 1 98.25 84 GLY B O 1
ATOM 2339 N N . GLN B 1 85 ? -10.195 7.242 11.617 1 97.75 85 GLN B N 1
ATOM 2340 C CA . GLN B 1 85 ? -9.5 7.297 10.336 1 97.75 85 GLN B CA 1
ATOM 2341 C C . GLN B 1 85 ? -10.477 7.184 9.172 1 97.75 85 GLN B C 1
ATOM 2343 O O . GLN B 1 85 ? -10.094 7.359 8.016 1 97.75 85 GLN B O 1
ATOM 2348 N N . LEU B 1 86 ? -11.758 7.082 9.406 1 97.31 86 LEU B N 1
ATOM 2349 C CA . LEU B 1 86 ? -12.75 7.043 8.336 1 97.31 86 LEU B CA 1
ATOM 2350 C C . LEU B 1 86 ? -13.367 8.422 8.117 1 97.31 86 LEU B C 1
ATOM 2352 O O . LEU B 1 86 ? -13.992 8.664 7.078 1 97.31 86 LEU B O 1
ATOM 2356 N N . GLY B 1 87 ? -13.391 9.328 9.094 1 98.69 87 GLY B N 1
ATOM 2357 C CA . GLY B 1 87 ? -13.805 10.703 8.891 1 98.69 87 GLY B CA 1
ATOM 2358 C C . GLY B 1 87 ? -15.289 10.922 9.062 1 98.69 87 GLY B C 1
ATOM 2359 O O . GLY B 1 87 ? -15.859 11.867 8.516 1 98.69 87 GLY B O 1
ATOM 2360 N N . HIS B 1 88 ? -15.945 10.125 9.867 1 98.56 88 HIS B N 1
ATOM 2361 C CA . HIS B 1 88 ? -17.406 10.195 9.953 1 98.56 88 HIS B CA 1
ATOM 2362 C C . HIS B 1 88 ? -17.844 10.891 11.242 1 98.56 88 HIS B C 1
ATOM 2364 O O . HIS B 1 88 ? -19.016 10.844 11.602 1 98.56 88 HIS B O 1
ATOM 2370 N N . GLY B 1 89 ? -16.953 11.414 12.031 1 98.5 89 GLY B N 1
ATOM 2371 C CA . GLY B 1 89 ? -17.281 12.125 13.25 1 98.5 89 GLY B CA 1
ATOM 2372 C C . GLY B 1 89 ? -17.391 11.227 14.461 1 98.5 89 GLY B C 1
ATOM 2373 O O . GLY B 1 89 ? -17.844 11.648 15.531 1 98.5 89 GLY B O 1
ATOM 2374 N N . ASP B 1 90 ? -17.031 9.961 14.273 1 98.19 90 ASP B N 1
ATOM 2375 C CA . ASP B 1 90 ? -17.016 8.969 15.352 1 98.19 90 ASP B CA 1
ATOM 2376 C C . ASP B 1 90 ? -15.867 7.984 15.188 1 98.19 90 ASP B C 1
ATOM 2378 O O . ASP B 1 90 ? -14.992 8.18 14.344 1 98.19 90 ASP B O 1
ATOM 2382 N N . THR B 1 91 ? -15.836 6.961 16.016 1 97.62 91 THR B N 1
ATOM 2383 C CA . THR B 1 91 ? -14.766 5.965 15.961 1 97.62 91 THR B CA 1
ATOM 2384 C C . THR B 1 91 ? -15.344 4.57 15.727 1 97.62 91 THR B C 1
ATOM 2386 O O . THR B 1 91 ? -14.711 3.57 16.078 1 97.62 91 THR B O 1
ATOM 2389 N N . LEU B 1 92 ? -16.562 4.551 15.141 1 95.5 92 LEU B N 1
ATOM 2390 C CA . LEU B 1 92 ? -17.219 3.275 14.883 1 95.5 92 LEU B CA 1
ATOM 2391 C C . LEU B 1 92 ? -16.781 2.693 13.547 1 95.5 92 LEU B C 1
ATOM 2393 O O . LEU B 1 92 ? -16.703 3.412 12.547 1 95.5 92 LEU B O 1
ATOM 2397 N N . GLN B 1 93 ? -16.594 1.49 13.539 1 93.69 93 GLN B N 1
ATOM 2398 C CA . GLN B 1 93 ? -16.219 0.781 12.32 1 93.69 93 GLN B CA 1
ATOM 2399 C C . GLN B 1 93 ? -17.344 0.834 11.281 1 93.69 93 GLN B C 1
ATOM 2401 O O . GLN B 1 93 ? -18.516 0.877 11.641 1 93.69 93 GLN B O 1
ATOM 2406 N N . ARG B 1 94 ? -16.984 0.944 10.016 1 91.25 94 ARG B N 1
ATOM 2407 C CA . ARG B 1 94 ? -17.891 0.782 8.898 1 91.25 94 ARG B CA 1
ATOM 2408 C C . ARG B 1 94 ? -17.531 -0.433 8.055 1 91.25 94 ARG B C 1
ATOM 2410 O O . ARG B 1 94 ? -16.406 -0.53 7.559 1 91.25 94 ARG B O 1
ATOM 2417 N N . ASN B 1 95 ? -18.453 -1.32 7.859 1 85.12 95 ASN B N 1
ATOM 2418 C CA . ASN B 1 95 ? -18.172 -2.518 7.07 1 85.12 95 ASN B CA 1
ATOM 2419 C C . ASN B 1 95 ? -18.453 -2.287 5.586 1 85.12 95 ASN B C 1
ATOM 2421 O O . ASN B 1 95 ? -18.047 -3.094 4.746 1 85.12 95 ASN B O 1
ATOM 2425 N N . LEU B 1 96 ? -19.141 -1.142 5.297 1 84.12 96 LEU B N 1
ATOM 2426 C CA . LEU B 1 96 ? -19.453 -0.753 3.922 1 84.12 96 LEU B CA 1
ATOM 2427 C C . LEU B 1 96 ? -18.953 0.663 3.637 1 84.12 96 LEU B C 1
ATOM 2429 O O . LEU B 1 96 ? -18.953 1.513 4.531 1 84.12 96 LEU B O 1
ATOM 2433 N N . PRO B 1 97 ? -18.641 0.854 2.342 1 88.88 97 PRO B N 1
ATOM 2434 C CA . PRO B 1 97 ? -18.266 2.232 2.016 1 88.88 97 PRO B CA 1
ATOM 2435 C C . PRO B 1 97 ? -19.344 3.244 2.412 1 88.88 97 PRO B C 1
ATOM 2437 O O . PRO B 1 97 ? -20.531 3.051 2.107 1 88.88 97 PRO B O 1
ATOM 2440 N N . THR B 1 98 ? -18.859 4.168 3.098 1 95.12 98 THR B N 1
ATOM 2441 C CA . THR B 1 98 ? -19.734 5.23 3.584 1 95.12 98 THR B CA 1
ATOM 2442 C C . THR B 1 98 ? -19.203 6.598 3.166 1 95.12 98 THR B C 1
ATOM 2444 O O . THR B 1 98 ? -18 6.871 3.283 1 95.12 98 THR B O 1
ATOM 2447 N N . VAL B 1 99 ? -20.125 7.414 2.629 1 95.44 99 VAL B N 1
ATOM 2448 C CA . VAL B 1 99 ? -19.75 8.742 2.158 1 95.44 99 VAL B CA 1
ATOM 2449 C C . VAL B 1 99 ? -19.281 9.594 3.34 1 95.44 99 VAL B C 1
ATOM 2451 O O . VAL B 1 99 ? -19.922 9.586 4.398 1 95.44 99 VAL B O 1
ATOM 2454 N N . VAL B 1 100 ? -18.156 10.219 3.146 1 98.19 100 VAL B N 1
ATOM 2455 C CA . VAL B 1 100 ? -17.719 11.188 4.145 1 98.19 100 VAL B CA 1
ATOM 2456 C C . VAL B 1 100 ? -18.438 12.516 3.932 1 98.19 100 VAL B C 1
ATOM 2458 O O . VAL B 1 100 ? -17.969 13.375 3.186 1 98.19 100 VAL B O 1
ATOM 2461 N N . SER B 1 101 ? -19.391 12.742 4.668 1 98 101 SER B N 1
ATOM 2462 C CA . SER B 1 101 ? -20.359 13.805 4.402 1 98 101 SER B CA 1
ATOM 2463 C C . SER B 1 101 ? -19.703 15.18 4.527 1 98 101 SER B C 1
ATOM 2465 O O . SER B 1 101 ? -20.062 16.109 3.793 1 98 101 SER B O 1
ATOM 2467 N N . GLU B 1 102 ? -18.797 15.344 5.43 1 98.38 102 GLU B N 1
ATOM 2468 C CA . GLU B 1 102 ? -18.203 16.656 5.672 1 98.38 102 GLU B CA 1
ATOM 2469 C C . GLU B 1 102 ? -17.297 17.078 4.512 1 98.38 102 GLU B C 1
ATOM 2471 O O . GLU B 1 102 ? -16.906 18.25 4.422 1 98.38 102 GLU B O 1
ATOM 2476 N N . LEU B 1 103 ? -17.094 16.203 3.602 1 98.38 103 LEU B N 1
ATOM 2477 C CA . LEU B 1 103 ? -16.281 16.516 2.432 1 98.38 103 LEU B CA 1
ATOM 2478 C C . LEU B 1 103 ? -17.156 16.734 1.202 1 98.38 103 LEU B C 1
ATOM 2480 O O . LEU B 1 103 ? -16.656 16.922 0.097 1 98.38 103 LEU B O 1
ATOM 2484 N N . SER B 1 104 ? -18.484 16.781 1.35 1 96.81 104 SER B N 1
ATOM 2485 C CA . SER B 1 104 ? -19.422 16.75 0.228 1 96.81 104 SER B CA 1
ATOM 2486 C C . SER B 1 104 ? -19.344 18.047 -0.584 1 96.81 104 SER B C 1
ATOM 2488 O O . SER B 1 104 ? -19.734 18.062 -1.753 1 96.81 104 SER B O 1
ATOM 2490 N N . LYS B 1 105 ? -18.812 19.109 -0.029 1 97.44 105 LYS B N 1
ATOM 2491 C CA . LYS B 1 105 ? -18.734 20.375 -0.743 1 97.44 105 LYS B CA 1
ATOM 2492 C C . LYS B 1 105 ? -17.469 20.438 -1.609 1 97.44 105 LYS B C 1
ATOM 2494 O O . LYS B 1 105 ? -17.281 21.422 -2.34 1 97.44 105 LYS B O 1
ATOM 2499 N N . TYR B 1 106 ? -16.656 19.438 -1.53 1 97.94 106 TYR B N 1
ATOM 2500 C CA . TYR B 1 106 ? -15.398 19.406 -2.268 1 97.94 106 TYR B CA 1
ATOM 2501 C C . TYR B 1 106 ? -15.391 18.297 -3.299 1 97.94 106 TYR B C 1
ATOM 2503 O O . TYR B 1 106 ? -16.078 17.281 -3.125 1 97.94 106 TYR B O 1
ATOM 2511 N N . LYS B 1 107 ? -14.672 18.5 -4.32 1 97.56 107 LYS B N 1
ATOM 2512 C CA . LYS B 1 107 ? -14.336 17.438 -5.254 1 97.56 107 LYS B CA 1
ATOM 2513 C C . LYS B 1 107 ? -13 16.781 -4.887 1 97.56 107 LYS B C 1
ATOM 2515 O O . LYS B 1 107 ? -11.938 17.359 -5.137 1 97.56 107 LYS B O 1
ATOM 2520 N N . ILE B 1 108 ? -13.039 15.609 -4.348 1 96.25 108 ILE B N 1
ATOM 2521 C CA . ILE B 1 108 ? -11.828 14.898 -3.939 1 96.25 108 ILE B CA 1
ATOM 2522 C C . ILE B 1 108 ? -11.242 14.156 -5.133 1 96.25 108 ILE B C 1
ATOM 2524 O O . ILE B 1 108 ? -11.953 13.43 -5.832 1 96.25 108 ILE B O 1
ATOM 2528 N N . ILE B 1 109 ? -9.875 14.242 -5.305 1 93.88 109 ILE B N 1
ATOM 2529 C CA . ILE B 1 109 ? -9.305 13.68 -6.523 1 93.88 109 ILE B CA 1
ATOM 2530 C C . ILE B 1 109 ? -8.164 12.727 -6.168 1 93.88 109 ILE B C 1
ATOM 2532 O O . ILE B 1 109 ? -7.727 11.938 -7.004 1 93.88 109 ILE B O 1
ATOM 2536 N N . LYS B 1 110 ? -7.637 12.82 -4.984 1 93.69 110 LYS B N 1
ATOM 2537 C CA . LYS B 1 110 ? -6.594 11.922 -4.508 1 93.69 110 LYS B CA 1
ATOM 2538 C C . LYS B 1 110 ? -6.801 11.562 -3.041 1 93.69 110 LYS B C 1
ATOM 2540 O O . LYS B 1 110 ? -7.418 12.32 -2.291 1 93.69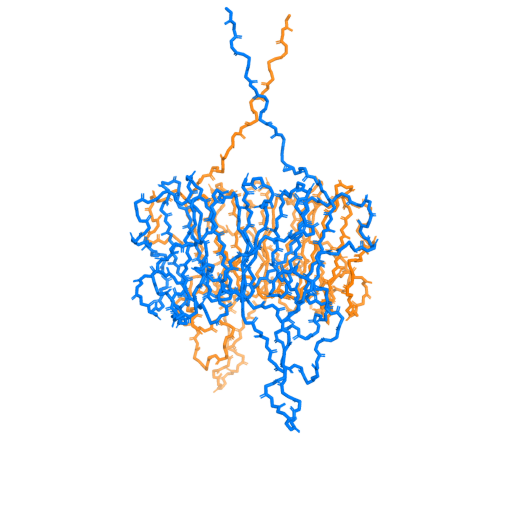 110 LYS B O 1
ATOM 2545 N N . ALA B 1 111 ? -6.297 10.398 -2.676 1 94.31 111 ALA B N 1
ATOM 2546 C CA . ALA B 1 111 ? -6.336 9.953 -1.285 1 94.31 111 ALA B CA 1
ATOM 2547 C C . ALA B 1 111 ? -5.141 9.062 -0.961 1 94.31 111 ALA B C 1
ATOM 2549 O O . ALA B 1 111 ? -4.594 8.398 -1.846 1 94.31 111 ALA B O 1
ATOM 2550 N N . SER B 1 112 ? -4.742 9.07 0.217 1 94.38 112 SER B N 1
ATOM 2551 C CA . SER B 1 112 ? -3.738 8.164 0.77 1 94.38 112 SER B CA 1
ATOM 2552 C C . SER B 1 112 ? -4.078 7.77 2.203 1 94.38 112 SER B C 1
ATOM 2554 O O . SER B 1 112 ? -4.656 8.562 2.949 1 94.38 112 SER B O 1
ATOM 2556 N N . VAL B 1 113 ? -3.725 6.496 2.527 1 93.81 113 VAL B N 1
ATOM 2557 C CA . VAL B 1 113 ? -4.051 6 3.859 1 93.81 113 VAL B CA 1
ATOM 2558 C C . VAL B 1 113 ? -2.773 5.578 4.582 1 93.81 113 VAL B C 1
ATOM 2560 O O . VAL B 1 113 ? -1.873 4.992 3.973 1 93.81 113 VAL B O 1
ATOM 2563 N N . GLY B 1 114 ? -2.639 5.934 5.816 1 94.06 114 GLY B N 1
ATOM 2564 C CA . GLY B 1 114 ? -1.602 5.441 6.711 1 94.06 114 GLY B CA 1
ATOM 2565 C C . GLY B 1 114 ? -2.076 4.316 7.609 1 94.06 114 GLY B C 1
ATOM 2566 O O . GLY B 1 114 ? -3.055 3.633 7.297 1 94.06 114 GLY B O 1
ATOM 2567 N N . LYS B 1 115 ? -1.358 4.16 8.695 1 92.69 115 LYS B N 1
ATOM 2568 C CA . LYS B 1 115 ? -1.759 3.117 9.633 1 92.69 115 LYS B CA 1
ATOM 2569 C C . LYS B 1 115 ? -3.129 3.414 10.234 1 92.69 115 LYS B C 1
ATOM 2571 O O . LYS B 1 115 ? -4.016 2.557 10.227 1 92.69 115 LYS B O 1
ATOM 2576 N N . ASN B 1 116 ? -3.301 4.656 10.703 1 96.38 116 ASN B N 1
ATOM 2577 C CA . ASN B 1 116 ? -4.539 5.039 11.383 1 96.38 116 ASN B CA 1
ATOM 2578 C C . ASN B 1 116 ? -4.98 6.445 10.984 1 96.38 116 ASN B C 1
ATOM 2580 O O . ASN B 1 116 ? -5.566 7.164 11.797 1 96.38 116 ASN B O 1
ATOM 2584 N N . HIS B 1 117 ? -4.621 6.836 9.758 1 97.44 117 HIS B N 1
ATOM 2585 C CA . HIS B 1 117 ? -5.031 8.156 9.289 1 97.44 117 HIS B CA 1
ATOM 2586 C C . HIS B 1 117 ? -5.227 8.164 7.777 1 97.44 117 HIS B C 1
ATOM 2588 O O . HIS B 1 117 ? -4.738 7.27 7.078 1 97.44 117 HIS B O 1
ATOM 2594 N N . THR B 1 118 ? -5.98 9.125 7.359 1 97.75 118 THR B N 1
ATOM 2595 C CA . THR B 1 118 ? -6.301 9.328 5.949 1 97.75 118 THR B CA 1
ATOM 2596 C C . THR B 1 118 ? -6.086 10.781 5.543 1 97.75 118 THR B C 1
ATOM 2598 O O . THR B 1 118 ? -6.422 11.695 6.297 1 97.75 118 THR B O 1
ATOM 2601 N N . VAL B 1 119 ? -5.512 10.961 4.363 1 98.06 119 VAL B N 1
ATOM 2602 C CA . VAL B 1 119 ? -5.383 12.297 3.783 1 98.06 119 VAL B CA 1
ATOM 2603 C C . VAL B 1 119 ? -5.973 12.305 2.375 1 98.06 119 VAL B C 1
ATOM 2605 O O . VAL B 1 119 ? -5.75 11.375 1.596 1 98.06 119 VAL B O 1
ATOM 2608 N N . VAL B 1 120 ? -6.785 13.336 2.102 1 97.62 120 VAL B N 1
ATOM 2609 C CA . VAL B 1 120 ? -7.383 13.484 0.779 1 97.62 120 VAL B CA 1
ATOM 2610 C C . VAL B 1 120 ? -7.016 14.844 0.195 1 97.62 120 VAL B C 1
ATOM 2612 O O . VAL B 1 120 ? -6.691 15.781 0.935 1 97.62 120 VAL B O 1
ATOM 2615 N N . VAL B 1 121 ? -7.047 14.938 -1.12 1 98.12 121 VAL B N 1
ATOM 2616 C CA . VAL B 1 121 ? -6.691 16.141 -1.852 1 98.12 121 VAL B CA 1
ATOM 2617 C C . VAL B 1 121 ? -7.855 16.578 -2.74 1 98.12 121 VAL B C 1
ATOM 2619 O O . VAL B 1 121 ? -8.477 15.742 -3.408 1 98.12 121 VAL B O 1
ATOM 2622 N N . THR B 1 122 ? -8.141 17.875 -2.738 1 98.25 122 THR B N 1
ATOM 2623 C CA . THR B 1 122 ? -9.211 18.438 -3.562 1 98.25 122 THR B CA 1
ATOM 2624 C C . THR B 1 122 ? -8.672 18.891 -4.914 1 98.25 122 THR B C 1
ATOM 2626 O O . THR B 1 122 ? -7.457 19.031 -5.09 1 98.25 122 THR B O 1
ATOM 2629 N N . ASP B 1 123 ? -9.594 19.141 -5.895 1 96.25 123 ASP B N 1
ATOM 2630 C CA . ASP B 1 123 ? -9.211 19.531 -7.25 1 96.25 123 ASP B CA 1
ATOM 2631 C C . ASP B 1 123 ? -8.688 20.969 -7.281 1 96.25 123 ASP B C 1
ATOM 2633 O O . ASP B 1 123 ? -8.039 21.375 -8.25 1 96.25 123 ASP B O 1
ATOM 2637 N N . ASP B 1 124 ? -8.93 21.719 -6.199 1 97.38 124 ASP B N 1
ATOM 2638 C CA . ASP B 1 124 ? -8.43 23.078 -6.16 1 97.38 124 ASP B CA 1
ATOM 2639 C C . ASP B 1 124 ? -7.172 23.188 -5.297 1 97.38 124 ASP B C 1
ATOM 2641 O O . ASP B 1 124 ? -6.77 24.281 -4.906 1 97.38 124 ASP B O 1
ATOM 2645 N N . GLY B 1 125 ? -6.621 22.031 -4.852 1 97.56 125 GLY B N 1
ATOM 2646 C CA . GLY B 1 125 ? -5.293 22.031 -4.266 1 97.56 125 GLY B CA 1
ATOM 2647 C C . GLY B 1 125 ? -5.309 22.078 -2.75 1 97.56 125 GLY B C 1
ATOM 2648 O O . GLY B 1 125 ? -4.262 22.25 -2.119 1 97.56 125 GLY B O 1
ATOM 2649 N N . LYS B 1 126 ? -6.418 21.922 -2.152 1 98.38 126 LYS B N 1
ATOM 2650 C CA . LYS B 1 126 ? -6.504 21.766 -0.704 1 98.38 126 LYS B CA 1
ATOM 2651 C C . LYS B 1 126 ? -6.332 20.297 -0.303 1 98.38 126 LYS B C 1
ATOM 2653 O O . LYS B 1 126 ? -6.43 19.406 -1.145 1 98.38 126 LYS B O 1
ATOM 2658 N N . SER B 1 127 ? -6.016 20.109 0.977 1 98.56 127 SER B N 1
ATOM 2659 C CA . SER B 1 127 ? -6.012 18.766 1.53 1 98.56 127 SER B CA 1
ATOM 2660 C C . SER B 1 127 ? -6.66 18.734 2.91 1 98.56 127 SER B C 1
ATOM 2662 O O . SER B 1 127 ? -6.629 19.719 3.641 1 98.56 127 SER B O 1
ATOM 2664 N N . PHE B 1 128 ? -7.289 17.641 3.166 1 98.81 128 PHE B N 1
ATOM 2665 C CA . PHE B 1 128 ? -7.906 17.359 4.457 1 98.81 128 PHE B CA 1
ATOM 2666 C C . PHE B 1 128 ? -7.402 16.031 5.02 1 98.81 128 PHE B C 1
ATOM 2668 O O . PHE B 1 128 ? -7.051 15.125 4.266 1 98.81 128 PHE B O 1
ATOM 2675 N N . ALA B 1 129 ? -7.391 15.961 6.336 1 98.81 129 ALA B N 1
ATOM 2676 C CA . ALA B 1 129 ? -6.91 14.758 7.004 1 98.81 129 ALA B CA 1
ATOM 2677 C C . ALA B 1 129 ? -7.812 14.383 8.18 1 98.81 129 ALA B C 1
ATOM 2679 O O . ALA B 1 129 ? -8.453 15.258 8.773 1 98.81 129 ALA B O 1
ATOM 2680 N N . PHE B 1 130 ? -7.84 13.164 8.469 1 98.81 130 PHE B N 1
ATOM 2681 C CA . PHE B 1 130 ? -8.586 12.664 9.617 1 98.81 130 PHE B CA 1
ATOM 2682 C C . PHE B 1 130 ? -7.98 11.359 10.133 1 98.81 130 PHE B C 1
ATOM 2684 O O . PHE B 1 130 ? -7.281 10.664 9.398 1 98.81 130 PHE B O 1
ATOM 2691 N N . GLY B 1 131 ? -8.312 11.102 11.461 1 98.62 131 GLY B N 1
ATOM 2692 C CA . GLY B 1 131 ? -7.75 9.945 12.133 1 98.62 131 GLY B CA 1
ATOM 2693 C C . GLY B 1 131 ? -6.793 10.305 13.25 1 98.62 131 GLY B C 1
ATOM 2694 O O . GLY B 1 131 ? -6.996 11.297 13.945 1 98.62 131 GLY B O 1
ATOM 2695 N N . HIS B 1 132 ? -5.828 9.344 13.43 1 98.56 132 HIS B N 1
ATOM 2696 C CA . HIS B 1 132 ? -4.836 9.469 14.492 1 98.56 132 HIS B CA 1
ATOM 2697 C C . HIS B 1 132 ? -3.889 10.633 14.227 1 98.56 132 HIS B C 1
ATOM 2699 O O . HIS B 1 132 ? -3.449 10.844 13.094 1 98.56 132 HIS B O 1
ATOM 2705 N N . ASN B 1 133 ? -3.598 11.414 15.336 1 98.56 133 ASN B N 1
ATOM 2706 C CA . ASN B 1 133 ? -2.768 12.609 15.18 1 98.56 133 ASN B CA 1
ATOM 2707 C C . ASN B 1 133 ? -1.771 12.75 16.328 1 98.56 133 ASN B C 1
ATOM 2709 O O . ASN B 1 133 ? -1.288 13.852 16.594 1 98.56 133 ASN B O 1
ATOM 2713 N N . LYS B 1 134 ? -1.463 11.711 17 1 98 134 LYS B N 1
ATOM 2714 C CA . LYS B 1 134 ? -0.571 11.711 18.156 1 98 134 LYS B CA 1
ATOM 2715 C C . LYS B 1 134 ? 0.775 12.336 17.812 1 98 134 LYS B C 1
ATOM 2717 O O . LYS B 1 134 ? 1.396 12.992 18.656 1 98 134 LYS B O 1
ATOM 2722 N N . PHE B 1 135 ? 1.209 12.234 16.578 1 97.94 135 PHE B N 1
ATOM 2723 C CA . PHE B 1 135 ? 2.539 12.695 16.203 1 97.94 135 PHE B CA 1
ATOM 2724 C C . PHE B 1 135 ? 2.453 13.836 15.203 1 97.94 135 PHE B C 1
ATOM 2726 O O . PHE B 1 135 ? 3.467 14.25 14.633 1 97.94 135 PHE B O 1
ATOM 2733 N N . GLY B 1 136 ? 1.222 14.266 14.867 1 98.56 136 GLY B N 1
ATOM 2734 C CA . GLY B 1 136 ? 1.051 15.391 13.969 1 98.56 136 GLY B CA 1
ATOM 2735 C C . GLY B 1 136 ? 0.973 14.977 12.508 1 98.56 136 GLY B C 1
ATOM 2736 O O . GLY B 1 136 ? 1.167 15.797 11.609 1 98.56 136 GLY B O 1
ATOM 2737 N N . GLN B 1 137 ? 0.708 13.711 12.273 1 98.12 137 GLN B N 1
ATOM 2738 C CA . GLN B 1 137 ? 0.729 13.188 10.906 1 98.12 137 GLN B CA 1
ATOM 2739 C C . GLN B 1 137 ? -0.414 13.766 10.078 1 98.12 137 GLN B C 1
ATOM 2741 O O . GLN B 1 137 ? -0.421 13.648 8.852 1 98.12 137 GLN B O 1
ATOM 2746 N N . LEU B 1 138 ? -1.351 14.461 10.641 1 98.75 138 LEU B N 1
ATOM 2747 C CA . LEU B 1 138 ? -2.432 15.078 9.883 1 98.75 138 LEU B CA 1
ATOM 2748 C C . LEU B 1 138 ? -1.989 16.406 9.297 1 98.75 138 LEU B C 1
ATOM 2750 O O . LEU B 1 138 ? -2.658 16.969 8.414 1 98.75 138 LEU B O 1
ATOM 2754 N N . GLY B 1 139 ? -0.956 17.047 9.773 1 98.62 139 GLY B N 1
ATOM 2755 C CA . GLY B 1 139 ? -0.404 18.266 9.195 1 98.62 139 GLY B CA 1
ATOM 2756 C C . GLY B 1 139 ? -1.206 19.5 9.531 1 98.62 139 GLY B C 1
ATOM 2757 O O . GLY B 1 139 ? -1.217 20.469 8.766 1 98.62 139 GLY B O 1
ATOM 2758 N N . THR B 1 140 ? -1.842 19.531 10.625 1 98.38 140 THR B N 1
ATOM 2759 C CA . THR B 1 140 ? -2.66 20.672 11.023 1 98.38 140 THR B CA 1
ATOM 2760 C C . THR B 1 140 ? -1.823 21.703 11.781 1 98.38 140 THR B C 1
ATOM 2762 O O . THR B 1 140 ? -2.264 22.828 11.992 1 98.38 140 THR B O 1
ATOM 2765 N N . GLY B 1 141 ? -0.71 21.297 12.242 1 98.12 141 GLY B N 1
ATOM 2766 C CA . GLY B 1 141 ? 0.146 22.172 13.039 1 98.12 141 GLY B CA 1
ATOM 2767 C C . GLY B 1 141 ? -0.105 22.047 14.531 1 98.12 141 GLY B C 1
ATOM 2768 O O . GLY B 1 141 ? 0.531 22.75 15.328 1 98.12 141 GLY B O 1
ATOM 2769 N N . SER B 1 142 ? -0.986 21.109 14.867 1 97 142 SER B N 1
ATOM 2770 C CA . SER B 1 142 ? -1.372 21.016 16.266 1 97 142 SER B CA 1
ATOM 2771 C C . SER B 1 142 ? -1.421 19.562 16.734 1 97 142 SER B C 1
ATOM 2773 O O . SER B 1 142 ? -1.757 18.672 15.953 1 97 142 SER B O 1
ATOM 2775 N N . LEU B 1 143 ? -1.067 19.391 17.984 1 96.5 143 LEU B N 1
ATOM 2776 C CA . LEU B 1 143 ? -1.177 18.078 18.625 1 96.5 143 LEU B CA 1
ATOM 2777 C C . LEU B 1 143 ? -2.295 18.062 19.672 1 96.5 143 LEU B C 1
ATOM 2779 O O . LEU B 1 143 ? -2.377 17.156 20.484 1 96.5 143 LEU B O 1
ATOM 2783 N N . LYS B 1 144 ? -3.035 19.094 19.641 1 95.25 144 LYS B N 1
ATOM 2784 C CA . LYS B 1 144 ? -4.039 19.266 20.688 1 95.25 144 LYS B CA 1
ATOM 2785 C C . LYS B 1 144 ? -4.98 18.062 20.75 1 95.25 144 LYS B C 1
ATOM 2787 O O . LYS B 1 144 ? -5.277 17.562 21.844 1 95.25 144 LYS B O 1
ATOM 2792 N N . ASN B 1 145 ? -5.484 17.609 19.625 1 94.12 145 ASN B N 1
ATOM 2793 C CA . ASN B 1 145 ? -6.348 16.438 19.547 1 94.12 145 ASN B CA 1
ATOM 2794 C C . ASN B 1 145 ? -5.602 15.219 19 1 94.12 145 ASN B C 1
ATOM 2796 O O . ASN B 1 145 ? -5.176 15.219 17.844 1 94.12 145 ASN B O 1
ATOM 2800 N N . GLU B 1 146 ? -5.523 14.188 19.812 1 97.25 146 GLU B N 1
ATOM 2801 C CA . GLU B 1 146 ? -4.84 12.969 19.375 1 97.25 146 GLU B CA 1
ATOM 2802 C C . GLU B 1 146 ? -5.625 12.266 18.281 1 97.25 146 GLU B C 1
ATOM 2804 O O . GLU B 1 146 ? -5.066 11.461 17.531 1 97.25 146 GLU B O 1
ATOM 2809 N N . ILE B 1 147 ? -6.891 12.539 18.281 1 98.19 147 ILE B N 1
ATOM 2810 C CA . ILE B 1 147 ? -7.766 11.953 17.281 1 98.19 147 ILE B CA 1
ATOM 2811 C C . ILE B 1 147 ? -8.641 13.039 16.656 1 98.19 147 ILE B C 1
ATOM 2813 O O . ILE B 1 147 ? -9.234 13.852 17.375 1 98.19 147 ILE B O 1
ATOM 2817 N N . GLU B 1 148 ? -8.633 13.102 15.367 1 98.62 148 GLU B N 1
ATOM 2818 C CA . GLU B 1 148 ? -9.594 13.891 14.609 1 98.62 148 GLU B CA 1
ATOM 2819 C C . GLU B 1 148 ? -10.562 13 13.836 1 98.62 148 GLU B C 1
ATOM 2821 O O . GLU B 1 148 ? -10.211 12.445 12.789 1 98.62 148 GLU B O 1
ATOM 2826 N N . ALA B 1 149 ? -11.789 12.93 14.344 1 98.56 149 ALA B N 1
ATOM 2827 C CA . ALA B 1 149 ? -12.734 11.977 13.781 1 98.56 149 ALA B CA 1
ATOM 2828 C C . ALA B 1 149 ? -13.438 12.555 12.555 1 98.56 149 ALA B C 1
ATOM 2830 O O . ALA B 1 149 ? -14.133 11.836 11.828 1 98.56 149 ALA B O 1
ATOM 2831 N N . SER B 1 150 ? -13.273 13.805 12.32 1 98.75 150 SER B N 1
ATOM 2832 C CA . SER B 1 150 ? -13.781 14.508 11.148 1 98.75 150 SER B CA 1
ATOM 2833 C C . SER B 1 150 ? -12.656 15.156 10.359 1 98.75 150 SER B C 1
ATOM 2835 O O . SER B 1 150 ? -11.602 15.469 10.914 1 98.75 150 SER B O 1
ATOM 2837 N N . PRO B 1 151 ? -12.914 15.383 9.078 1 98.81 151 PRO B N 1
ATOM 2838 C CA . PRO B 1 151 ? -11.867 16 8.273 1 98.81 151 PRO B CA 1
ATOM 2839 C C . PRO B 1 151 ? -11.461 17.375 8.797 1 98.81 151 PRO B C 1
ATOM 2841 O O . PRO B 1 151 ? -12.312 18.203 9.133 1 98.81 151 PRO B O 1
ATOM 2844 N N . VAL B 1 152 ? -10.141 17.578 8.859 1 98.81 152 VAL B N 1
ATOM 2845 C CA . VAL B 1 152 ? -9.57 18.875 9.227 1 98.81 152 VAL B CA 1
ATOM 2846 C C . VAL B 1 152 ? -8.641 19.359 8.117 1 98.81 152 VAL B C 1
ATOM 2848 O O . VAL B 1 152 ? -7.969 18.547 7.469 1 98.81 152 VAL B O 1
ATOM 2851 N N . PRO B 1 153 ? -8.625 20.625 7.902 1 98.62 153 PRO B N 1
ATOM 2852 C CA . PRO B 1 153 ? -7.727 21.141 6.867 1 98.62 153 PRO B CA 1
ATOM 2853 C C . PRO B 1 153 ? -6.25 21 7.238 1 98.62 153 PRO B C 1
ATOM 2855 O O . PRO B 1 153 ? -5.875 21.203 8.391 1 98.62 153 PRO B O 1
ATOM 2858 N N . CYS B 1 154 ? -5.48 20.562 6.289 1 98.44 154 CYS B N 1
ATOM 2859 C CA . CYS B 1 154 ? -4.027 20.578 6.43 1 98.44 154 CYS B CA 1
ATOM 2860 C C . CYS B 1 154 ? -3.467 21.969 6.133 1 98.44 154 CYS B C 1
ATOM 2862 O O . CYS B 1 154 ? -4.098 22.766 5.43 1 98.44 154 CYS B O 1
ATOM 2864 N N . LEU B 1 155 ? -2.277 22.188 6.578 1 98.44 155 LEU B N 1
ATOM 2865 C CA . LEU B 1 155 ? -1.66 23.5 6.379 1 98.44 155 LEU B CA 1
ATOM 2866 C C . LEU B 1 155 ? -1.04 23.594 4.988 1 98.44 155 LEU B C 1
ATOM 2868 O O . LEU B 1 155 ? -0.805 24.703 4.492 1 98.44 155 LEU B O 1
ATOM 2872 N N . VAL B 1 156 ? -0.708 22.516 4.363 1 97.94 156 VAL B N 1
ATOM 2873 C CA . VAL B 1 156 ? -0.032 22.531 3.072 1 97.94 156 VAL B CA 1
ATOM 2874 C C . VAL B 1 156 ? -0.98 23.047 1.995 1 97.94 156 VAL B C 1
ATOM 2876 O O . VAL B 1 156 ? -2.146 22.656 1.938 1 97.94 156 VAL B O 1
ATOM 2879 N N . THR B 1 157 ? -0.45 23.938 1.087 1 97 157 THR B N 1
ATOM 2880 C CA . THR B 1 157 ? -1.26 24.531 0.028 1 97 157 THR B CA 1
ATOM 2881 C C . THR B 1 157 ? -0.797 24.047 -1.343 1 97 157 THR B C 1
ATOM 2883 O O . THR B 1 157 ? 0.311 23.516 -1.48 1 97 157 THR B O 1
ATOM 2886 N N . GLU B 1 158 ? -1.674 24.219 -2.338 1 97.38 158 GLU B N 1
ATOM 2887 C CA . GLU B 1 158 ? -1.409 23.859 -3.727 1 97.38 158 GLU B CA 1
ATOM 2888 C C . GLU B 1 158 ? -0.915 22.422 -3.832 1 97.38 158 GLU B C 1
ATOM 2890 O O . GLU B 1 158 ? 0.11 22.156 -4.465 1 97.38 158 GLU B O 1
ATOM 2895 N N . VAL B 1 159 ? -1.588 21.578 -3.137 1 97.38 159 VAL B N 1
ATOM 2896 C CA . VAL B 1 159 ? -1.204 20.172 -3.051 1 97.38 159 VAL B CA 1
ATOM 2897 C C . VAL B 1 159 ? -1.457 19.484 -4.391 1 97.38 159 VAL B C 1
ATOM 2899 O O . VAL B 1 159 ? -2.547 19.609 -4.957 1 97.38 159 VAL B O 1
ATOM 2902 N N . THR B 1 160 ? -0.436 18.75 -4.871 1 94.44 160 THR B N 1
ATOM 2903 C CA . THR B 1 160 ? -0.542 18.031 -6.133 1 94.44 160 THR B CA 1
ATOM 2904 C C . THR B 1 160 ? -0.455 16.516 -5.906 1 94.44 160 THR B C 1
ATOM 2906 O O . THR B 1 160 ? -0.787 15.734 -6.793 1 94.44 160 THR B O 1
ATOM 2909 N N . GLY B 1 161 ? -0.039 16.094 -4.691 1 93.12 161 GLY B N 1
ATOM 2910 C CA . GLY B 1 161 ? 0.095 14.688 -4.34 1 93.12 161 GLY B CA 1
ATOM 2911 C C . GLY B 1 161 ? 0.25 14.461 -2.85 1 93.12 161 GLY B C 1
ATOM 2912 O O . GLY B 1 161 ? 0.574 15.383 -2.104 1 93.12 161 GLY B O 1
ATOM 2913 N N . VAL B 1 162 ? 0.032 13.211 -2.467 1 95.19 162 VAL B N 1
ATOM 2914 C CA . VAL B 1 162 ? 0.165 12.867 -1.054 1 95.19 162 VAL B CA 1
ATOM 2915 C C . VAL B 1 162 ? 0.521 11.383 -0.913 1 95.19 162 VAL B C 1
ATOM 2917 O O . VAL B 1 162 ? 0.076 10.555 -1.708 1 95.19 162 VAL B O 1
ATOM 2920 N N . ALA B 1 163 ? 1.315 11.078 0.083 1 92.62 163 ALA B N 1
ATOM 2921 C CA . ALA B 1 163 ? 1.649 9.719 0.493 1 92.62 163 ALA B CA 1
ATOM 2922 C C . ALA B 1 163 ? 1.718 9.609 2.014 1 92.62 163 ALA B C 1
ATOM 2924 O O . ALA B 1 163 ? 2.395 10.398 2.672 1 92.62 163 ALA B O 1
ATOM 2925 N N . CYS B 1 164 ? 0.997 8.578 2.523 1 95.38 164 CYS B N 1
ATOM 2926 C CA . CYS B 1 164 ? 1.004 8.352 3.965 1 95.38 164 CYS B CA 1
ATOM 2927 C C . CYS B 1 164 ? 1.876 7.16 4.332 1 95.38 164 CYS B C 1
ATOM 2929 O O . CYS B 1 164 ? 1.793 6.109 3.695 1 95.38 164 CYS B O 1
ATOM 2931 N N . GLY B 1 165 ? 2.725 7.324 5.34 1 93.31 165 GLY B N 1
ATOM 2932 C CA . GLY B 1 165 ? 3.373 6.207 6.008 1 93.31 165 GLY B CA 1
ATOM 2933 C C . GLY B 1 165 ? 2.623 5.73 7.238 1 93.31 165 GLY B C 1
ATOM 2934 O O . GLY B 1 165 ? 1.413 5.938 7.352 1 93.31 165 GLY B O 1
ATOM 2935 N N . GLY B 1 166 ? 3.322 4.996 8.109 1 92.69 166 GLY B N 1
ATOM 2936 C CA . GLY B 1 166 ? 2.658 4.508 9.305 1 92.69 166 GLY B CA 1
ATOM 2937 C C . GLY B 1 166 ? 2.098 5.621 10.172 1 92.69 166 GLY B C 1
ATOM 2938 O O . GLY B 1 166 ? 0.888 5.691 10.398 1 92.69 166 GLY B O 1
ATOM 2939 N N . ASP B 1 167 ? 2.973 6.547 10.594 1 95.94 167 ASP B N 1
ATOM 2940 C CA . ASP B 1 167 ? 2.592 7.629 11.5 1 95.94 167 ASP B CA 1
ATOM 2941 C C . ASP B 1 167 ? 3.123 8.969 11 1 95.94 167 ASP B C 1
ATOM 2943 O O . ASP B 1 167 ? 3.572 9.797 11.789 1 95.94 167 ASP B O 1
ATOM 2947 N N . PHE B 1 168 ? 3.145 9.125 9.633 1 95.81 168 PHE B N 1
ATOM 2948 C CA . PHE B 1 168 ? 3.602 10.359 9 1 95.81 168 PHE B CA 1
ATOM 2949 C C . PHE B 1 168 ? 2.982 10.523 7.621 1 95.81 168 PHE B C 1
ATOM 2951 O O . PHE B 1 168 ? 2.389 9.586 7.086 1 95.81 168 PHE B O 1
ATOM 2958 N N . THR B 1 169 ? 3.086 11.727 7.137 1 97.62 169 THR B N 1
ATOM 2959 C CA . THR B 1 169 ? 2.545 12.055 5.824 1 97.62 169 THR B CA 1
ATOM 2960 C C . THR B 1 169 ? 3.527 12.922 5.039 1 97.62 169 THR B C 1
ATOM 2962 O O . THR B 1 169 ? 4.207 13.773 5.613 1 97.62 169 THR B O 1
ATOM 2965 N N . VAL B 1 170 ? 3.598 12.719 3.762 1 95.12 170 VAL B N 1
ATOM 2966 C CA . VAL B 1 170 ? 4.375 13.539 2.834 1 95.12 170 VAL B CA 1
ATOM 2967 C C . VAL B 1 170 ? 3.453 14.117 1.763 1 95.12 170 VAL B C 1
ATOM 2969 O O . VAL B 1 170 ? 2.658 13.398 1.159 1 95.12 170 VAL B O 1
ATOM 2972 N N . TRP B 1 171 ? 3.537 15.398 1.581 1 96.94 171 TRP B N 1
ATOM 2973 C CA . TRP B 1 171 ? 2.779 16.094 0.549 1 96.94 171 TRP B CA 1
ATOM 2974 C C . TRP B 1 171 ? 3.697 16.578 -0.571 1 96.94 171 TRP B C 1
ATOM 2976 O O . TRP B 1 171 ? 4.82 17.016 -0.317 1 96.94 171 TRP B O 1
ATOM 2986 N N . LEU B 1 172 ? 3.227 16.562 -1.775 1 94.25 172 LEU B N 1
ATOM 2987 C CA . LEU B 1 172 ? 3.789 17.312 -2.889 1 94.25 172 LEU B CA 1
ATOM 2988 C C . LEU B 1 172 ? 2.998 18.594 -3.135 1 94.25 172 LEU B C 1
ATOM 2990 O O . LEU B 1 172 ? 1.767 18.594 -3.055 1 94.25 172 LEU B O 1
ATOM 2994 N N . SER B 1 173 ? 3.658 19.641 -3.387 1 95.81 173 SER B N 1
ATOM 2995 C CA . SER B 1 173 ? 3.055 20.953 -3.607 1 95.81 173 SER B CA 1
ATOM 2996 C C . SER B 1 173 ? 3.672 21.641 -4.812 1 95.81 173 SER B C 1
ATOM 2998 O O . SER B 1 173 ? 4.852 21.453 -5.113 1 95.81 173 SER B O 1
ATOM 3000 N N . SER B 1 174 ? 2.908 22.484 -5.504 1 93.69 174 SER B N 1
ATOM 3001 C CA . SER B 1 174 ? 3.414 23.25 -6.637 1 93.69 174 SER B CA 1
ATOM 3002 C C . SER B 1 174 ? 3.979 24.594 -6.191 1 93.69 174 SER B C 1
ATOM 3004 O O . SER B 1 174 ? 4.426 25.391 -7.016 1 93.69 174 SER B O 1
ATOM 3006 N N . VAL B 1 175 ? 3.898 24.828 -4.934 1 91.81 175 VAL B N 1
ATOM 3007 C CA . VAL B 1 175 ? 4.48 26.062 -4.426 1 91.81 175 VAL B CA 1
ATOM 3008 C C . VAL B 1 175 ? 5.988 26.047 -4.648 1 91.81 175 VAL B C 1
ATOM 3010 O O . VAL B 1 175 ? 6.676 25.109 -4.254 1 91.81 175 VAL B O 1
ATOM 3013 N N . GLU B 1 176 ? 6.469 27.062 -5.25 1 86.31 176 GLU B N 1
ATOM 3014 C CA . GLU B 1 176 ? 7.898 27.188 -5.523 1 86.31 176 GLU B CA 1
ATOM 3015 C C . GLU B 1 176 ? 8.719 27.109 -4.238 1 86.31 176 GLU B C 1
ATOM 3017 O O . GLU B 1 176 ? 8.367 27.75 -3.238 1 86.31 176 GLU B O 1
ATOM 3022 N N . GLY B 1 177 ? 9.742 26.328 -4.227 1 81.31 177 GLY B N 1
ATOM 3023 C CA . GLY B 1 177 ? 10.617 26.188 -3.07 1 81.31 177 GLY B CA 1
ATOM 3024 C C . GLY B 1 177 ? 10.078 25.25 -2.018 1 81.31 177 GLY B C 1
ATOM 3025 O O . GLY B 1 177 ? 10.742 24.969 -1.019 1 81.31 177 GLY B O 1
ATOM 3026 N N . SER B 1 178 ? 8.867 24.781 -2.178 1 84.56 178 SER B N 1
ATOM 3027 C CA . SER B 1 178 ? 8.219 23.875 -1.242 1 84.56 178 SER B CA 1
ATOM 3028 C C . SER B 1 178 ? 7.477 22.75 -1.979 1 84.56 178 SER B C 1
ATOM 3030 O O . SER B 1 178 ? 6.293 22.516 -1.725 1 84.56 178 SER B O 1
ATOM 3032 N N . THR B 1 179 ? 8.273 22.047 -2.703 1 89.31 179 THR B N 1
ATOM 3033 C CA . THR B 1 179 ? 7.637 21.109 -3.623 1 89.31 179 THR B CA 1
ATOM 3034 C C . THR B 1 179 ? 7.289 19.812 -2.914 1 89.31 179 THR B C 1
ATOM 3036 O O . THR B 1 179 ? 6.477 19.031 -3.41 1 89.31 179 THR B O 1
ATOM 3039 N N . ILE B 1 180 ? 7.973 19.594 -1.685 1 94.19 180 ILE B N 1
ATOM 3040 C CA . ILE B 1 180 ? 7.688 18.406 -0.897 1 94.19 180 ILE B CA 1
ATOM 3041 C C . ILE B 1 180 ? 7.781 18.734 0.591 1 94.19 180 ILE B C 1
ATOM 3043 O O . ILE B 1 180 ? 8.734 19.375 1.032 1 94.19 180 ILE B O 1
ATOM 3047 N N . LEU B 1 181 ? 6.711 18.375 1.338 1 97.19 181 LEU B N 1
ATOM 3048 C CA . LEU B 1 181 ? 6.621 18.641 2.771 1 97.19 181 LEU B CA 1
ATOM 3049 C C . LEU B 1 181 ? 6.27 17.359 3.531 1 97.19 181 LEU B C 1
ATOM 3051 O O . LEU B 1 181 ? 5.586 16.484 3 1 97.19 181 LEU B O 1
ATOM 3055 N N . SER B 1 182 ? 6.75 17.281 4.77 1 97.12 182 SER B N 1
ATOM 3056 C CA . SER B 1 182 ? 6.43 16.125 5.59 1 97.12 182 SER B CA 1
ATOM 3057 C C . SER B 1 182 ? 6.043 16.531 7.004 1 97.12 182 SER B C 1
ATOM 3059 O O . SER B 1 182 ? 6.402 17.625 7.461 1 97.12 182 SER B O 1
ATOM 3061 N N . ALA B 1 183 ? 5.246 15.703 7.676 1 98.62 183 ALA B N 1
ATOM 3062 C CA . ALA B 1 183 ? 4.844 15.867 9.07 1 98.62 183 ALA B CA 1
ATOM 3063 C C . ALA B 1 183 ? 4.602 14.516 9.734 1 98.62 183 ALA B C 1
ATOM 3065 O O . ALA B 1 183 ? 4.324 13.523 9.055 1 98.62 183 ALA B O 1
ATOM 3066 N N . GLY B 1 184 ? 4.727 14.5 11.094 1 98.19 184 GLY B N 1
ATOM 3067 C CA . GLY B 1 184 ? 4.434 13.289 11.844 1 98.19 184 GLY B CA 1
ATOM 3068 C C . GLY B 1 184 ? 5.594 12.828 12.703 1 98.19 184 GLY B C 1
ATOM 3069 O O . GLY B 1 184 ? 6.301 13.648 13.297 1 98.19 184 GLY B O 1
ATOM 3070 N N . LEU B 1 185 ? 5.672 11.523 12.898 1 95.12 185 LEU B N 1
ATOM 3071 C CA . LEU B 1 185 ? 6.707 10.898 13.711 1 95.12 185 LEU B CA 1
ATOM 3072 C C . LEU B 1 185 ? 8.031 10.852 12.961 1 95.12 185 LEU B C 1
ATOM 3074 O O . LEU B 1 185 ? 8.125 10.242 11.891 1 95.12 185 LEU B O 1
ATOM 3078 N N . PRO B 1 186 ? 9.094 11.43 13.5 1 93.81 186 PRO B N 1
ATOM 3079 C CA . PRO B 1 186 ? 10.383 11.508 12.805 1 93.81 186 PRO B CA 1
ATOM 3080 C C . PRO B 1 186 ? 11.305 10.336 13.141 1 93.81 186 PRO B C 1
ATOM 3082 O O . PRO B 1 186 ? 12.43 10.273 12.641 1 93.81 186 PRO B O 1
ATOM 3085 N N . GLN B 1 187 ? 11.008 9.406 13.914 1 89.69 187 GLN B N 1
ATOM 3086 C CA . GLN B 1 187 ? 11.773 8.438 14.703 1 89.69 187 GLN B CA 1
ATOM 3087 C C . GLN B 1 187 ? 12.836 7.754 13.852 1 89.69 187 GLN B C 1
ATOM 3089 O O . GLN B 1 187 ? 13.922 7.445 14.336 1 89.69 187 GLN B O 1
ATOM 3094 N N . TYR B 1 188 ? 12.625 7.566 12.57 1 88.38 188 TYR B N 1
ATOM 3095 C CA . TYR B 1 188 ? 13.57 6.824 11.75 1 88.38 188 TYR B CA 1
ATOM 3096 C C . TYR B 1 188 ? 14.133 7.699 10.641 1 88.38 188 TYR B C 1
ATOM 3098 O O . TYR B 1 188 ? 14.773 7.199 9.711 1 88.38 188 TYR B O 1
ATOM 3106 N N . GLY B 1 189 ? 13.828 8.984 10.688 1 90.88 189 GLY B N 1
ATOM 3107 C CA . GLY B 1 189 ? 14.344 9.914 9.695 1 90.88 189 GLY B CA 1
ATOM 3108 C C . GLY B 1 189 ? 13.484 10 8.445 1 90.88 189 GLY B C 1
ATOM 3109 O O . GLY B 1 189 ? 13.852 10.672 7.48 1 90.88 189 GLY B O 1
ATOM 3110 N N . GLN B 1 190 ? 12.359 9.406 8.516 1 89.75 190 GLN B N 1
ATOM 3111 C CA . GLN B 1 190 ? 11.516 9.297 7.328 1 89.75 190 GLN B CA 1
ATOM 3112 C C . GLN B 1 190 ? 10.984 10.664 6.906 1 89.75 190 GLN B C 1
ATOM 3114 O O . GLN B 1 190 ? 10.516 10.836 5.777 1 89.75 190 GLN B O 1
ATOM 3119 N N . LEU B 1 191 ? 11.07 11.641 7.773 1 94.75 191 LEU B N 1
ATOM 3120 C CA . LEU B 1 191 ? 10.57 12.961 7.406 1 94.75 191 LEU B CA 1
ATOM 3121 C C . LEU B 1 191 ? 11.586 13.711 6.551 1 94.75 191 LEU B C 1
ATOM 3123 O O . LEU B 1 191 ? 11.242 14.703 5.906 1 94.75 191 LEU B O 1
ATOM 3127 N N . GLY B 1 192 ? 12.875 13.398 6.605 1 92.81 192 GLY B N 1
ATOM 3128 C CA . GLY B 1 192 ? 13.852 13.875 5.648 1 92.81 192 GLY B CA 1
ATOM 3129 C C . GLY B 1 192 ? 14.477 15.203 6.047 1 92.81 192 GLY B C 1
ATOM 3130 O O . GLY B 1 192 ? 15.008 15.922 5.199 1 92.81 192 GLY B O 1
ATOM 3131 N N . HIS B 1 193 ? 14.43 15.508 7.309 1 95 193 HIS B N 1
ATOM 3132 C CA . HIS B 1 193 ? 14.867 16.828 7.715 1 95 193 HIS B CA 1
ATOM 3133 C C . HIS B 1 193 ? 16.25 16.781 8.352 1 95 193 HIS B C 1
ATOM 3135 O O . HIS B 1 193 ? 16.625 17.703 9.094 1 95 193 HIS B O 1
ATOM 3141 N N . GLY B 1 194 ? 16.969 15.703 8.219 1 92 194 GLY B N 1
ATOM 3142 C CA . GLY B 1 194 ? 18.328 15.625 8.734 1 92 194 GLY B CA 1
ATOM 3143 C C . GLY B 1 194 ? 18.391 15.242 10.195 1 92 194 GLY B C 1
ATOM 3144 O O . GLY B 1 194 ? 19.469 15.273 10.812 1 92 194 GLY B O 1
ATOM 3145 N N . THR B 1 195 ? 17.219 14.938 10.742 1 90.44 195 THR B N 1
ATOM 3146 C CA . THR B 1 195 ? 17.141 14.547 12.141 1 90.44 195 THR B CA 1
ATOM 3147 C C . THR B 1 195 ? 15.984 13.578 12.375 1 90.44 195 THR B C 1
ATOM 3149 O O . THR B 1 195 ? 15.031 13.547 11.594 1 90.44 195 THR B O 1
ATOM 3152 N N . ASP B 1 196 ? 16.172 12.797 13.422 1 87.88 196 ASP B N 1
ATOM 3153 C CA . ASP B 1 196 ? 15.055 11.961 13.867 1 87.88 196 ASP B CA 1
ATOM 3154 C C . ASP B 1 196 ? 14.375 12.562 15.094 1 87.88 196 ASP B C 1
ATOM 3156 O O . ASP B 1 196 ? 13.453 11.961 15.656 1 87.88 196 ASP B O 1
ATOM 3160 N N . ASN B 1 197 ? 14.844 13.703 15.57 1 92 197 ASN B N 1
ATOM 3161 C CA . ASN B 1 197 ? 14.32 14.453 16.703 1 92 197 ASN B CA 1
ATOM 3162 C C . ASN B 1 197 ? 14.367 13.625 18 1 92 197 ASN B C 1
ATOM 3164 O O . ASN B 1 197 ? 13.445 13.68 18.812 1 92 197 ASN B O 1
ATOM 3168 N N . GLU B 1 198 ? 15.336 12.844 18.094 1 88.81 198 GLU B N 1
ATOM 3169 C CA . GLU B 1 198 ? 15.516 12.008 19.266 1 88.81 198 GLU B CA 1
ATOM 3170 C C . GLU B 1 198 ? 15.93 12.836 20.484 1 88.81 198 GLU B C 1
ATOM 3172 O O . GLU B 1 198 ? 16.719 13.773 20.359 1 88.81 198 GLU B O 1
ATOM 3177 N N . TYR B 1 199 ? 15.352 12.508 21.688 1 89 199 TYR B N 1
ATOM 3178 C CA . TYR B 1 199 ? 15.781 13.109 22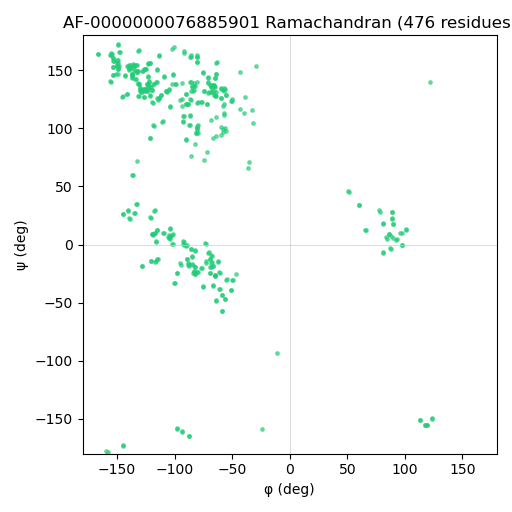.938 1 89 199 TYR B CA 1
ATOM 3179 C C . TYR B 1 199 ? 15.602 12.141 24.094 1 89 199 TYR B C 1
ATOM 3181 O O . TYR B 1 199 ? 14.836 11.18 24 1 89 199 TYR B O 1
ATOM 3189 N N . ASN B 1 200 ? 16.375 12.281 25.109 1 88.62 200 ASN B N 1
ATOM 3190 C CA . ASN B 1 200 ? 16.281 11.461 26.312 1 88.62 200 ASN B CA 1
ATOM 3191 C C . ASN B 1 200 ? 15.25 12.016 27.297 1 88.62 200 ASN B C 1
ATOM 3193 O O . ASN B 1 200 ? 15.281 13.203 27.625 1 88.62 200 ASN B O 1
ATOM 3197 N N . THR B 1 201 ? 14.32 11.203 27.656 1 86.12 201 THR B N 1
ATOM 3198 C CA . THR B 1 201 ? 13.242 11.672 28.531 1 86.12 201 THR B CA 1
ATOM 3199 C C . THR B 1 201 ? 13.672 11.625 30 1 86.12 201 THR B C 1
ATOM 3201 O O . THR B 1 201 ? 13.023 12.219 30.859 1 86.12 201 THR B O 1
ATOM 3204 N N . LYS B 1 202 ? 14.617 10.797 30.328 1 85.25 202 LYS B N 1
ATOM 3205 C CA . LYS B 1 202 ? 15.07 10.664 31.719 1 85.25 202 LYS B CA 1
ATOM 3206 C C . LYS B 1 202 ? 16.531 11.094 31.859 1 85.25 202 LYS B C 1
ATOM 3208 O O . LYS B 1 202 ? 17.359 10.797 31 1 85.25 202 LYS B O 1
ATOM 3213 N N . ASP B 1 203 ? 16.797 11.758 32.906 1 82.94 203 ASP B N 1
ATOM 3214 C CA . ASP B 1 203 ? 18.156 12.219 33.188 1 82.94 203 ASP B CA 1
ATOM 3215 C C . ASP B 1 203 ? 19.031 11.062 33.656 1 82.94 203 ASP B C 1
ATOM 3217 O O . ASP B 1 203 ? 20.203 10.992 33.312 1 82.94 203 ASP B O 1
ATOM 3221 N N . SER B 1 204 ? 18.328 10.211 34.406 1 83.62 204 SER B N 1
ATOM 3222 C CA . SER B 1 204 ? 19.141 9.211 35.062 1 83.62 204 SER B CA 1
ATOM 3223 C C . SER B 1 204 ? 19.219 7.918 34.281 1 83.62 204 SER B C 1
ATOM 3225 O O . SER B 1 204 ? 19.984 7.008 34.594 1 83.62 204 SER B O 1
ATOM 3227 N N . SER B 1 205 ? 18.266 7.75 33.281 1 82.31 205 SER B N 1
ATOM 3228 C CA . SER B 1 205 ? 18.266 6.551 32.438 1 82.31 205 SER B CA 1
ATOM 3229 C C . SER B 1 205 ? 18.047 6.898 30.969 1 82.31 205 SER B C 1
ATOM 3231 O O . SER B 1 205 ? 17.594 8 30.656 1 82.31 205 SER B O 1
ATOM 3233 N N . VAL B 1 206 ? 18.562 5.961 30.203 1 79.62 206 VAL B N 1
ATOM 3234 C CA . VAL B 1 206 ? 18.375 6.18 28.766 1 79.62 206 VAL B CA 1
ATOM 3235 C C . VAL B 1 206 ? 16.984 5.73 28.344 1 79.62 206 VAL B C 1
ATOM 3237 O O . VAL B 1 206 ? 16.672 4.535 28.359 1 79.62 206 VAL B O 1
ATOM 3240 N N . LYS B 1 207 ? 16.094 6.672 28.297 1 85.06 207 LYS B N 1
ATOM 3241 C CA . LYS B 1 207 ? 14.789 6.453 27.688 1 85.06 207 LYS B CA 1
ATOM 3242 C C . LYS B 1 207 ? 14.578 7.375 26.5 1 85.06 207 LYS B C 1
ATOM 3244 O O . LYS B 1 207 ? 14.258 8.555 26.656 1 85.06 207 LYS B O 1
ATOM 3249 N N . LEU B 1 208 ? 14.742 6.816 25.375 1 82.62 208 LEU B N 1
ATOM 3250 C CA . LEU B 1 208 ? 14.734 7.609 24.156 1 82.62 208 LEU B CA 1
ATOM 3251 C C . LEU B 1 208 ? 13.305 7.859 23.688 1 82.62 208 LEU B C 1
ATOM 3253 O O . LEU B 1 208 ? 12.453 6.973 23.766 1 82.62 208 LEU B O 1
ATOM 3257 N N . SER B 1 209 ? 13.039 9.156 23.359 1 90.19 209 SER B N 1
ATOM 3258 C CA . SER B 1 209 ? 11.797 9.586 22.734 1 90.19 209 SER B CA 1
ATOM 3259 C C . SER B 1 209 ? 12.07 10.484 21.531 1 90.19 209 SER B C 1
ATOM 3261 O O . SER B 1 209 ? 13.219 10.828 21.266 1 90.19 209 SER B O 1
ATOM 3263 N N . TYR B 1 210 ? 11.047 10.703 20.75 1 91.19 210 TYR B N 1
ATOM 3264 C CA . TYR B 1 210 ? 11.172 11.484 19.531 1 91.19 210 TYR B CA 1
ATOM 3265 C C . TYR B 1 210 ? 10.148 12.609 19.5 1 91.19 210 TYR B C 1
ATOM 3267 O O . TYR B 1 210 ? 8.953 12.375 19.688 1 91.19 210 TYR B O 1
ATOM 3275 N N . ASP B 1 211 ? 10.602 13.797 19.297 1 94.94 211 ASP B N 1
ATOM 3276 C CA . ASP B 1 211 ? 9.695 14.938 19.266 1 94.94 211 ASP B CA 1
ATOM 3277 C C . ASP B 1 211 ? 8.852 14.945 18 1 94.94 211 ASP B C 1
ATOM 3279 O O . ASP B 1 211 ? 9.391 15 16.891 1 94.94 211 ASP B O 1
ATOM 3283 N N . PRO B 1 212 ? 7.555 14.898 18.172 1 97.12 212 PRO B N 1
ATOM 3284 C CA . PRO B 1 212 ? 6.68 14.914 17 1 97.12 212 PRO B CA 1
ATOM 3285 C C . PRO B 1 212 ? 6.789 16.219 16.203 1 97.12 212 PRO B C 1
ATOM 3287 O O . PRO B 1 212 ? 7.23 17.234 16.734 1 97.12 212 PRO B O 1
ATOM 3290 N N . GLN B 1 213 ? 6.434 16.156 14.914 1 97.62 213 GLN B N 1
ATOM 3291 C CA . GLN B 1 213 ? 6.441 17.312 14.031 1 97.62 213 GLN B CA 1
ATOM 3292 C C . GLN B 1 213 ? 5.055 17.562 13.445 1 97.62 213 GLN B C 1
ATOM 3294 O O . GLN B 1 213 ? 4.734 17.078 12.359 1 97.62 213 GLN B O 1
ATOM 3299 N N . PRO B 1 214 ? 4.25 18.391 14.109 1 98 214 PRO B N 1
ATOM 3300 C CA . PRO B 1 214 ? 2.869 18.562 13.656 1 98 214 PRO B CA 1
ATOM 3301 C C . PRO B 1 214 ? 2.75 19.562 12.508 1 98 214 PRO B C 1
ATOM 3303 O O . PRO B 1 214 ? 1.778 19.531 11.75 1 98 214 PRO B O 1
ATOM 3306 N N . ARG B 1 215 ? 3.656 20.484 12.375 1 98.31 215 ARG B N 1
ATOM 3307 C CA . ARG B 1 215 ? 3.643 21.422 11.266 1 98.31 215 ARG B CA 1
ATOM 3308 C C . ARG B 1 215 ? 4.395 20.859 10.062 1 98.31 215 ARG B C 1
ATOM 3310 O O . ARG B 1 215 ? 5.582 20.531 10.156 1 98.31 215 ARG B O 1
ATOM 3317 N N . PRO B 1 216 ? 3.693 20.75 8.961 1 98.12 216 PRO B N 1
ATOM 3318 C CA . PRO B 1 216 ? 4.43 20.312 7.77 1 98.12 216 PRO B CA 1
ATOM 3319 C C . PRO B 1 216 ? 5.613 21.234 7.449 1 98.12 216 PRO B C 1
ATOM 3321 O O . PRO B 1 216 ? 5.488 22.453 7.496 1 98.12 216 PRO B O 1
ATOM 3324 N N . ARG B 1 217 ? 6.727 20.578 7.152 1 97.44 217 ARG B N 1
ATOM 3325 C CA . ARG B 1 217 ? 7.941 21.312 6.809 1 97.44 217 ARG B CA 1
ATOM 3326 C C . ARG B 1 217 ? 8.469 20.875 5.441 1 97.44 217 ARG B C 1
ATOM 3328 O O . ARG B 1 217 ? 8.484 19.688 5.129 1 97.44 217 ARG B O 1
ATOM 3335 N N . ALA B 1 218 ? 8.891 21.875 4.707 1 96.12 218 ALA B N 1
ATOM 3336 C CA . ALA B 1 218 ? 9.523 21.578 3.424 1 96.12 218 ALA B CA 1
ATOM 3337 C C . ALA B 1 218 ? 10.844 20.844 3.621 1 96.12 218 ALA B C 1
ATOM 3339 O O . ALA B 1 218 ? 11.633 21.188 4.508 1 96.12 218 ALA B O 1
ATOM 3340 N N . ILE B 1 219 ? 11.055 19.844 2.836 1 94.69 219 ILE B N 1
ATOM 3341 C CA . ILE B 1 219 ? 12.32 19.125 2.865 1 94.69 219 ILE B CA 1
ATOM 3342 C C . ILE B 1 219 ? 13.375 19.906 2.074 1 94.69 219 ILE B C 1
ATOM 3344 O O . ILE B 1 219 ? 13.445 19.797 0.847 1 94.69 219 ILE B O 1
ATOM 3348 N N . ALA B 1 220 ? 14.219 20.547 2.725 1 91.81 220 ALA B N 1
ATOM 3349 C CA . ALA B 1 220 ? 15.156 21.516 2.145 1 91.81 220 ALA B CA 1
ATOM 3350 C C . ALA B 1 220 ? 16.078 20.828 1.137 1 91.81 220 ALA B C 1
ATOM 3352 O O . ALA B 1 220 ? 16.406 21.406 0.092 1 91.81 220 ALA B O 1
ATOM 3353 N N . ALA B 1 221 ? 16.469 19.656 1.428 1 88.44 221 ALA B N 1
ATOM 3354 C CA . ALA B 1 221 ? 17.422 18.922 0.592 1 88.44 221 ALA B CA 1
ATOM 3355 C C . ALA B 1 221 ? 16.844 18.672 -0.8 1 88.44 221 ALA B C 1
ATOM 3357 O O . ALA B 1 221 ? 17.578 18.359 -1.734 1 88.44 221 ALA B O 1
ATOM 3358 N N . LEU B 1 222 ? 15.547 18.875 -0.884 1 89.12 222 LEU B N 1
ATOM 3359 C CA . LEU B 1 222 ? 14.898 18.578 -2.156 1 89.12 222 LEU B CA 1
ATOM 3360 C C . LEU B 1 222 ? 14.328 19.844 -2.791 1 89.12 222 LEU B C 1
ATOM 3362 O O . LEU B 1 222 ? 13.586 19.766 -3.771 1 89.12 222 LEU B O 1
ATOM 3366 N N . SER B 1 223 ? 14.633 20.969 -2.369 1 86.75 223 SER B N 1
ATOM 3367 C CA . SER B 1 223 ? 14.031 22.234 -2.783 1 86.75 223 SER B CA 1
ATOM 3368 C C . SER B 1 223 ? 14.32 22.531 -4.25 1 86.75 223 SER B C 1
ATOM 3370 O O . SER B 1 223 ? 13.508 23.156 -4.934 1 86.75 223 SER B O 1
ATOM 3372 N N . GLU B 1 224 ? 15.422 22.031 -4.848 1 82.56 224 GLU B N 1
ATOM 3373 C CA . GLU B 1 224 ? 15.797 22.344 -6.223 1 82.56 224 GLU B CA 1
ATOM 3374 C C . GLU B 1 224 ? 15.5 21.188 -7.164 1 82.56 224 GLU B C 1
ATOM 3376 O O . GLU B 1 224 ? 15.883 21.219 -8.336 1 82.56 224 GLU B O 1
ATOM 3381 N N . LYS B 1 225 ? 14.867 20.234 -6.598 1 81.69 225 LYS B N 1
ATOM 3382 C CA . LYS B 1 225 ? 14.578 19.062 -7.414 1 81.69 225 LYS B CA 1
ATOM 3383 C C . LYS B 1 225 ? 13.125 19.062 -7.887 1 81.69 225 LYS B C 1
ATOM 3385 O O . LYS B 1 225 ? 12.242 19.562 -7.188 1 81.69 225 LYS B O 1
ATOM 3390 N N . THR B 1 226 ? 13.016 18.547 -9.07 1 80.69 226 THR B N 1
ATOM 3391 C CA . THR B 1 226 ? 11.672 18.25 -9.539 1 80.69 226 THR B CA 1
ATOM 3392 C C . THR B 1 226 ? 11.234 16.859 -9.078 1 80.69 226 THR B C 1
ATOM 3394 O O . THR B 1 226 ? 11.828 15.852 -9.469 1 80.69 226 THR B O 1
ATOM 3397 N N . ILE B 1 227 ? 10.289 16.859 -8.211 1 83.56 227 ILE B N 1
ATOM 3398 C CA . ILE B 1 227 ? 9.789 15.594 -7.684 1 83.56 227 ILE B CA 1
ATOM 3399 C C . ILE B 1 227 ? 8.555 15.156 -8.477 1 83.56 227 ILE B C 1
ATOM 3401 O O . ILE B 1 227 ? 7.59 15.914 -8.594 1 83.56 227 ILE B O 1
ATOM 3405 N N . VAL B 1 228 ? 8.633 13.984 -8.992 1 76.94 228 VAL B N 1
ATOM 3406 C CA . VAL B 1 228 ? 7.551 13.484 -9.828 1 76.94 228 VAL B CA 1
ATOM 3407 C C . VAL B 1 228 ? 6.66 12.539 -9.023 1 76.94 228 VAL B C 1
ATOM 3409 O O . VAL B 1 228 ? 5.449 12.484 -9.242 1 76.94 228 VAL B O 1
ATOM 3412 N N . LYS B 1 229 ? 7.305 11.828 -8.102 1 83.19 229 LYS B N 1
ATOM 3413 C CA . LYS B 1 229 ? 6.562 10.828 -7.348 1 83.19 229 LYS B CA 1
ATOM 3414 C C . LYS B 1 229 ? 7.129 10.656 -5.941 1 83.19 229 LYS B C 1
ATOM 3416 O O . LYS B 1 229 ? 8.328 10.852 -5.723 1 83.19 229 LYS B O 1
ATOM 3421 N N . VAL B 1 230 ? 6.254 10.383 -5.059 1 86.75 230 VAL B N 1
ATOM 3422 C CA . VAL B 1 230 ? 6.621 10.055 -3.686 1 86.75 230 VAL B CA 1
ATOM 3423 C C . VAL B 1 230 ? 5.902 8.773 -3.254 1 86.75 230 VAL B C 1
ATOM 3425 O O . VAL B 1 230 ? 4.746 8.555 -3.621 1 86.75 230 VAL B O 1
ATOM 3428 N N . ALA B 1 231 ? 6.578 7.945 -2.596 1 84.62 231 ALA B N 1
ATOM 3429 C CA . ALA B 1 231 ? 6.023 6.746 -1.971 1 84.62 231 ALA B CA 1
ATOM 3430 C C . ALA B 1 231 ? 6.539 6.582 -0.544 1 84.62 231 ALA B C 1
ATOM 3432 O O . ALA B 1 231 ? 7.711 6.855 -0.265 1 84.62 231 ALA B O 1
ATOM 3433 N N . CYS B 1 232 ? 5.598 6.109 0.288 1 88.44 232 CYS B N 1
ATOM 3434 C CA . CYS B 1 232 ? 5.973 5.895 1.682 1 88.44 232 CYS B CA 1
ATOM 3435 C C . CYS B 1 232 ? 5.719 4.449 2.1 1 88.44 232 CYS B C 1
ATOM 3437 O O . CYS B 1 232 ? 4.707 3.861 1.724 1 88.44 232 CYS B O 1
ATOM 3439 N N . GLY B 1 233 ? 6.691 3.826 2.746 1 84.94 233 GLY B N 1
ATOM 3440 C CA . GLY B 1 233 ? 6.426 2.65 3.559 1 84.94 233 GLY B CA 1
ATOM 3441 C C . GLY B 1 233 ? 6.051 2.986 4.988 1 84.94 233 GLY B C 1
ATOM 3442 O O . GLY B 1 233 ? 5.664 4.117 5.285 1 84.94 233 GLY B O 1
ATOM 3443 N N . THR B 1 234 ? 6.105 1.979 5.855 1 86.94 234 THR B N 1
ATOM 3444 C CA . THR B 1 234 ? 5.727 2.207 7.25 1 86.94 234 THR B CA 1
ATOM 3445 C C . THR B 1 234 ? 6.605 3.283 7.879 1 86.94 234 THR B C 1
ATOM 3447 O O . THR B 1 234 ? 6.102 4.191 8.539 1 86.94 234 THR B O 1
ATOM 3450 N N . ASN B 1 235 ? 7.934 3.209 7.609 1 89.31 235 ASN B N 1
ATOM 3451 C CA . ASN B 1 235 ? 8.883 4.078 8.297 1 89.31 235 ASN B CA 1
ATOM 3452 C C . ASN B 1 235 ? 9.898 4.684 7.332 1 89.31 235 ASN B C 1
ATOM 3454 O O . ASN B 1 235 ? 11.023 5 7.723 1 89.31 235 ASN B O 1
ATOM 3458 N N . HIS B 1 236 ? 9.555 4.852 6.055 1 86.06 236 HIS B N 1
ATOM 3459 C CA . HIS B 1 236 ? 10.484 5.387 5.07 1 86.06 236 HIS B CA 1
ATOM 3460 C C . HIS B 1 236 ? 9.75 6.082 3.934 1 86.06 236 HIS B C 1
ATOM 3462 O O . HIS B 1 236 ? 8.555 5.852 3.727 1 86.06 236 HIS B O 1
ATOM 3468 N N . THR B 1 237 ? 10.516 6.883 3.285 1 83.38 237 THR B N 1
ATOM 3469 C CA . THR B 1 237 ? 10.039 7.664 2.15 1 83.38 237 THR B CA 1
ATOM 3470 C C . THR B 1 237 ? 10.977 7.512 0.955 1 83.38 237 THR B C 1
ATOM 3472 O O . THR B 1 237 ? 12.203 7.555 1.107 1 83.38 237 THR B O 1
ATOM 3475 N N . GLY B 1 238 ? 10.438 7.254 -0.205 1 84.19 238 GLY B N 1
ATOM 3476 C CA . GLY B 1 238 ? 11.133 7.289 -1.482 1 84.19 238 GLY B CA 1
ATOM 3477 C C . GLY B 1 238 ? 10.547 8.297 -2.453 1 84.19 238 GLY B C 1
ATOM 3478 O O . GLY B 1 238 ? 9.328 8.414 -2.568 1 84.19 238 GLY B O 1
ATOM 3479 N N . THR B 1 239 ? 11.508 9.062 -3.035 1 81.94 239 THR B N 1
ATOM 3480 C CA . THR B 1 239 ? 11.07 10.062 -4.008 1 81.94 239 THR B CA 1
ATOM 3481 C C . THR B 1 239 ? 11.922 9.992 -5.27 1 81.94 239 THR B C 1
ATOM 3483 O O . THR B 1 239 ? 13.086 9.594 -5.219 1 81.94 239 THR B O 1
ATOM 3486 N N . PHE B 1 240 ? 11.289 10.328 -6.41 1 79.56 240 PHE B N 1
ATOM 3487 C CA . PHE B 1 240 ? 12.055 10.461 -7.645 1 79.56 240 PHE B CA 1
ATOM 3488 C C . PHE B 1 240 ? 11.391 11.445 -8.594 1 79.56 240 PHE B C 1
ATOM 3490 O O . PHE B 1 240 ? 10.211 11.766 -8.438 1 79.56 240 PHE B O 1
#